Protein AF-G9N4K1-F1 (afdb_monomer_lite)

Sequence (418 aa):
MFSSSFAEKVFERATEPGRILMARGADMIFNIPIPGILVGFPLIFAGAMVEAVGRGVAVGVLIASPLVNWALGPGEATSTLLDPELINNERRKENFQKGRIHIAICGQTGSGKSSIINALLGIQNSQVGAARVGTTETTISRATYPAHESFSSVTLHDIPGAGTRRTPAENYYDNQKLFLFDLLLVVHSGRLGQVDIEIVKNCVRIQQPFLIIRSKSDISISSIVNDTDLDQEAAKAQHMKTSLAALRTEFSEAGVPEDSIKDIVNHCILINNQALRKCVLGQGDSVINELELVRFLTTFIASFQQGWMQGRYWLRQLDNGRYCNEQYIGHLELKEDMAVIVTYAQILLIRSKPLTSEWGLPLKTIKQIAKERTGISITLRGGANGPSITVEDGNQRNFLYQILFVAVTEFNRRLRGD

pLDDT: mean 71.92, std 21.97, range [22.98, 96.5]

Secondary structure (DSSP, 8-state):
---THHHHHHHHHHT-TT------SSS-TT-S--TT--BTB-THHHHHHHHHHTTT--TTSTT--HHHHHHH-TT--S-----HHHHHHHHHHTTPPTTSEEEEEE-BTTSSHHHHHHHHTT--TTSTTPPPP-SS---SS-EEEEPPGGGTTEEEEE---B-STTS-HHHHHHHTTGGGSSEEEEEESSSPPHHHHHHHHHHHHTT--EEEEE--HHHHHHHHHHHSS--HHHHHHHHHHHHHHHHHHHHHHTT--HHHHHHHHHTPEE--HHHHHHHHTT-S--SSSHHHHHHHHHHHHHHHHTTHHHHHHHHHHHHHHTTTT--EEEEEE-STTEEEEEESSEEEEEETTTTEEEEEEEGGGEEEEEE-SSEEEEEETTS-EEEEEE--SHHHHHHHHHHHHHHHHHHHHHHHT-

Foldseek 3Di:
DFDPVLVVVVVVVVPDPDDDDDDDDDPPPPDDPQLFPLPQFLCLVVQLVVVVLLADDDPVVPCDSVLLCLLQDPDDDLPPLPDVVVLVVVCVVVVPDPQAAEEEEAEAQPLCSQLLQCLQQLHDQPDPPGRPDDNDQPDPDKDWDQGHPLRRRYIYIYQGHPDDPPDDLLCSCVVSPVVNGQEYEYGGQDAGDSNSVNNVSVCSNNVHTYAYEHEPLVVQLVVCVVVDVDDSVRSLVVSLVVVLVRQQVNCVVSVRDNSSSVSNSVSYAYDYSVQLSCCSVVRDDGPHCSVVVVSSSSSVSVCVVLCQVVLLVLQCCAPNRPRVVFAWQDKFQDPPQWMWTDTLFWIFIFRSVPSYTPDIGGLVQWRDWDQDQQFIWTAGPVRDTDDTDGDNDPVSRVVVSSSVVVSNVVNVSSVVSD

Structure (mmCIF, N/CA/C/O backbone):
data_AF-G9N4K1-F1
#
_entry.id   AF-G9N4K1-F1
#
loop_
_atom_site.group_PDB
_atom_site.id
_atom_site.type_symbol
_atom_site.label_atom_id
_atom_site.label_alt_id
_atom_site.label_comp_id
_atom_site.label_asym_id
_atom_site.label_entity_id
_atom_site.label_seq_id
_atom_site.pdbx_PDB_ins_code
_atom_site.Cartn_x
_atom_site.Cartn_y
_atom_site.Cartn_z
_atom_site.occupancy
_atom_site.B_iso_or_equiv
_atom_site.auth_seq_id
_atom_site.auth_comp_id
_atom_site.auth_asym_id
_atom_site.auth_atom_id
_atom_site.pdbx_PDB_model_num
ATOM 1 N N . MET A 1 1 ? -2.201 24.735 27.149 1.00 46.25 1 MET A N 1
ATOM 2 C CA . MET A 1 1 ? -1.038 23.915 26.756 1.00 46.25 1 MET A CA 1
ATOM 3 C C . MET A 1 1 ? -0.953 22.741 27.726 1.00 46.25 1 MET A C 1
ATOM 5 O O . MET A 1 1 ? -1.263 22.961 28.895 1.00 46.25 1 MET A O 1
ATOM 9 N N . PHE A 1 2 ? -0.646 21.516 27.285 1.00 48.12 2 PHE A N 1
ATOM 10 C CA . PHE A 1 2 ? -0.335 20.438 28.240 1.00 48.12 2 PHE A CA 1
ATOM 11 C C . PHE A 1 2 ? 0.959 20.784 28.999 1.00 48.12 2 PHE A C 1
ATOM 13 O O . PHE A 1 2 ? 1.830 21.452 28.444 1.00 48.12 2 PHE A O 1
ATOM 20 N N . SER A 1 3 ? 1.059 20.376 30.268 1.00 41.84 3 SER A N 1
ATOM 21 C CA . SER A 1 3 ? 2.206 20.680 31.143 1.00 41.84 3 SER A CA 1
ATOM 22 C C . SER A 1 3 ? 3.546 20.246 30.524 1.00 41.84 3 SER A C 1
ATOM 24 O O . SER A 1 3 ? 3.666 19.111 30.056 1.00 41.84 3 SER A O 1
ATOM 26 N N . SER A 1 4 ? 4.563 21.117 30.584 1.00 36.00 4 SER A N 1
ATOM 27 C CA . SER A 1 4 ? 5.950 20.849 30.157 1.00 36.00 4 SER A CA 1
ATOM 28 C C . SER A 1 4 ? 6.570 19.620 30.837 1.00 36.00 4 SER A C 1
ATOM 30 O O . SER A 1 4 ? 7.416 18.953 30.247 1.00 36.00 4 SER A O 1
ATOM 32 N N . SER A 1 5 ? 6.068 19.232 32.016 1.00 40.50 5 SER A N 1
ATOM 33 C CA . SER A 1 5 ? 6.565 18.067 32.760 1.00 40.50 5 SER A CA 1
ATOM 34 C C . SER A 1 5 ? 6.256 16.717 32.089 1.00 40.50 5 SER A C 1
ATOM 36 O O . SER A 1 5 ? 6.773 15.690 32.529 1.00 40.50 5 SER A O 1
ATOM 38 N N . PHE A 1 6 ? 5.360 16.678 31.094 1.00 40.50 6 PHE A N 1
ATOM 39 C CA . PHE A 1 6 ? 5.039 15.462 30.338 1.00 40.50 6 PHE A CA 1
ATOM 40 C C . PHE A 1 6 ? 6.136 15.120 29.319 1.00 40.50 6 PHE A C 1
ATOM 42 O O . PHE A 1 6 ? 6.388 13.944 29.080 1.00 40.50 6 PHE A O 1
ATOM 49 N N . ALA A 1 7 ? 6.814 16.132 28.765 1.00 34.34 7 ALA A N 1
ATOM 50 C CA . ALA A 1 7 ? 7.908 15.952 27.810 1.00 34.34 7 ALA A CA 1
ATOM 51 C C . ALA A 1 7 ? 9.234 15.594 28.508 1.00 34.34 7 ALA A C 1
ATOM 53 O O . ALA A 1 7 ? 9.942 14.695 28.059 1.00 34.34 7 ALA A O 1
ATOM 54 N N . GLU A 1 8 ? 9.534 16.228 29.647 1.00 34.03 8 GLU A N 1
ATOM 55 C CA . GLU A 1 8 ? 10.792 16.017 30.387 1.00 34.03 8 GLU A CA 1
ATOM 56 C C . GLU A 1 8 ? 10.895 14.619 31.021 1.00 34.03 8 GLU A C 1
ATOM 58 O O . GLU A 1 8 ? 11.923 13.955 30.899 1.00 34.03 8 GLU A O 1
ATOM 63 N N . LYS A 1 9 ? 9.810 14.097 31.614 1.00 36.97 9 LYS A N 1
ATOM 64 C CA . LYS A 1 9 ? 9.831 12.786 32.303 1.00 36.97 9 LYS A CA 1
ATOM 65 C C . LYS A 1 9 ? 9.992 11.578 31.372 1.00 36.97 9 LYS A C 1
ATOM 67 O O . LYS A 1 9 ? 10.317 10.484 31.836 1.00 36.97 9 LYS A O 1
ATOM 72 N N . VAL A 1 10 ? 9.718 11.742 30.078 1.00 36.91 10 VAL A N 1
ATOM 73 C CA . VAL A 1 10 ? 9.925 10.691 29.063 1.00 36.91 10 VAL A CA 1
ATOM 74 C C . VAL A 1 10 ? 11.380 10.653 28.625 1.00 36.91 10 VAL A C 1
ATOM 76 O O . VAL A 1 10 ? 11.930 9.565 28.467 1.00 36.91 10 VAL A O 1
ATOM 79 N N . PHE A 1 11 ? 12.008 11.826 28.520 1.00 27.77 11 PHE A N 1
ATOM 80 C CA . PHE A 1 11 ? 13.431 11.960 28.233 1.00 27.77 11 PHE A CA 1
ATOM 81 C C . PHE A 1 11 ? 14.300 11.386 29.361 1.00 27.77 11 PHE A C 1
ATOM 83 O O . PHE A 1 11 ? 15.185 10.589 29.073 1.00 27.77 11 PHE A O 1
ATOM 90 N N . GLU A 1 12 ? 13.995 11.675 30.632 1.00 29.16 12 GLU A N 1
ATOM 91 C CA . GLU A 1 12 ? 14.789 11.172 31.773 1.00 29.16 12 GLU A CA 1
ATOM 92 C C . GLU A 1 12 ? 14.779 9.639 31.922 1.00 29.16 12 GLU A C 1
ATOM 94 O O . GLU A 1 12 ? 15.767 9.049 32.356 1.00 29.16 12 GLU A O 1
ATOM 99 N N . ARG A 1 13 ? 13.681 8.963 31.548 1.00 32.03 13 ARG A N 1
ATOM 100 C CA . ARG A 1 13 ? 13.583 7.490 31.625 1.00 32.03 13 ARG A CA 1
ATOM 101 C C . ARG A 1 13 ? 14.164 6.759 30.417 1.00 32.03 13 ARG A C 1
ATOM 103 O O . ARG A 1 13 ? 14.411 5.562 30.515 1.00 32.03 13 ARG A O 1
ATOM 110 N N . ALA A 1 14 ? 14.378 7.447 29.296 1.00 28.36 14 ALA A N 1
ATOM 111 C CA . ALA A 1 14 ? 15.101 6.891 28.151 1.00 28.36 14 ALA A CA 1
ATOM 112 C C . ALA A 1 14 ? 16.630 6.903 28.365 1.00 28.36 14 ALA A C 1
ATOM 114 O O . ALA A 1 14 ? 17.357 6.262 27.611 1.00 28.36 14 ALA A O 1
ATOM 115 N N . THR A 1 15 ? 17.110 7.602 29.399 1.00 28.70 15 THR A N 1
ATOM 116 C CA . THR A 1 15 ? 18.532 7.826 29.699 1.00 28.70 15 THR A CA 1
ATOM 117 C C . THR A 1 15 ? 19.039 7.086 30.947 1.00 28.70 15 THR A C 1
ATOM 119 O O . THR A 1 15 ? 19.965 7.565 31.600 1.00 28.70 15 THR A O 1
ATOM 122 N N . GLU A 1 16 ? 18.482 5.920 31.304 1.00 24.64 16 GLU A N 1
ATOM 123 C CA . GLU A 1 16 ? 19.121 5.073 32.328 1.00 24.64 16 GLU A CA 1
ATOM 124 C C . GLU A 1 16 ? 20.524 4.612 31.860 1.00 24.64 16 GLU A C 1
ATOM 126 O O . GLU A 1 16 ? 20.723 4.293 30.680 1.00 24.64 16 GLU A O 1
ATOM 131 N N . PRO A 1 17 ? 21.538 4.607 32.747 1.00 25.97 17 PRO A N 1
ATOM 132 C CA . PRO A 1 17 ? 22.938 4.569 32.350 1.00 25.97 17 PRO A CA 1
ATOM 133 C C . PRO A 1 17 ? 23.363 3.140 32.004 1.00 25.97 17 PRO A C 1
ATOM 135 O O . PRO A 1 17 ? 23.647 2.321 32.872 1.00 25.97 17 PRO A O 1
ATOM 138 N N . GLY A 1 18 ? 23.420 2.848 30.706 1.00 27.52 18 GLY A N 1
ATOM 139 C CA . GLY A 1 18 ? 23.960 1.589 30.179 1.00 27.52 18 GLY A CA 1
ATOM 140 C C . GLY A 1 18 ? 24.296 1.601 28.687 1.00 27.52 18 GLY A C 1
ATOM 141 O O . GLY A 1 18 ? 24.973 0.698 28.204 1.00 27.52 18 GLY A O 1
ATOM 142 N N . ARG A 1 19 ? 23.879 2.630 27.939 1.00 27.83 19 ARG A N 1
ATOM 143 C CA . ARG A 1 19 ? 24.283 2.847 26.543 1.00 27.83 19 ARG A CA 1
ATOM 144 C C . ARG A 1 19 ? 24.462 4.337 26.278 1.00 27.83 19 ARG A C 1
ATOM 146 O O . ARG A 1 19 ? 23.583 4.995 25.737 1.00 27.83 19 ARG A O 1
ATOM 153 N N . ILE A 1 20 ? 25.611 4.869 26.685 1.00 23.42 20 ILE A N 1
ATOM 154 C CA . ILE A 1 20 ? 26.085 6.169 26.211 1.00 23.42 20 ILE A CA 1
ATOM 155 C C . ILE A 1 20 ? 26.873 5.910 24.926 1.00 23.42 20 ILE A C 1
ATOM 157 O O . ILE A 1 20 ? 27.924 5.275 24.970 1.00 23.42 20 ILE A O 1
ATOM 161 N N . LEU A 1 21 ? 26.413 6.459 23.803 1.00 23.39 21 LEU A N 1
ATOM 162 C CA . LEU A 1 21 ? 27.348 7.070 22.866 1.00 23.39 21 LEU A CA 1
ATOM 163 C C . LEU A 1 21 ? 26.975 8.545 22.762 1.00 23.39 21 LEU A C 1
ATOM 165 O O . LEU A 1 21 ? 25.885 8.905 22.326 1.00 23.39 21 LEU A O 1
ATOM 169 N N . MET A 1 22 ? 27.881 9.381 23.257 1.00 23.28 22 MET A N 1
ATOM 170 C CA . MET A 1 22 ? 27.809 10.828 23.166 1.00 23.28 22 MET A CA 1
ATOM 171 C C . MET A 1 22 ? 27.819 11.265 21.700 1.00 23.28 22 MET A C 1
ATOM 173 O O . MET A 1 22 ? 28.781 10.994 20.987 1.00 23.28 22 MET A O 1
ATOM 177 N N . ALA A 1 23 ? 26.806 12.022 21.288 1.00 23.17 23 ALA A N 1
ATOM 178 C CA . ALA A 1 23 ? 26.904 12.952 20.171 1.00 23.17 23 ALA A CA 1
ATOM 179 C C . ALA A 1 23 ? 26.186 14.247 20.572 1.00 23.17 23 ALA A C 1
ATOM 181 O O . ALA A 1 23 ? 25.058 14.230 21.064 1.00 23.17 23 ALA A O 1
ATOM 182 N N . ARG A 1 24 ? 26.900 15.368 20.460 1.00 22.98 24 ARG A N 1
ATOM 183 C CA . ARG A 1 24 ? 26.442 16.707 20.845 1.00 22.98 24 ARG A CA 1
ATOM 184 C C . ARG A 1 24 ? 25.353 17.202 19.887 1.00 22.98 24 ARG A C 1
ATOM 186 O O . ARG A 1 24 ? 25.513 17.056 18.689 1.00 22.98 24 ARG A O 1
ATOM 193 N N . GLY A 1 25 ? 24.333 17.851 20.456 1.00 25.39 25 GLY A N 1
ATOM 194 C CA . GLY A 1 25 ? 23.598 19.003 19.912 1.00 25.39 25 GLY A CA 1
ATOM 195 C C . GLY A 1 25 ? 23.022 18.916 18.491 1.00 25.39 25 GLY A C 1
ATOM 196 O O . GLY A 1 25 ? 23.755 19.002 17.521 1.00 25.39 25 GLY A O 1
ATOM 197 N N . ALA A 1 26 ? 21.688 18.920 18.406 1.00 24.02 26 ALA A N 1
ATOM 198 C CA . ALA A 1 26 ? 20.851 19.212 17.228 1.00 24.02 26 ALA A CA 1
ATOM 199 C C . ALA A 1 26 ? 20.610 18.110 16.170 1.00 24.02 26 ALA A C 1
ATOM 201 O O . ALA A 1 26 ? 19.542 18.134 15.566 1.00 24.02 26 ALA A O 1
ATOM 202 N N . ASP A 1 27 ? 21.449 17.080 16.036 1.00 23.52 27 ASP A N 1
ATOM 203 C CA . ASP A 1 27 ? 21.269 16.069 14.964 1.00 23.52 27 ASP A CA 1
ATOM 204 C C . ASP A 1 27 ? 20.489 14.794 15.362 1.00 23.52 27 ASP A C 1
ATOM 206 O O . ASP A 1 27 ? 20.323 13.872 14.563 1.00 23.52 27 ASP A O 1
ATOM 210 N N . MET A 1 28 ? 19.958 14.710 16.588 1.00 23.06 28 MET A N 1
ATOM 211 C CA . MET A 1 28 ? 19.411 13.454 17.139 1.00 23.06 28 MET A CA 1
ATOM 212 C C . MET A 1 28 ? 17.873 13.317 17.109 1.00 23.06 28 MET A C 1
ATOM 214 O O . MET A 1 28 ? 17.342 12.321 17.595 1.00 23.06 28 MET A O 1
ATOM 218 N N . ILE A 1 29 ? 17.139 14.276 16.527 1.00 25.78 29 ILE A N 1
ATOM 219 C CA . ILE A 1 29 ? 15.660 14.225 16.443 1.00 25.78 29 ILE A CA 1
ATOM 220 C C . ILE A 1 29 ? 15.172 13.391 15.238 1.00 25.78 29 ILE A C 1
ATOM 222 O O . ILE A 1 29 ? 14.029 12.942 15.218 1.00 25.78 29 ILE A O 1
ATOM 226 N N . PHE A 1 30 ? 16.041 13.079 14.272 1.00 23.97 30 PHE A N 1
ATOM 227 C CA . PHE A 1 30 ? 15.652 12.385 13.036 1.00 23.97 30 PHE A CA 1
ATOM 228 C C . PHE A 1 30 ? 15.712 10.848 13.065 1.00 23.97 30 PHE A C 1
ATOM 230 O O . PHE A 1 30 ? 15.405 10.232 12.050 1.00 23.97 30 PHE A O 1
ATOM 237 N N . ASN A 1 31 ? 16.083 10.203 14.180 1.00 24.19 31 ASN A N 1
ATOM 238 C CA . ASN A 1 31 ? 16.371 8.758 14.155 1.00 24.19 31 ASN A CA 1
ATOM 239 C C . ASN A 1 31 ? 15.794 7.918 15.304 1.00 24.19 31 ASN A C 1
ATOM 241 O O . ASN A 1 31 ? 16.262 6.811 15.568 1.00 24.19 31 ASN A O 1
ATOM 245 N N . ILE A 1 32 ? 14.735 8.394 15.960 1.00 23.75 32 ILE A N 1
ATOM 246 C CA . ILE A 1 32 ? 13.868 7.500 16.736 1.00 23.75 32 ILE A CA 1
ATOM 247 C C . ILE A 1 32 ? 12.834 6.950 15.745 1.00 23.75 32 ILE A C 1
ATOM 249 O O . ILE A 1 32 ? 12.101 7.753 15.168 1.00 23.75 32 ILE A O 1
ATOM 253 N N . PRO A 1 33 ? 12.742 5.627 15.509 1.00 23.78 33 PRO A N 1
ATOM 254 C CA . PRO A 1 33 ? 11.681 5.073 14.683 1.00 23.78 33 PRO A CA 1
ATOM 255 C C . PRO A 1 33 ? 10.360 5.306 15.419 1.00 23.78 33 PRO A C 1
ATOM 257 O O . PRO A 1 33 ? 10.018 4.587 16.354 1.00 23.78 33 PRO A O 1
ATOM 260 N N . ILE A 1 34 ? 9.649 6.369 15.046 1.00 27.47 34 ILE A N 1
ATOM 261 C CA . ILE A 1 34 ? 8.297 6.644 15.524 1.00 27.47 34 ILE A CA 1
ATOM 262 C C . ILE A 1 34 ? 7.391 5.623 14.821 1.00 27.47 34 ILE A C 1
ATOM 264 O O . ILE A 1 34 ? 7.275 5.682 13.593 1.00 27.47 34 ILE A O 1
ATOM 268 N N . PRO A 1 35 ? 6.742 4.690 15.543 1.00 25.88 35 PRO A N 1
ATOM 269 C CA . PRO A 1 35 ? 5.768 3.786 14.949 1.00 25.88 35 PRO A CA 1
ATOM 270 C C . PRO A 1 35 ? 4.534 4.617 14.575 1.00 25.88 35 PRO A C 1
ATOM 272 O O . PRO A 1 35 ? 3.657 4.867 15.394 1.00 25.88 35 PRO A O 1
ATOM 275 N N . GLY A 1 36 ? 4.537 5.154 13.358 1.00 29.44 36 GLY A N 1
ATOM 276 C CA . GLY A 1 36 ? 3.554 6.137 12.898 1.00 29.44 36 GLY A CA 1
ATOM 277 C C . GLY A 1 36 ? 4.018 6.970 11.703 1.00 29.44 36 GLY A C 1
ATOM 278 O O . GLY A 1 36 ? 3.180 7.483 10.970 1.00 29.44 36 GLY A O 1
ATOM 279 N N . ILE A 1 37 ? 5.327 7.038 11.440 1.00 28.67 37 ILE A N 1
ATOM 280 C CA . ILE A 1 37 ? 5.848 7.467 10.140 1.00 28.67 37 ILE A CA 1
ATOM 281 C C . ILE A 1 37 ? 6.290 6.195 9.423 1.00 28.67 37 ILE A C 1
ATOM 283 O O . ILE A 1 37 ? 7.404 5.712 9.612 1.00 28.67 37 ILE A O 1
ATOM 287 N N . LEU A 1 38 ? 5.392 5.605 8.631 1.00 31.39 38 LEU A N 1
ATOM 288 C CA . LEU A 1 38 ? 5.802 4.656 7.600 1.00 31.39 38 LEU A CA 1
ATOM 289 C C . LEU A 1 38 ? 6.712 5.424 6.639 1.00 31.39 38 LEU A C 1
ATOM 291 O O . LEU A 1 38 ? 6.232 6.120 5.748 1.00 31.39 38 LEU A O 1
ATOM 295 N N . VAL A 1 39 ? 8.023 5.319 6.846 1.00 27.47 39 VAL A N 1
ATOM 296 C CA . VAL A 1 39 ? 9.032 5.709 5.860 1.00 27.47 39 VAL A CA 1
ATOM 297 C C . VAL A 1 39 ? 8.782 4.819 4.642 1.00 27.47 39 VAL A C 1
ATOM 299 O O . VAL A 1 39 ? 9.157 3.650 4.626 1.00 27.47 39 VAL A O 1
ATOM 302 N N . GLY A 1 40 ? 8.014 5.340 3.688 1.00 29.27 40 GLY A N 1
ATOM 303 C CA . GLY A 1 40 ? 7.617 4.647 2.465 1.00 29.27 40 GLY A CA 1
ATOM 304 C C . GLY A 1 40 ? 6.118 4.676 2.151 1.00 29.27 40 GLY A C 1
ATOM 305 O O . GLY A 1 40 ? 5.761 4.403 1.011 1.00 29.27 40 GLY A O 1
ATOM 306 N N . PHE A 1 41 ? 5.228 5.067 3.078 1.00 33.75 41 PHE A N 1
ATOM 307 C CA . PHE A 1 41 ? 3.922 5.575 2.624 1.00 33.75 41 PHE A CA 1
ATOM 308 C C . PHE A 1 41 ? 4.199 6.837 1.806 1.00 33.75 41 PHE A C 1
ATOM 310 O O . PHE A 1 41 ? 5.067 7.603 2.231 1.00 33.75 41 PHE A O 1
ATOM 317 N N . PRO A 1 42 ? 3.503 7.094 0.686 1.00 34.56 42 PRO A N 1
ATOM 318 C CA . PRO A 1 42 ? 3.688 8.349 -0.013 1.00 34.56 42 PRO A CA 1
ATOM 319 C C . PRO A 1 42 ? 3.490 9.506 0.976 1.00 34.56 42 PRO A C 1
ATOM 321 O O . PRO A 1 42 ? 2.383 9.711 1.486 1.00 34.56 42 PRO A O 1
ATOM 324 N N . LEU A 1 43 ? 4.574 10.244 1.259 1.00 35.66 43 LEU A N 1
ATOM 325 C CA . LEU A 1 43 ? 4.626 11.451 2.097 1.00 35.66 43 LEU A CA 1
ATOM 326 C C . LEU A 1 43 ? 3.594 12.490 1.672 1.00 35.66 43 LEU A C 1
ATOM 328 O O . LEU A 1 43 ? 3.292 13.376 2.457 1.00 35.66 43 LEU A O 1
ATOM 332 N N . ILE A 1 44 ? 2.997 12.326 0.495 1.00 36.75 44 ILE A N 1
ATOM 333 C CA . ILE A 1 44 ? 1.820 13.017 -0.016 1.00 36.75 44 ILE A CA 1
ATOM 334 C C . ILE A 1 44 ? 0.799 13.377 1.081 1.00 36.75 44 ILE A C 1
ATOM 336 O O . ILE A 1 44 ? 0.260 14.483 1.092 1.00 36.75 44 ILE A O 1
ATOM 340 N N . PHE A 1 45 ? 0.520 12.458 2.014 1.00 35.06 45 PHE A N 1
ATOM 341 C CA . PHE A 1 45 ? -0.464 12.691 3.079 1.00 35.06 45 PHE A CA 1
ATOM 342 C C . PHE A 1 45 ? 0.101 13.372 4.338 1.00 35.06 45 PHE A C 1
ATOM 344 O O . PHE A 1 45 ? -0.669 13.935 5.115 1.00 35.06 45 PHE A O 1
ATOM 351 N N . ALA A 1 46 ? 1.419 13.354 4.549 1.00 32.41 46 ALA A N 1
ATOM 352 C CA . ALA A 1 46 ? 2.075 13.991 5.692 1.00 32.41 46 ALA A CA 1
ATOM 353 C C . ALA A 1 46 ? 2.659 15.378 5.350 1.00 32.41 46 ALA A C 1
ATOM 355 O O . ALA A 1 46 ? 2.546 16.288 6.166 1.00 32.41 46 ALA A O 1
ATOM 356 N N . GLY A 1 47 ? 3.215 15.576 4.149 1.00 27.41 47 GLY A N 1
ATOM 357 C CA . GLY A 1 47 ? 3.857 16.819 3.699 1.00 27.41 47 GLY A CA 1
ATOM 358 C C . GLY A 1 47 ? 2.885 17.992 3.570 1.00 27.41 47 GLY A C 1
ATOM 359 O O . GLY A 1 47 ? 3.084 19.030 4.202 1.00 27.41 47 GLY A O 1
ATOM 360 N N . ALA A 1 48 ? 1.758 17.793 2.877 1.00 30.75 48 ALA A N 1
ATOM 361 C CA . ALA A 1 48 ? 0.714 18.817 2.733 1.00 30.75 48 ALA A CA 1
ATOM 362 C C . ALA A 1 48 ? 0.086 19.245 4.079 1.00 30.75 48 ALA A C 1
ATOM 364 O O . ALA A 1 48 ? -0.415 20.361 4.219 1.00 30.75 48 ALA A O 1
ATOM 365 N N . MET A 1 49 ? 0.133 18.372 5.093 1.00 28.77 49 MET A N 1
ATOM 366 C CA . MET A 1 49 ? -0.334 18.672 6.450 1.00 28.77 49 MET A CA 1
ATOM 367 C C . MET A 1 49 ? 0.673 19.503 7.255 1.00 28.77 49 MET A C 1
ATOM 369 O O . MET A 1 49 ? 0.262 20.253 8.137 1.00 28.77 49 MET A O 1
ATOM 373 N N . VAL A 1 50 ? 1.976 19.392 6.984 1.00 28.75 50 VAL A N 1
ATOM 374 C CA . VAL A 1 50 ? 3.004 20.161 7.705 1.00 28.75 50 VAL A CA 1
ATOM 375 C C . VAL A 1 50 ? 2.988 21.629 7.264 1.00 28.75 50 VAL A C 1
ATOM 377 O O . VAL A 1 50 ? 3.013 22.512 8.118 1.00 28.75 50 VAL A O 1
ATOM 380 N N . GLU A 1 51 ? 2.837 21.907 5.966 1.00 26.97 51 GLU A N 1
ATOM 381 C CA . GLU A 1 51 ? 2.846 23.279 5.427 1.00 26.97 51 GLU A CA 1
ATOM 382 C C . GLU A 1 51 ? 1.565 24.082 5.715 1.00 26.97 51 GLU A C 1
ATOM 384 O O . GLU A 1 51 ? 1.630 25.280 6.000 1.00 26.97 51 GLU A O 1
ATOM 389 N N . ALA A 1 52 ? 0.392 23.439 5.691 1.00 27.83 52 ALA A N 1
ATOM 390 C CA . ALA A 1 52 ? -0.885 24.108 5.964 1.00 27.83 52 ALA A CA 1
ATOM 391 C C . ALA A 1 52 ? -1.073 24.458 7.453 1.00 27.83 52 ALA A C 1
ATOM 393 O O . ALA A 1 52 ? -1.786 25.409 7.790 1.00 27.83 52 ALA A O 1
ATOM 394 N N . VAL A 1 53 ? -0.425 23.709 8.354 1.00 29.64 53 VAL A N 1
ATOM 395 C CA . VAL A 1 53 ? -0.526 23.926 9.805 1.00 29.64 53 VAL A CA 1
ATOM 396 C C . VAL A 1 53 ? 0.301 25.131 10.264 1.00 29.64 53 VAL A C 1
ATOM 398 O O . VAL A 1 53 ? -0.176 25.864 11.128 1.00 29.64 53 VAL A O 1
ATOM 401 N N . GLY A 1 54 ? 1.426 25.439 9.608 1.00 27.09 54 GLY A N 1
ATOM 402 C CA . GLY A 1 54 ? 2.235 26.629 9.914 1.00 27.09 54 GLY A CA 1
ATOM 403 C C . GLY A 1 54 ? 1.593 27.975 9.536 1.00 27.09 54 GLY A C 1
ATOM 404 O O . GLY A 1 54 ? 2.201 29.026 9.726 1.00 27.09 54 GLY A O 1
ATOM 405 N N . ARG A 1 55 ? 0.370 27.982 8.973 1.00 27.48 55 ARG A N 1
ATOM 406 C CA . ARG A 1 55 ? -0.341 29.207 8.543 1.00 27.48 55 ARG A CA 1
ATOM 407 C C . ARG A 1 55 ? -1.728 29.420 9.164 1.00 27.48 55 ARG A C 1
ATOM 409 O O . ARG A 1 55 ? -2.432 30.342 8.760 1.00 27.48 55 ARG A O 1
ATOM 416 N N . GLY A 1 56 ? -2.130 28.624 10.159 1.00 24.92 56 GLY A N 1
ATOM 417 C CA . GLY A 1 56 ? -3.280 28.956 11.017 1.00 24.92 56 GLY A CA 1
ATOM 418 C C . GLY A 1 56 ? -4.674 28.922 10.363 1.00 24.92 56 GLY A C 1
ATOM 419 O O . GLY A 1 56 ? -5.542 29.709 10.742 1.00 24.92 56 GLY A O 1
ATOM 420 N N . VAL A 1 57 ? -4.934 28.019 9.410 1.00 23.80 57 VAL A N 1
ATOM 421 C CA . VAL A 1 57 ? -6.271 27.865 8.796 1.00 23.80 57 VAL A CA 1
ATOM 422 C C . VAL A 1 57 ? -7.173 26.945 9.639 1.00 23.80 57 VAL A C 1
ATOM 424 O O . VAL A 1 57 ? -6.760 25.883 10.101 1.00 23.80 57 VAL A O 1
ATOM 427 N N . ALA A 1 58 ? -8.426 27.363 9.856 1.00 23.73 58 ALA A N 1
ATOM 428 C CA . ALA A 1 58 ? -9.407 26.695 10.711 1.00 23.73 58 ALA A CA 1
ATOM 429 C C . ALA A 1 58 ? -9.740 25.251 10.275 1.00 23.73 58 ALA A C 1
ATOM 431 O O . ALA A 1 58 ? -10.020 24.960 9.113 1.00 23.73 58 ALA A O 1
ATOM 432 N N . VAL A 1 59 ? -9.807 24.356 11.266 1.00 25.03 59 VAL A N 1
ATOM 433 C CA . VAL A 1 59 ? -9.928 22.886 11.156 1.00 25.03 59 VAL A CA 1
ATOM 434 C C . VAL A 1 59 ? -11.239 22.389 10.505 1.00 25.03 59 VAL A C 1
ATOM 436 O O . VAL A 1 59 ? -11.381 21.203 10.234 1.00 25.03 59 VAL A O 1
ATOM 439 N N . GLY A 1 60 ? -12.176 23.282 10.170 1.00 24.36 60 GLY A N 1
ATOM 440 C CA . GLY A 1 60 ? -13.391 22.965 9.401 1.00 24.36 60 GLY A CA 1
ATOM 441 C C . GLY A 1 60 ? -13.209 22.908 7.875 1.00 24.36 60 GLY A C 1
ATOM 442 O O . GLY A 1 60 ? -14.157 22.568 7.179 1.00 24.36 60 GLY A O 1
ATOM 443 N N . VAL A 1 61 ? -12.016 23.232 7.353 1.00 25.41 61 VAL A N 1
ATOM 444 C CA . VAL A 1 61 ? -11.701 23.304 5.903 1.00 25.41 61 VAL A CA 1
ATOM 445 C C . VAL A 1 61 ? -10.706 22.203 5.459 1.00 25.41 61 VAL A C 1
ATOM 447 O O . VAL A 1 61 ? -10.344 22.092 4.290 1.00 25.41 61 VAL A O 1
ATOM 450 N N . LEU A 1 62 ? -10.273 21.328 6.373 1.00 32.25 62 LEU A N 1
ATOM 451 C CA . LEU A 1 62 ? -9.185 20.352 6.176 1.00 32.25 62 LEU A CA 1
ATOM 452 C C . LEU A 1 62 ? -9.579 19.083 5.379 1.00 32.25 62 LEU A C 1
ATOM 454 O O . LEU A 1 62 ? -9.269 17.967 5.786 1.00 32.25 62 LEU A O 1
ATOM 458 N N . ILE A 1 63 ? -10.231 19.235 4.224 1.00 38.41 63 ILE A N 1
ATOM 459 C CA . ILE A 1 63 ? -10.207 18.219 3.145 1.00 38.41 63 ILE A CA 1
ATOM 460 C C . ILE A 1 63 ? -9.510 18.778 1.884 1.00 38.41 63 ILE A C 1
ATOM 462 O O . ILE A 1 63 ? -9.391 18.111 0.866 1.00 38.41 63 ILE A O 1
ATOM 466 N N . ALA A 1 64 ? -8.955 19.987 1.957 1.00 43.97 64 ALA A N 1
ATOM 467 C CA . ALA A 1 64 ? -8.377 20.679 0.813 1.00 43.97 64 ALA A CA 1
ATOM 468 C C . ALA A 1 64 ? -6.838 20.657 0.810 1.00 43.97 64 ALA A C 1
ATOM 470 O O . ALA A 1 64 ? -6.206 21.710 0.769 1.00 43.97 64 ALA A O 1
ATOM 471 N N . SER A 1 65 ? -6.211 19.471 0.824 1.00 58.12 65 SER A N 1
ATOM 472 C CA . SER A 1 65 ? -4.860 19.410 0.238 1.00 58.12 65 SER A CA 1
ATOM 473 C C . SER A 1 65 ? -5.009 19.775 -1.242 1.00 58.12 65 SER A C 1
ATOM 475 O O . SER A 1 65 ? -5.938 19.259 -1.873 1.00 58.12 65 SER A O 1
ATOM 477 N N . PRO A 1 66 ? -4.144 20.628 -1.821 1.00 67.00 66 PRO A N 1
ATOM 478 C CA . PRO A 1 66 ? -4.165 20.908 -3.252 1.00 67.00 66 PRO A CA 1
ATOM 479 C C . PRO A 1 66 ? -4.264 19.629 -4.095 1.00 67.00 66 PRO A C 1
ATOM 481 O O . PRO A 1 66 ? -4.968 19.611 -5.101 1.00 67.00 66 PRO A O 1
ATOM 484 N N . LEU A 1 67 ? -3.626 18.537 -3.653 1.00 69.25 67 LEU A N 1
ATOM 485 C CA . LEU A 1 67 ? -3.695 17.252 -4.340 1.00 69.25 67 LEU A CA 1
ATOM 486 C C . LEU A 1 67 ? -5.072 16.590 -4.234 1.00 69.25 67 LEU A C 1
ATOM 488 O O . LEU A 1 67 ? -5.562 16.035 -5.211 1.00 69.25 67 LEU A O 1
ATOM 492 N N . VAL A 1 68 ? -5.707 16.646 -3.064 1.00 64.75 68 VAL A N 1
ATOM 493 C CA . VAL A 1 68 ? -7.064 16.107 -2.876 1.00 64.75 68 VAL A CA 1
ATOM 494 C C . VAL A 1 68 ? -8.070 16.926 -3.686 1.00 64.75 68 VAL A C 1
ATOM 496 O O . VAL A 1 68 ? -8.929 16.346 -4.339 1.00 64.75 68 VAL A O 1
ATOM 499 N N . ASN A 1 69 ? -7.916 18.251 -3.737 1.00 69.31 69 ASN A N 1
ATOM 500 C CA . ASN A 1 69 ? -8.742 19.122 -4.578 1.00 69.31 69 ASN A CA 1
ATOM 501 C C . ASN A 1 69 ? -8.568 18.819 -6.069 1.00 69.31 69 ASN A C 1
ATOM 503 O O . ASN A 1 69 ? -9.557 18.711 -6.790 1.00 69.31 69 ASN A O 1
ATOM 507 N N . TRP A 1 70 ? -7.323 18.647 -6.525 1.00 81.75 70 TRP A N 1
ATOM 508 C CA . TRP A 1 70 ? -7.036 18.191 -7.885 1.00 81.75 70 TRP A CA 1
ATOM 509 C C . TRP A 1 70 ? -7.736 16.861 -8.180 1.00 81.75 70 TRP A C 1
ATOM 511 O O . TRP A 1 70 ? -8.349 16.689 -9.234 1.00 81.75 70 TRP A O 1
ATOM 521 N N . ALA A 1 71 ? -7.690 15.936 -7.223 1.00 75.94 71 ALA A N 1
ATOM 522 C CA . ALA A 1 71 ? -8.258 14.617 -7.400 1.00 75.94 71 ALA A CA 1
ATOM 523 C C . ALA A 1 71 ? -9.797 14.617 -7.426 1.00 75.94 71 ALA A C 1
ATOM 525 O O . ALA A 1 71 ? -10.383 13.854 -8.191 1.00 75.94 71 ALA A O 1
ATOM 526 N N . LEU A 1 72 ? -10.452 15.471 -6.634 1.00 70.88 72 LEU A N 1
ATOM 527 C CA . LEU A 1 72 ? -11.914 15.608 -6.591 1.00 70.88 72 LEU A CA 1
ATOM 528 C C . LEU A 1 72 ? -12.483 16.411 -7.776 1.00 70.88 72 LEU A C 1
ATOM 530 O O . LEU A 1 72 ? -13.609 16.163 -8.191 1.00 70.88 72 LEU A O 1
ATOM 534 N N . GLY A 1 73 ? -11.712 17.337 -8.354 1.00 68.88 73 GLY A N 1
ATOM 535 C CA . GLY A 1 73 ? -12.181 18.214 -9.430 1.00 68.88 73 GLY A CA 1
ATOM 536 C C . GLY A 1 73 ? -13.111 19.348 -8.950 1.00 68.88 73 GLY A C 1
ATOM 537 O O . GLY A 1 73 ? -13.454 19.438 -7.769 1.00 68.88 73 GLY A O 1
ATOM 538 N N . PRO A 1 74 ? -13.497 20.282 -9.840 1.00 53.41 74 PRO A N 1
ATOM 539 C CA . PRO A 1 74 ? -14.319 21.432 -9.472 1.00 53.41 74 PRO A CA 1
ATOM 540 C C . PRO A 1 74 ? -15.789 21.043 -9.242 1.00 53.41 74 PRO A C 1
ATOM 542 O O . PRO A 1 74 ? -16.473 20.610 -10.164 1.00 53.41 74 PRO A O 1
ATOM 545 N N . GLY A 1 75 ? -16.299 21.280 -8.029 1.00 48.59 75 GLY A N 1
ATOM 546 C CA . GLY A 1 75 ? -17.737 21.230 -7.721 1.00 48.59 75 GLY A CA 1
ATOM 547 C C . GLY A 1 75 ? -18.268 19.920 -7.129 1.00 48.59 75 GLY A C 1
ATOM 548 O O . GLY A 1 75 ? -19.453 19.863 -6.803 1.00 48.59 75 GLY A O 1
ATOM 549 N N . GLU A 1 76 ? -17.435 18.898 -6.927 1.00 46.62 76 GLU A N 1
ATOM 550 C CA . GLU A 1 76 ? -17.842 17.697 -6.188 1.00 46.62 76 GLU A CA 1
ATOM 551 C C . GLU A 1 76 ? -17.728 17.933 -4.673 1.00 46.62 76 GLU A C 1
ATOM 553 O O . GLU A 1 76 ? -16.654 18.216 -4.138 1.00 46.62 76 GLU A O 1
ATOM 558 N N . ALA A 1 77 ? -18.859 17.842 -3.967 1.00 38.84 77 ALA A N 1
ATOM 559 C CA . ALA A 1 77 ? -18.882 17.853 -2.509 1.00 38.84 77 ALA A CA 1
ATOM 560 C C . ALA A 1 77 ? -18.138 16.628 -1.949 1.00 38.84 77 ALA A C 1
ATOM 562 O O . ALA A 1 77 ? -18.130 15.552 -2.543 1.00 38.84 77 ALA A O 1
ATOM 563 N N . THR A 1 78 ? -17.542 16.793 -0.770 1.00 40.66 78 THR A N 1
ATOM 564 C CA . THR A 1 78 ? -16.805 15.791 0.009 1.00 40.66 78 THR A CA 1
ATOM 565 C C . THR A 1 78 ? -17.688 14.627 0.478 1.00 40.66 78 THR A C 1
ATOM 567 O O . THR A 1 78 ? -17.961 14.468 1.666 1.00 40.66 78 THR A O 1
ATOM 570 N N . SER A 1 79 ? -18.131 13.775 -0.447 1.00 42.25 79 SER A N 1
ATOM 571 C CA . SER A 1 79 ? -18.858 12.542 -0.139 1.00 42.25 79 SER A CA 1
ATOM 572 C C . SER A 1 79 ? -18.468 11.385 -1.062 1.00 42.25 79 SER A C 1
ATOM 574 O O . SER A 1 79 ? -19.286 10.895 -1.830 1.00 42.25 79 SER A O 1
ATOM 576 N N . THR A 1 80 ? -17.238 10.888 -0.964 1.00 43.69 80 THR A N 1
ATOM 577 C CA . THR A 1 80 ? -16.890 9.557 -1.503 1.00 43.69 80 THR A CA 1
ATOM 578 C C . THR A 1 80 ? -15.872 8.848 -0.613 1.00 43.69 80 THR A C 1
ATOM 580 O O . THR A 1 80 ? -14.910 8.247 -1.082 1.00 43.69 80 THR A O 1
ATOM 583 N N . LEU A 1 81 ? -16.077 8.875 0.707 1.00 44.31 81 LEU A N 1
ATOM 584 C CA . LEU A 1 81 ? -15.608 7.743 1.501 1.00 44.31 81 LEU A CA 1
ATOM 585 C C . LEU A 1 81 ? -16.531 6.582 1.143 1.00 44.31 81 LEU A C 1
ATOM 587 O O . LEU A 1 81 ? -17.701 6.582 1.520 1.00 44.31 81 LEU A O 1
ATOM 591 N N . LEU A 1 82 ? -16.024 5.641 0.349 1.00 51.44 82 LEU A N 1
ATOM 592 C CA . LEU A 1 82 ? -16.740 4.403 0.068 1.00 51.44 82 LEU A CA 1
ATOM 593 C C . LEU A 1 82 ? -17.120 3.750 1.398 1.00 51.44 82 LEU A C 1
ATOM 595 O O . LEU A 1 82 ? -16.266 3.584 2.276 1.00 51.44 82 LEU A O 1
ATOM 599 N N . ASP A 1 83 ? -18.402 3.413 1.534 1.00 53.59 83 ASP A N 1
ATOM 600 C CA . ASP A 1 83 ? -18.934 2.770 2.728 1.00 53.59 83 ASP A CA 1
ATOM 601 C C . ASP A 1 83 ? -18.107 1.504 3.039 1.00 53.59 83 ASP A C 1
ATOM 603 O O . ASP A 1 83 ? -18.031 0.589 2.211 1.00 53.59 83 ASP A O 1
ATOM 607 N N . PRO A 1 84 ? -17.447 1.424 4.209 1.00 51.97 84 PRO A N 1
ATOM 608 C CA . PRO A 1 84 ? -16.675 0.250 4.591 1.00 51.97 84 PRO A CA 1
ATOM 609 C C . PRO A 1 84 ? -17.499 -1.044 4.609 1.00 51.97 84 PRO A C 1
ATOM 611 O O . PRO A 1 84 ? -16.942 -2.121 4.385 1.00 51.97 84 PRO A O 1
ATOM 614 N N . GLU A 1 85 ? -18.807 -0.971 4.870 1.00 53.06 85 GLU A N 1
ATOM 615 C CA . GLU A 1 85 ? -19.689 -2.134 4.800 1.00 53.06 85 GLU A CA 1
ATOM 616 C C . GLU A 1 85 ? -19.880 -2.593 3.350 1.00 53.06 85 GLU A C 1
ATOM 618 O O . GLU A 1 85 ? -19.727 -3.783 3.063 1.00 53.06 85 GLU A O 1
ATOM 623 N N . LEU A 1 86 ? -20.085 -1.657 2.418 1.00 66.50 86 LEU A N 1
ATOM 624 C CA . LEU A 1 86 ? -20.080 -1.930 0.979 1.00 66.50 86 LEU A CA 1
ATOM 625 C C . LEU A 1 86 ? -18.756 -2.566 0.532 1.00 66.50 86 LEU A C 1
ATOM 627 O O . LEU A 1 86 ? -18.783 -3.601 -0.129 1.00 66.50 86 LEU A O 1
ATOM 631 N N . ILE A 1 87 ? -17.605 -2.018 0.938 1.00 67.62 87 ILE A N 1
ATOM 632 C CA . ILE A 1 87 ? -16.283 -2.586 0.613 1.00 67.62 87 ILE A CA 1
ATOM 633 C C . ILE A 1 87 ? -16.171 -4.022 1.127 1.00 67.62 87 ILE A C 1
ATOM 635 O O . ILE A 1 87 ? -15.743 -4.909 0.393 1.00 67.62 87 ILE A O 1
ATOM 639 N N . ASN A 1 88 ? -16.566 -4.284 2.374 1.00 66.19 88 ASN A N 1
ATOM 640 C CA . ASN A 1 88 ? -16.501 -5.628 2.946 1.00 66.19 88 ASN A CA 1
ATOM 641 C C . ASN A 1 88 ? -17.488 -6.598 2.283 1.00 66.19 88 ASN A C 1
ATOM 643 O O . ASN A 1 88 ? -17.179 -7.780 2.124 1.00 66.19 88 ASN A O 1
ATOM 647 N N . ASN A 1 89 ? -18.667 -6.122 1.887 1.00 72.25 89 ASN A N 1
ATOM 648 C CA . ASN A 1 89 ? -19.649 -6.901 1.137 1.00 72.25 89 ASN A CA 1
ATOM 649 C C . ASN A 1 89 ? -19.117 -7.265 -0.249 1.00 72.25 89 ASN A C 1
ATOM 651 O O . ASN A 1 89 ? -19.182 -8.427 -0.645 1.00 72.25 89 ASN A O 1
ATOM 655 N N . GLU A 1 90 ? -18.530 -6.307 -0.957 1.00 77.19 90 GLU A N 1
ATOM 656 C CA . GLU A 1 90 ? -17.910 -6.536 -2.259 1.00 77.19 90 GLU A CA 1
ATOM 657 C C . GLU A 1 90 ? -16.674 -7.439 -2.143 1.00 77.19 90 GLU A C 1
ATOM 659 O O . GLU A 1 90 ? -16.570 -8.407 -2.889 1.00 77.19 90 GLU A O 1
ATOM 664 N N . ARG A 1 91 ? -15.801 -7.243 -1.143 1.00 82.00 91 ARG A N 1
ATOM 665 C CA . ARG A 1 91 ? -14.684 -8.159 -0.837 1.00 82.00 91 ARG A CA 1
ATOM 666 C C . ARG A 1 91 ? -15.171 -9.595 -0.614 1.00 82.00 91 ARG A C 1
ATOM 668 O O . ARG A 1 91 ? -14.539 -10.528 -1.106 1.00 82.00 91 ARG A O 1
ATOM 675 N N . ARG A 1 92 ? -16.301 -9.786 0.082 1.00 77.38 92 ARG A N 1
ATOM 676 C CA . ARG A 1 92 ? -16.928 -11.109 0.272 1.00 77.38 92 ARG A CA 1
ATOM 677 C C . ARG A 1 92 ? -17.414 -11.711 -1.046 1.00 77.38 92 ARG A C 1
ATOM 679 O O . ARG A 1 92 ? -17.112 -12.869 -1.310 1.00 77.38 92 ARG A O 1
ATOM 686 N N . LYS A 1 93 ? -18.121 -10.937 -1.877 1.00 85.31 93 LYS A N 1
ATOM 687 C CA . LYS A 1 93 ? -18.590 -11.386 -3.205 1.00 85.31 93 LYS A CA 1
ATOM 688 C C . LYS A 1 93 ? -17.431 -11.751 -4.136 1.00 85.31 93 LYS A C 1
ATOM 690 O O . LYS A 1 93 ? -17.530 -12.693 -4.911 1.00 85.31 93 LYS A O 1
ATOM 695 N N . GLU A 1 94 ? -16.328 -11.020 -4.028 1.00 82.75 94 GLU A N 1
ATOM 696 C CA . GLU A 1 94 ? -15.115 -11.194 -4.827 1.00 82.75 94 GLU A CA 1
ATOM 697 C C . GLU A 1 94 ? -14.134 -12.233 -4.243 1.00 82.75 94 GLU A C 1
ATOM 699 O O . GLU A 1 94 ? -13.033 -12.398 -4.768 1.00 82.75 94 GLU A O 1
ATOM 704 N N . ASN A 1 95 ? -14.524 -12.948 -3.178 1.00 84.62 95 ASN A N 1
ATOM 705 C CA . ASN A 1 95 ? -13.746 -14.004 -2.515 1.00 84.62 95 ASN A CA 1
ATOM 706 C C . ASN A 1 95 ? -12.377 -13.553 -1.960 1.00 84.62 95 ASN A C 1
ATOM 708 O O . ASN A 1 95 ? -11.402 -14.309 -1.977 1.00 84.62 95 ASN A O 1
ATOM 712 N N . PHE A 1 96 ? -12.289 -12.327 -1.438 1.00 80.38 96 PHE A N 1
ATOM 713 C CA . PHE A 1 96 ? -11.102 -11.863 -0.715 1.00 80.38 96 PHE A CA 1
ATOM 714 C C . PHE A 1 96 ? -10.942 -12.641 0.600 1.00 80.38 96 PHE A C 1
ATOM 716 O O . PHE A 1 96 ? -11.905 -12.885 1.332 1.00 80.38 96 PHE A O 1
ATOM 723 N N . GLN A 1 97 ? -9.708 -13.027 0.918 1.00 74.38 97 GLN A N 1
ATOM 724 C CA . GLN A 1 97 ? -9.396 -13.851 2.081 1.00 74.38 97 GLN A CA 1
ATOM 725 C C . GLN A 1 97 ? -9.273 -12.970 3.325 1.00 74.38 97 GLN A C 1
ATOM 727 O O . GLN A 1 97 ? -8.406 -12.101 3.422 1.00 74.38 97 GLN A O 1
ATOM 732 N N . LYS A 1 98 ? -10.133 -13.210 4.317 1.00 69.00 98 LYS A N 1
ATOM 733 C CA . LYS A 1 98 ? -10.093 -12.463 5.577 1.00 69.00 98 LYS A CA 1
ATOM 734 C C . LYS A 1 98 ? -8.748 -12.670 6.286 1.00 69.00 98 LYS A C 1
ATOM 736 O O . LYS A 1 98 ? -8.261 -13.791 6.382 1.00 69.00 98 LYS A O 1
ATOM 741 N N . GLY A 1 99 ? -8.179 -11.587 6.815 1.00 68.12 99 GLY A N 1
ATOM 742 C CA . GLY A 1 99 ? -6.909 -11.618 7.550 1.00 68.12 99 GLY A CA 1
ATOM 743 C C . GLY A 1 99 ? -5.660 -11.650 6.665 1.00 68.12 99 GLY A C 1
ATOM 744 O O . GLY A 1 99 ? -4.554 -11.688 7.199 1.00 68.12 99 GLY A O 1
ATOM 745 N N . ARG A 1 100 ? -5.816 -11.605 5.336 1.00 78.62 100 ARG A N 1
ATOM 746 C CA . ARG A 1 100 ? -4.712 -11.399 4.394 1.00 78.62 100 ARG A CA 1
ATOM 747 C C . ARG A 1 100 ? -4.678 -9.964 3.894 1.00 78.62 100 ARG A C 1
ATOM 749 O O . ARG A 1 100 ? -5.684 -9.259 3.919 1.00 78.62 100 ARG A O 1
ATOM 756 N N . ILE A 1 101 ? -3.503 -9.570 3.425 1.00 82.69 101 ILE A N 1
ATOM 757 C CA . ILE A 1 101 ? -3.252 -8.285 2.781 1.00 82.69 101 ILE A CA 1
ATOM 758 C C . ILE A 1 101 ? -3.353 -8.497 1.280 1.00 82.69 101 ILE A C 1
ATOM 760 O O . ILE A 1 101 ? -2.610 -9.297 0.710 1.00 82.69 101 ILE A O 1
ATOM 764 N N . HIS A 1 102 ? -4.253 -7.780 0.626 1.00 86.56 102 HIS A N 1
ATOM 765 C CA . HIS A 1 102 ? -4.474 -7.895 -0.805 1.00 86.56 102 HIS A CA 1
ATOM 766 C C . HIS A 1 102 ? -3.838 -6.720 -1.543 1.00 86.56 102 HIS A C 1
ATOM 768 O O . HIS A 1 102 ? -4.297 -5.585 -1.432 1.00 86.56 102 HIS A O 1
ATOM 774 N N . ILE A 1 103 ? -2.794 -7.008 -2.322 1.00 94.00 103 ILE A N 1
ATOM 775 C CA . ILE A 1 103 ? -2.049 -6.017 -3.104 1.00 94.00 103 ILE A CA 1
ATOM 776 C C . ILE A 1 103 ? -2.407 -6.180 -4.580 1.00 94.00 103 ILE A C 1
ATOM 778 O O . ILE A 1 103 ? -2.236 -7.264 -5.140 1.00 94.00 103 ILE A O 1
ATOM 782 N N . ALA A 1 104 ? -2.884 -5.113 -5.213 1.00 95.12 104 ALA A N 1
ATOM 783 C CA . ALA A 1 104 ? -3.136 -5.084 -6.651 1.00 95.12 104 ALA A CA 1
ATOM 784 C C . ALA A 1 104 ? -1.906 -4.591 -7.414 1.00 95.12 104 ALA A C 1
ATOM 786 O O . ALA A 1 104 ? -1.322 -3.571 -7.062 1.00 95.12 104 ALA A O 1
ATOM 787 N N . ILE A 1 105 ? -1.546 -5.285 -8.492 1.00 95.19 105 ILE A N 1
ATOM 788 C CA . ILE A 1 105 ? -0.527 -4.861 -9.447 1.00 95.19 105 ILE A CA 1
ATOM 789 C C . ILE A 1 105 ? -1.265 -4.399 -10.698 1.00 95.19 105 ILE A C 1
ATOM 791 O O . ILE A 1 105 ? -1.890 -5.199 -11.392 1.00 95.19 105 ILE A O 1
ATOM 795 N N . CYS A 1 106 ? -1.215 -3.100 -10.971 1.00 92.00 106 CYS A N 1
ATOM 796 C CA . CYS A 1 106 ? -1.993 -2.452 -12.023 1.00 92.00 106 CYS A CA 1
ATOM 797 C C . CYS A 1 106 ? -1.110 -1.559 -12.902 1.00 92.00 106 CYS A C 1
ATOM 799 O O . CYS A 1 106 ? 0.046 -1.303 -12.580 1.00 92.00 106 CYS A O 1
ATOM 801 N N . GLY A 1 107 ? -1.639 -1.148 -14.052 1.00 89.25 107 GLY A N 1
ATOM 802 C CA . GLY A 1 107 ? -0.940 -0.322 -15.036 1.00 89.25 107 GLY A CA 1
ATOM 803 C C . GLY A 1 107 ? -1.061 -0.875 -16.453 1.00 89.25 107 GLY A C 1
ATOM 804 O O . GLY A 1 107 ? -1.630 -1.952 -16.678 1.00 89.25 107 GLY A O 1
ATOM 805 N N . GLN A 1 108 ? -0.518 -0.149 -17.424 1.00 85.62 108 GLN A N 1
ATOM 806 C CA . GLN A 1 108 ? -0.680 -0.460 -18.848 1.00 85.62 108 GLN A CA 1
ATOM 807 C C . GLN A 1 108 ? -0.212 -1.867 -19.260 1.00 85.62 108 GLN A C 1
ATOM 809 O O . GLN A 1 108 ? 0.653 -2.503 -18.645 1.00 85.62 108 GLN A O 1
ATOM 814 N N . THR A 1 109 ? -0.785 -2.390 -20.343 1.00 83.69 109 THR A N 1
ATOM 815 C CA . THR A 1 109 ? -0.317 -3.645 -20.951 1.00 83.69 109 THR A CA 1
ATOM 816 C C . THR A 1 109 ? 1.146 -3.530 -21.382 1.00 83.69 109 THR A C 1
ATOM 818 O O . THR A 1 109 ? 1.589 -2.508 -21.895 1.00 83.69 109 THR A O 1
ATOM 821 N N . GLY A 1 110 ? 1.932 -4.577 -21.118 1.00 84.88 110 GLY A N 1
ATOM 822 C CA . GLY A 1 110 ? 3.368 -4.572 -21.395 1.00 84.88 110 GLY A CA 1
ATOM 823 C C . GLY A 1 110 ? 4.221 -3.784 -20.392 1.00 84.88 110 GLY A C 1
ATOM 824 O O . GLY A 1 110 ? 5.445 -3.815 -20.528 1.00 84.88 110 GLY A O 1
ATOM 825 N N . SER A 1 111 ? 3.643 -3.163 -19.354 1.00 88.50 111 SER A N 1
ATOM 826 C CA . SER A 1 111 ? 4.400 -2.417 -18.334 1.00 88.50 111 SER A CA 1
ATOM 827 C C . SER A 1 111 ? 5.230 -3.294 -17.393 1.00 88.50 111 SER A C 1
ATOM 829 O O . SER A 1 111 ? 6.003 -2.770 -16.604 1.00 88.50 111 SER A O 1
ATOM 831 N N . GLY A 1 112 ? 5.130 -4.625 -17.471 1.00 89.12 112 GLY A N 1
ATOM 832 C CA . GLY A 1 112 ? 5.938 -5.548 -16.664 1.00 89.12 112 GLY A CA 1
ATOM 833 C C . GLY A 1 112 ? 5.280 -6.060 -15.378 1.00 89.12 112 GLY A C 1
ATOM 834 O O . GLY A 1 112 ? 5.974 -6.681 -14.580 1.00 89.12 112 GLY A O 1
ATOM 835 N N . LYS A 1 113 ? 3.965 -5.865 -15.199 1.00 91.56 113 LYS A N 1
ATOM 836 C CA . LYS A 1 113 ? 3.172 -6.360 -14.052 1.00 91.56 113 LYS A CA 1
ATOM 837 C C . LYS A 1 113 ? 3.453 -7.822 -13.690 1.00 91.56 113 LYS A C 1
ATOM 839 O O . LYS A 1 113 ? 3.919 -8.106 -12.592 1.00 91.56 113 LYS A O 1
ATOM 844 N N . SER A 1 114 ? 3.257 -8.740 -14.636 1.00 90.88 114 SER A N 1
ATOM 845 C CA . SER A 1 114 ? 3.423 -10.179 -14.399 1.00 90.88 114 SER A CA 1
ATOM 846 C C . SER A 1 114 ? 4.874 -10.550 -14.053 1.00 90.88 114 SER A 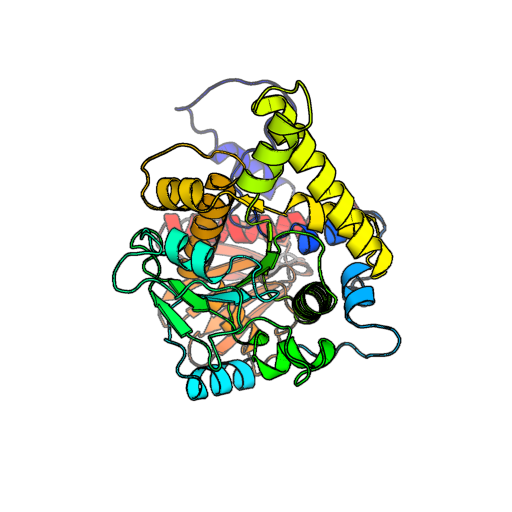C 1
ATOM 848 O O . SER A 1 114 ? 5.107 -11.412 -13.213 1.00 90.88 114 SER A O 1
ATOM 850 N N . SER A 1 115 ? 5.864 -9.839 -14.608 1.00 93.00 115 SER A N 1
ATOM 851 C CA . SER A 1 115 ? 7.276 -10.023 -14.234 1.00 93.00 115 SER A CA 1
ATOM 852 C C . SER A 1 115 ? 7.574 -9.566 -12.801 1.00 93.00 115 SER A C 1
ATOM 854 O O . SER A 1 115 ? 8.370 -10.206 -12.118 1.00 93.00 115 SER A O 1
ATOM 856 N N . ILE A 1 116 ? 6.939 -8.485 -12.333 1.00 94.81 116 ILE A N 1
ATOM 857 C CA . ILE A 1 116 ? 7.049 -8.028 -10.938 1.00 94.81 116 ILE A CA 1
ATOM 858 C C . ILE A 1 116 ? 6.394 -9.032 -10.000 1.00 94.81 116 ILE A C 1
ATOM 860 O O . ILE A 1 116 ? 6.975 -9.362 -8.972 1.00 94.81 116 ILE A O 1
ATOM 864 N N . ILE A 1 117 ? 5.220 -9.554 -10.365 1.00 95.50 117 ILE A N 1
ATOM 865 C CA . ILE A 1 117 ? 4.554 -10.609 -9.598 1.00 95.50 117 ILE A CA 1
ATOM 866 C C . ILE A 1 117 ? 5.504 -11.791 -9.436 1.00 95.50 117 ILE A C 1
ATOM 868 O O . ILE A 1 117 ? 5.798 -12.164 -8.310 1.00 95.50 117 ILE A O 1
ATOM 872 N N . ASN A 1 118 ? 6.083 -12.304 -10.522 1.00 95.25 118 ASN A N 1
ATOM 873 C CA . ASN A 1 118 ? 7.038 -13.413 -10.451 1.00 95.25 118 ASN A CA 1
ATOM 874 C C . ASN A 1 118 ? 8.249 -13.102 -9.558 1.00 95.25 118 ASN A C 1
ATOM 876 O O . ASN A 1 118 ? 8.677 -13.957 -8.784 1.00 95.25 118 ASN A O 1
ATOM 880 N N . ALA A 1 119 ? 8.762 -11.869 -9.601 1.00 95.50 119 ALA A N 1
ATOM 881 C CA . ALA A 1 119 ? 9.834 -11.436 -8.710 1.00 95.50 119 ALA A CA 1
ATOM 882 C C . ALA A 1 119 ? 9.409 -11.436 -7.228 1.00 95.50 119 ALA A C 1
ATOM 884 O O . ALA A 1 119 ? 10.153 -11.942 -6.391 1.00 95.50 119 ALA A O 1
ATOM 885 N N . LEU A 1 120 ? 8.206 -10.945 -6.911 1.00 95.88 120 LEU A N 1
ATOM 886 C CA . LEU A 1 120 ? 7.625 -10.953 -5.559 1.00 95.88 120 LEU A CA 1
ATOM 887 C C . LEU A 1 120 ? 7.205 -12.353 -5.079 1.00 95.88 120 LEU A C 1
ATOM 889 O O . LEU A 1 120 ? 7.084 -12.580 -3.876 1.00 95.88 120 LEU A O 1
ATOM 893 N N . LEU A 1 121 ? 6.999 -13.290 -6.003 1.00 94.94 121 LEU A N 1
ATOM 894 C CA . LEU A 1 121 ? 6.831 -14.718 -5.729 1.00 94.94 121 LEU A CA 1
ATOM 895 C C . LEU A 1 121 ? 8.171 -15.427 -5.471 1.00 94.94 121 LEU A C 1
ATOM 897 O O . LEU A 1 121 ? 8.177 -16.555 -4.987 1.00 94.94 121 LEU A O 1
ATOM 901 N N . GLY A 1 122 ? 9.304 -14.794 -5.792 1.00 93.69 122 GLY A N 1
ATOM 902 C CA . GLY A 1 122 ? 10.629 -15.410 -5.697 1.00 93.69 122 GLY A CA 1
ATOM 903 C C . GLY A 1 122 ? 10.959 -16.368 -6.849 1.00 93.69 122 GLY A C 1
ATOM 904 O O . GLY A 1 122 ? 11.960 -17.079 -6.782 1.00 93.69 122 GLY A O 1
ATOM 905 N N . ILE A 1 123 ? 10.166 -16.384 -7.926 1.00 93.62 123 ILE A N 1
ATOM 906 C CA . ILE A 1 123 ? 10.289 -17.349 -9.031 1.00 93.62 123 ILE A CA 1
ATOM 907 C C . ILE A 1 123 ? 10.703 -16.686 -10.350 1.00 93.62 123 ILE A C 1
ATOM 909 O O . ILE A 1 123 ?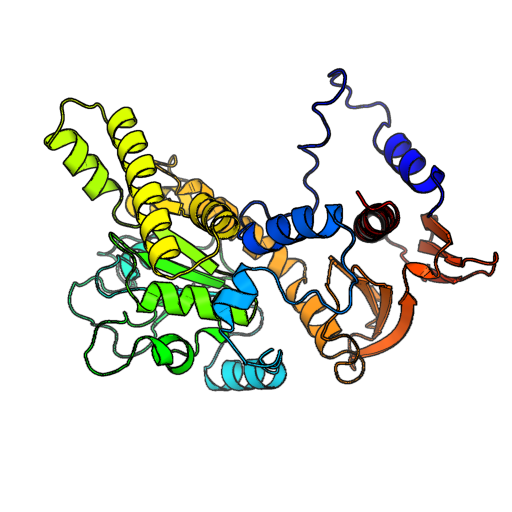 10.650 -15.470 -10.537 1.00 93.62 123 ILE A O 1
ATOM 913 N N . GLN A 1 124 ? 11.179 -17.493 -11.293 1.00 90.50 124 GLN A N 1
ATOM 914 C CA . GLN A 1 124 ? 11.512 -17.052 -12.646 1.00 90.50 124 GLN A CA 1
ATOM 915 C C . GLN A 1 124 ? 10.280 -17.104 -13.554 1.00 90.50 124 GLN A C 1
ATOM 917 O O . GLN A 1 124 ? 9.411 -17.952 -13.380 1.00 90.50 124 GLN A O 1
ATOM 922 N N . ASN A 1 125 ? 10.247 -16.261 -14.589 1.00 88.69 125 ASN A N 1
ATOM 923 C CA . ASN A 1 125 ? 9.130 -16.203 -15.545 1.00 88.69 125 ASN A CA 1
ATOM 924 C C . ASN A 1 125 ? 8.870 -17.525 -16.291 1.00 88.69 125 ASN A C 1
ATOM 926 O O . ASN A 1 125 ? 7.776 -17.729 -16.803 1.00 88.69 125 ASN A O 1
ATOM 930 N N . SER A 1 126 ? 9.875 -18.399 -16.388 1.00 87.62 126 SER A N 1
ATOM 931 C CA . SER A 1 126 ? 9.787 -19.712 -17.035 1.00 87.62 126 SER A CA 1
ATOM 932 C C . SER A 1 126 ? 9.346 -20.838 -16.094 1.00 87.62 126 SER A C 1
ATOM 934 O O . SER A 1 126 ? 9.137 -21.959 -16.554 1.00 87.62 126 SER A O 1
ATOM 936 N N . GLN A 1 127 ? 9.239 -20.582 -14.787 1.00 88.94 127 GLN A N 1
ATOM 937 C CA . GLN A 1 127 ? 8.896 -21.610 -13.808 1.00 88.94 127 GLN A CA 1
ATOM 938 C C . GLN A 1 127 ? 7.390 -21.887 -13.772 1.00 88.94 127 GLN A C 1
ATOM 940 O O . GLN A 1 127 ? 6.557 -21.026 -14.057 1.00 88.94 127 GLN A O 1
ATOM 945 N N . VAL A 1 128 ? 7.036 -23.116 -13.394 1.00 85.88 128 VAL A N 1
ATOM 946 C CA . VAL A 1 128 ? 5.640 -23.514 -13.179 1.00 85.88 128 VAL A CA 1
ATOM 947 C C . VAL A 1 128 ? 5.042 -22.668 -12.054 1.00 85.88 128 VAL A C 1
ATOM 949 O O . VAL A 1 128 ? 5.667 -22.484 -11.014 1.00 85.88 128 VAL A O 1
ATOM 952 N N . GLY A 1 129 ? 3.831 -22.150 -12.271 1.00 83.75 129 GLY A N 1
ATOM 953 C CA . GLY A 1 129 ? 3.160 -21.244 -11.333 1.00 83.75 129 GLY A CA 1
ATOM 954 C C . GLY A 1 129 ? 3.485 -19.760 -11.538 1.00 83.75 129 GLY A C 1
ATOM 955 O O . GLY A 1 129 ? 2.889 -18.924 -10.865 1.00 83.75 129 GLY A O 1
ATOM 956 N N . ALA A 1 130 ? 4.370 -19.418 -12.483 1.00 88.50 130 ALA A N 1
ATOM 957 C CA . ALA A 1 130 ? 4.628 -18.034 -12.860 1.00 88.50 130 ALA A CA 1
ATOM 958 C C . ALA A 1 130 ? 3.417 -17.382 -13.543 1.00 88.50 130 ALA A C 1
ATOM 960 O O . ALA A 1 130 ? 2.744 -17.979 -14.389 1.00 88.50 130 ALA A O 1
ATOM 961 N N . ALA A 1 131 ? 3.189 -16.111 -13.220 1.00 87.75 131 ALA A N 1
ATOM 962 C CA . ALA A 1 131 ? 2.304 -15.238 -13.967 1.00 87.75 131 ALA A CA 1
ATOM 963 C C . ALA A 1 131 ? 2.801 -15.131 -15.415 1.00 87.75 131 ALA A C 1
ATOM 965 O O . ALA A 1 131 ? 3.975 -14.834 -15.673 1.00 87.75 131 ALA A O 1
ATOM 966 N N . ARG A 1 132 ? 1.902 -15.401 -16.368 1.00 82.00 132 ARG A N 1
ATOM 967 C CA . ARG A 1 132 ? 2.231 -15.447 -17.798 1.00 82.00 132 ARG A CA 1
ATOM 968 C C . ARG A 1 132 ? 2.654 -14.061 -18.279 1.00 82.00 132 ARG A C 1
ATOM 970 O O . ARG A 1 132 ? 1.921 -13.093 -18.122 1.00 82.00 132 ARG A O 1
ATOM 977 N N . VAL A 1 133 ? 3.828 -13.977 -18.899 1.00 70.06 133 VAL A N 1
ATOM 978 C CA . VAL A 1 133 ? 4.367 -12.728 -19.454 1.00 70.06 133 VAL A CA 1
ATOM 979 C C . VAL A 1 133 ? 4.108 -12.681 -20.963 1.00 70.06 133 VAL A C 1
ATOM 981 O O . VAL A 1 133 ? 4.375 -13.653 -21.666 1.00 70.06 133 VAL A O 1
ATOM 984 N N . GLY A 1 134 ? 3.609 -11.551 -21.474 1.00 60.06 134 GLY A N 1
ATOM 985 C CA . GLY A 1 134 ? 3.360 -11.327 -22.902 1.00 60.06 134 GLY A CA 1
ATOM 986 C C . GLY A 1 134 ? 3.007 -9.868 -23.217 1.00 60.06 134 GLY A C 1
ATOM 987 O O . GLY A 1 134 ? 2.625 -9.110 -22.327 1.00 60.06 134 GLY A O 1
ATOM 988 N N . THR A 1 135 ? 3.174 -9.456 -24.479 1.00 50.66 135 THR A N 1
ATOM 989 C CA . THR A 1 135 ? 2.861 -8.093 -24.963 1.00 50.66 135 THR A CA 1
ATOM 990 C C . THR A 1 135 ? 1.391 -7.912 -25.335 1.00 50.66 135 THR A C 1
ATOM 992 O O . THR A 1 135 ? 0.901 -6.787 -25.366 1.00 50.66 135 THR A O 1
ATOM 995 N N . THR A 1 136 ? 0.675 -9.006 -25.591 1.00 50.72 136 THR A N 1
ATOM 996 C CA . THR A 1 136 ? -0.776 -9.020 -25.790 1.00 50.72 136 THR A CA 1
ATOM 997 C C . THR A 1 136 ? -1.466 -9.172 -24.436 1.00 50.72 136 THR A C 1
ATOM 999 O O . THR A 1 136 ? -1.006 -9.944 -23.593 1.00 50.72 136 THR A O 1
ATOM 1002 N N . GLU A 1 137 ? -2.557 -8.438 -24.213 1.00 54.03 137 GLU A N 1
ATOM 1003 C CA . GLU A 1 137 ? -3.361 -8.543 -22.991 1.00 54.03 137 GLU A CA 1
ATOM 1004 C C . GLU A 1 137 ? -3.934 -9.969 -22.898 1.00 54.03 137 GLU A C 1
ATOM 1006 O O . GLU A 1 137 ? -4.876 -10.332 -23.595 1.00 54.03 137 GLU A O 1
ATOM 1011 N N . THR A 1 138 ? -3.281 -10.827 -22.114 1.00 49.50 138 THR A N 1
ATOM 1012 C CA . THR A 1 138 ? -3.597 -12.264 -22.005 1.00 49.50 138 THR A CA 1
ATOM 1013 C C . THR A 1 138 ? -4.528 -12.568 -20.833 1.00 49.50 138 THR A C 1
ATOM 1015 O O . THR A 1 138 ? -5.032 -13.684 -20.714 1.00 49.50 138 THR A O 1
ATOM 1018 N N . THR A 1 139 ? -4.795 -11.569 -19.993 1.00 53.56 139 THR A N 1
ATOM 1019 C CA . THR A 1 139 ? -5.517 -11.707 -18.730 1.00 53.56 139 THR A CA 1
ATOM 1020 C C . THR A 1 139 ? -6.880 -11.037 -18.864 1.00 53.56 139 THR A C 1
ATOM 1022 O O . THR A 1 139 ? -7.020 -9.856 -18.591 1.00 53.56 139 THR A O 1
ATOM 1025 N N . ILE A 1 140 ? -7.890 -11.787 -19.319 1.00 61.66 140 ILE A N 1
ATOM 1026 C CA . ILE A 1 140 ? -9.286 -11.307 -19.436 1.00 61.66 140 ILE A CA 1
ATOM 1027 C C . ILE A 1 140 ? -9.931 -11.143 -18.043 1.00 61.66 140 ILE A C 1
ATOM 1029 O O . ILE A 1 140 ? -10.884 -10.389 -17.869 1.00 61.66 140 ILE A O 1
ATOM 1033 N N . SER A 1 141 ? -9.391 -11.831 -17.034 1.00 70.56 141 SER A N 1
ATOM 1034 C CA . SER A 1 141 ? -9.881 -11.854 -15.655 1.00 70.56 141 SER A CA 1
ATOM 1035 C C . SER A 1 141 ? -8.721 -11.775 -14.666 1.00 70.56 141 SER A C 1
ATOM 1037 O O . SER A 1 141 ? -7.714 -12.450 -14.874 1.00 70.56 141 SER A O 1
ATOM 1039 N N . ARG A 1 142 ? -8.887 -11.020 -13.570 1.00 86.00 142 ARG A N 1
ATOM 1040 C CA . ARG A 1 142 ? -7.934 -10.920 -12.447 1.00 86.00 142 ARG A CA 1
ATOM 1041 C C . ARG A 1 142 ? -7.370 -12.290 -12.049 1.00 86.00 142 ARG A C 1
ATOM 1043 O O . ARG A 1 142 ? -8.135 -13.225 -11.822 1.00 86.00 142 ARG A O 1
ATOM 1050 N N . ALA A 1 143 ? -6.048 -12.379 -11.913 1.00 89.00 143 ALA A N 1
ATOM 1051 C CA . ALA A 1 143 ? -5.362 -13.564 -11.397 1.00 89.00 143 ALA A CA 1
ATOM 1052 C C . ALA A 1 143 ? -4.776 -13.286 -10.009 1.00 89.00 143 ALA A C 1
ATOM 1054 O O . ALA A 1 143 ? -4.385 -12.158 -9.714 1.00 89.00 143 ALA A O 1
ATOM 1055 N N . THR A 1 144 ? -4.694 -14.310 -9.163 1.00 92.62 144 THR A N 1
ATOM 1056 C CA . THR A 1 144 ? -4.283 -14.166 -7.763 1.00 92.62 144 THR A CA 1
ATOM 1057 C C . THR A 1 144 ? -3.160 -15.140 -7.430 1.00 92.62 144 THR A C 1
ATOM 1059 O O . THR A 1 144 ? -3.239 -16.316 -7.777 1.00 92.62 144 THR A O 1
ATOM 1062 N N . TYR A 1 145 ? -2.138 -14.656 -6.722 1.00 93.94 145 TYR A N 1
ATOM 1063 C CA . TYR A 1 145 ? -0.951 -15.425 -6.357 1.00 93.94 145 TYR A CA 1
ATOM 1064 C C . TYR A 1 145 ? -0.585 -15.185 -4.880 1.00 93.94 145 TYR A C 1
ATOM 1066 O O . TYR A 1 145 ? -0.596 -14.037 -4.426 1.00 93.94 145 TYR A O 1
ATOM 1074 N N . PRO A 1 146 ? -0.267 -16.226 -4.093 1.00 93.00 146 PRO A N 1
ATOM 1075 C CA . PRO A 1 146 ? 0.282 -16.043 -2.750 1.00 93.00 146 PRO A CA 1
ATOM 1076 C C . PRO A 1 146 ? 1.715 -15.512 -2.854 1.00 93.00 146 PRO A C 1
ATOM 1078 O O . PRO A 1 146 ? 2.505 -16.086 -3.591 1.00 93.00 146 PRO A O 1
ATOM 1081 N N . ALA A 1 147 ? 2.057 -14.432 -2.146 1.00 94.12 147 ALA A N 1
ATOM 1082 C CA . ALA A 1 147 ? 3.416 -13.881 -2.189 1.00 94.12 147 ALA A CA 1
ATOM 1083 C C . ALA A 1 147 ? 4.470 -14.862 -1.625 1.00 94.12 147 ALA A C 1
ATOM 1085 O O . ALA A 1 147 ? 4.120 -15.860 -0.991 1.00 94.12 147 ALA A O 1
ATOM 1086 N N . HIS A 1 148 ? 5.758 -14.555 -1.830 1.00 94.56 148 HIS A N 1
ATOM 1087 C CA . HIS A 1 148 ? 6.871 -15.296 -1.224 1.00 94.56 148 HIS A CA 1
ATOM 1088 C C . HIS A 1 148 ? 6.723 -15.421 0.306 1.00 94.56 148 HIS A C 1
ATOM 1090 O O . HIS A 1 148 ? 6.080 -14.584 0.940 1.00 94.56 148 HIS A O 1
ATOM 1096 N N . GLU A 1 149 ? 7.356 -16.426 0.921 1.00 88.94 149 GLU A N 1
ATOM 1097 C CA . GLU A 1 149 ? 7.259 -16.708 2.365 1.00 88.94 149 GLU A CA 1
ATOM 1098 C C . GLU A 1 149 ? 7.634 -15.504 3.246 1.00 88.94 149 GLU A C 1
ATOM 1100 O O . GLU A 1 149 ? 6.993 -15.256 4.269 1.00 88.94 149 GLU A O 1
ATOM 1105 N N . SER A 1 150 ? 8.582 -14.677 2.792 1.00 86.44 150 SER A N 1
ATOM 1106 C CA . SER A 1 150 ? 8.947 -13.395 3.421 1.00 86.44 150 SER A CA 1
ATOM 1107 C C . SER A 1 150 ? 7.766 -12.424 3.580 1.00 86.44 150 SER A C 1
ATOM 1109 O O . SER A 1 150 ? 7.822 -11.510 4.397 1.00 86.44 150 SER A O 1
ATOM 1111 N N . PHE A 1 151 ? 6.694 -12.627 2.814 1.00 89.19 151 PHE A N 1
ATOM 1112 C CA . PHE A 1 151 ? 5.444 -11.873 2.821 1.00 89.19 151 PHE A CA 1
ATOM 1113 C C . PHE A 1 151 ? 4.234 -12.819 2.962 1.00 89.19 151 PHE A C 1
ATOM 1115 O O . PHE A 1 151 ? 3.220 -12.652 2.288 1.00 89.19 151 PHE A O 1
ATOM 1122 N N . SER A 1 152 ? 4.321 -13.833 3.829 1.00 84.69 152 SER A N 1
ATOM 1123 C CA . SER A 1 152 ? 3.345 -14.937 3.942 1.00 84.69 152 SER A CA 1
ATOM 1124 C C . SER A 1 152 ? 1.877 -14.536 4.177 1.00 84.69 152 SER A C 1
ATOM 1126 O O . SER A 1 152 ? 0.974 -15.320 3.872 1.00 84.69 152 SER A O 1
ATOM 1128 N N . SER A 1 153 ? 1.607 -13.324 4.672 1.00 83.38 153 SER A N 1
ATOM 1129 C CA . SER A 1 153 ? 0.263 -12.751 4.859 1.00 83.38 153 SER A CA 1
ATOM 1130 C C . SER A 1 153 ? -0.286 -12.016 3.628 1.00 83.38 153 SER A C 1
ATOM 1132 O O . SER A 1 153 ? -1.437 -11.577 3.637 1.00 83.38 153 SER A O 1
ATOM 1134 N N . VAL A 1 154 ? 0.502 -11.898 2.557 1.00 91.56 154 VAL A N 1
ATOM 1135 C CA . VAL A 1 154 ? 0.164 -11.142 1.349 1.00 91.56 154 VAL A CA 1
ATOM 1136 C C . VAL A 1 154 ? -0.406 -12.041 0.260 1.00 91.56 154 VAL A C 1
ATOM 1138 O O . VAL A 1 154 ? 0.011 -13.182 0.045 1.00 91.56 154 VAL A O 1
ATOM 1141 N N . THR A 1 155 ? -1.369 -11.493 -0.464 1.00 93.25 155 THR A N 1
ATOM 1142 C CA . THR A 1 155 ? -1.925 -12.035 -1.693 1.00 93.25 155 THR A CA 1
ATOM 1143 C C . THR A 1 155 ? -1.790 -10.979 -2.785 1.00 93.25 155 THR A C 1
ATOM 1145 O O . THR A 1 155 ? -2.323 -9.876 -2.662 1.00 93.25 155 THR A O 1
ATOM 1148 N N . LEU A 1 156 ? -1.076 -11.328 -3.851 1.00 96.50 156 LEU A N 1
ATOM 1149 C CA . LEU A 1 156 ? -0.833 -10.484 -5.015 1.00 96.50 156 LEU A CA 1
ATOM 1150 C C . LEU A 1 156 ? -1.926 -10.714 -6.054 1.00 96.50 156 LEU A C 1
ATOM 1152 O O . LEU A 1 156 ? -2.314 -11.855 -6.307 1.00 96.50 156 LEU A O 1
ATOM 1156 N N . HIS A 1 157 ? -2.391 -9.643 -6.685 1.00 94.62 157 HIS A N 1
ATOM 1157 C CA . HIS A 1 157 ? -3.405 -9.709 -7.731 1.00 94.62 157 HIS A CA 1
ATOM 1158 C C . HIS A 1 157 ? -2.899 -9.057 -9.012 1.00 94.62 157 HIS A C 1
ATOM 1160 O O . HIS A 1 157 ? -2.591 -7.867 -9.017 1.00 94.62 157 HIS A O 1
ATOM 1166 N N . ASP A 1 158 ? -2.827 -9.835 -10.092 1.00 92.50 158 ASP A N 1
ATOM 1167 C CA . ASP A 1 158 ? -2.542 -9.326 -11.435 1.00 92.50 158 ASP A CA 1
ATOM 1168 C C . ASP A 1 158 ? -3.822 -8.717 -12.001 1.00 92.50 158 ASP A C 1
ATOM 1170 O O . ASP A 1 158 ? -4.789 -9.435 -12.292 1.00 92.50 158 ASP A O 1
ATOM 1174 N N . ILE A 1 159 ? -3.846 -7.390 -12.104 1.00 90.69 159 ILE A N 1
ATOM 1175 C CA . ILE A 1 159 ? -4.974 -6.675 -12.685 1.00 90.69 159 ILE A CA 1
ATOM 1176 C C . ILE A 1 159 ? -4.762 -6.595 -14.206 1.00 90.69 159 ILE A C 1
ATOM 1178 O O . ILE A 1 159 ? -3.696 -6.141 -14.639 1.00 90.69 159 ILE A O 1
ATOM 1182 N N . PRO A 1 160 ? -5.754 -7.009 -15.022 1.00 84.00 160 PRO A N 1
ATOM 1183 C CA . PRO A 1 160 ? -5.725 -6.872 -16.479 1.00 84.00 160 PRO A CA 1
ATOM 1184 C C . PRO A 1 160 ? -5.246 -5.489 -16.913 1.00 84.00 160 PRO A C 1
ATOM 1186 O O . PRO A 1 160 ? -5.726 -4.490 -16.396 1.00 84.00 160 PRO A O 1
ATOM 1189 N N . GLY A 1 161 ? -4.279 -5.409 -17.827 1.00 72.75 161 GLY A N 1
ATOM 1190 C CA . GLY A 1 161 ? -3.708 -4.117 -18.203 1.00 72.75 161 GLY A CA 1
ATOM 1191 C C . GLY A 1 161 ? -4.709 -3.230 -18.933 1.00 72.75 161 GLY A C 1
ATOM 1192 O O . GLY A 1 161 ? -5.336 -3.660 -19.889 1.00 72.75 161 GLY A O 1
ATOM 1193 N N . ALA A 1 162 ? -4.808 -1.959 -18.557 1.00 67.06 162 ALA A N 1
ATOM 1194 C CA . ALA A 1 162 ? -5.614 -1.021 -19.325 1.00 67.06 162 ALA A CA 1
ATOM 1195 C C . ALA A 1 162 ? -4.962 -0.748 -20.693 1.00 67.06 162 ALA A C 1
ATOM 1197 O O . ALA A 1 162 ? -3.769 -0.437 -20.771 1.00 67.06 162 ALA A O 1
ATOM 1198 N N . GLY A 1 163 ? -5.724 -0.887 -21.779 1.00 54.66 163 GLY A N 1
ATOM 1199 C CA . GLY A 1 163 ? -5.196 -0.717 -23.139 1.00 54.66 163 GLY A CA 1
ATOM 1200 C C . GLY A 1 163 ? -6.058 -1.284 -24.269 1.00 54.66 163 GLY A C 1
ATOM 1201 O O . GLY A 1 163 ? -5.762 -1.050 -25.439 1.00 54.66 163 GLY A O 1
ATOM 1202 N N . THR A 1 164 ? -7.143 -1.996 -23.967 1.00 49.31 164 THR A N 1
ATOM 1203 C CA . THR A 1 164 ? -8.142 -2.376 -24.972 1.00 49.31 164 THR A CA 1
ATOM 1204 C C . THR A 1 164 ? -9.156 -1.250 -25.195 1.00 49.31 164 THR A C 1
ATOM 1206 O O . THR A 1 164 ? -9.589 -0.592 -24.253 1.00 49.31 164 THR A O 1
ATOM 1209 N N . ARG A 1 165 ? -9.607 -1.053 -26.448 1.00 49.00 165 ARG A N 1
ATOM 1210 C CA . ARG A 1 165 ? -10.640 -0.069 -26.875 1.00 49.00 165 ARG A CA 1
ATOM 1211 C C . ARG A 1 165 ? -12.005 -0.192 -26.152 1.00 49.00 165 ARG A C 1
ATOM 1213 O O . ARG A 1 165 ? -12.963 0.453 -26.559 1.00 49.00 165 ARG A O 1
ATOM 1220 N N . ARG A 1 166 ? -12.131 -1.070 -25.151 1.00 53.25 166 ARG A N 1
ATOM 1221 C CA . ARG A 1 166 ? -13.391 -1.489 -24.521 1.00 53.25 166 ARG A CA 1
ATOM 1222 C C . ARG A 1 166 ? -13.696 -0.784 -23.195 1.00 53.25 166 ARG A C 1
ATOM 1224 O O . ARG A 1 166 ? -14.862 -0.765 -22.823 1.00 53.25 166 ARG A O 1
ATOM 1231 N N . THR A 1 167 ? -12.709 -0.175 -22.529 1.00 55.97 167 THR A N 1
ATOM 1232 C CA . THR A 1 167 ? -12.921 0.504 -21.237 1.00 55.97 167 THR A CA 1
ATOM 1233 C C . THR A 1 167 ? -12.209 1.859 -21.207 1.00 55.97 167 THR A C 1
ATOM 1235 O O . THR A 1 167 ? -10.979 1.883 -21.272 1.00 55.97 167 THR A O 1
ATOM 1238 N N . PRO A 1 168 ? -12.942 2.984 -21.104 1.00 67.19 168 PRO A N 1
ATOM 1239 C CA . PRO A 1 168 ? -12.351 4.301 -20.870 1.00 67.19 168 PRO A CA 1
ATOM 1240 C C . PRO A 1 168 ? -11.501 4.319 -19.593 1.00 67.19 168 PRO A C 1
ATOM 1242 O O . PRO A 1 168 ? -11.851 3.657 -18.615 1.00 67.19 168 PRO A O 1
ATOM 1245 N N . ALA A 1 169 ? -10.412 5.094 -19.591 1.00 70.69 169 ALA A N 1
ATOM 1246 C CA . ALA A 1 169 ? -9.506 5.219 -18.444 1.00 70.69 169 ALA A CA 1
ATOM 1247 C C . ALA A 1 169 ? -10.241 5.625 -17.153 1.00 70.69 169 ALA A C 1
ATOM 1249 O O . ALA A 1 169 ? -9.969 5.063 -16.096 1.00 70.69 169 ALA A O 1
ATOM 1250 N N . GLU A 1 170 ? -11.230 6.512 -17.282 1.00 71.75 170 GLU A N 1
ATOM 1251 C CA . GLU A 1 170 ? -12.094 7.021 -16.206 1.00 71.75 170 GLU A CA 1
ATOM 1252 C C . GLU A 1 170 ? -12.811 5.910 -15.429 1.00 71.75 170 GLU A C 1
ATOM 1254 O O . GLU A 1 170 ? -12.875 5.953 -14.207 1.00 71.75 170 GLU A O 1
ATOM 1259 N N . ASN A 1 171 ? -13.263 4.858 -16.117 1.00 80.88 171 ASN A N 1
ATOM 1260 C CA . ASN A 1 171 ? -14.022 3.773 -15.490 1.00 80.88 171 ASN A CA 1
ATOM 1261 C C . ASN A 1 171 ? -13.144 2.578 -15.111 1.00 80.88 171 ASN A C 1
ATOM 1263 O O . ASN A 1 171 ? -13.632 1.613 -14.527 1.00 80.88 171 ASN A O 1
ATOM 1267 N N . TYR A 1 172 ? -11.860 2.578 -15.479 1.00 85.81 172 TYR A N 1
ATOM 1268 C CA . TYR A 1 172 ? -10.996 1.417 -15.274 1.00 85.81 172 TYR A CA 1
ATOM 1269 C C . TYR A 1 172 ? -10.834 1.082 -13.785 1.00 85.81 172 TYR A C 1
ATOM 1271 O O . TYR A 1 172 ? -10.926 -0.087 -13.409 1.00 85.81 172 TYR A O 1
ATOM 1279 N N . TYR A 1 173 ? -10.642 2.100 -12.944 1.00 87.62 173 TYR A N 1
ATOM 1280 C CA . TYR A 1 173 ? -10.459 1.931 -11.503 1.00 87.62 173 TYR A CA 1
ATOM 1281 C C . TYR A 1 173 ? -11.672 1.249 -10.845 1.00 87.62 173 TYR A C 1
ATOM 1283 O O . TYR A 1 173 ? -11.511 0.256 -10.129 1.00 87.62 173 TYR A O 1
ATOM 1291 N N . ASP A 1 174 ? -12.882 1.716 -11.156 1.00 85.69 174 ASP A N 1
ATOM 1292 C CA . ASP A 1 174 ? -14.125 1.167 -10.606 1.00 85.69 174 ASP A CA 1
ATOM 1293 C C . ASP A 1 174 ? -14.486 -0.189 -11.217 1.00 85.69 174 ASP A C 1
ATOM 1295 O O . ASP A 1 174 ? -14.850 -1.118 -10.494 1.00 85.69 174 ASP A O 1
ATOM 1299 N N . ASN A 1 175 ? -14.311 -0.355 -12.532 1.00 85.62 175 ASN A N 1
ATOM 1300 C CA . ASN A 1 175 ? -14.607 -1.609 -13.230 1.00 85.62 175 ASN A CA 1
ATOM 1301 C C . ASN A 1 175 ? -13.730 -2.765 -12.741 1.00 85.62 175 ASN A C 1
ATOM 1303 O O . ASN A 1 175 ? -14.204 -3.892 -12.617 1.00 85.62 175 ASN A O 1
ATOM 1307 N N . GLN A 1 176 ? -12.456 -2.491 -12.448 1.00 87.56 176 GLN A N 1
ATOM 1308 C CA . GLN A 1 176 ? -11.548 -3.474 -11.850 1.00 87.56 176 GLN A CA 1
ATOM 1309 C C . GLN A 1 176 ? -11.696 -3.563 -10.321 1.00 87.56 176 GLN A C 1
ATOM 1311 O O . GLN A 1 176 ? -10.982 -4.336 -9.678 1.00 87.56 176 GLN A O 1
ATOM 1316 N N . LYS A 1 177 ? -12.621 -2.785 -9.739 1.00 89.38 177 LYS A N 1
ATOM 1317 C CA . LYS A 1 177 ? -12.892 -2.674 -8.302 1.00 89.38 177 LYS A CA 1
ATOM 1318 C C . LYS A 1 177 ? -11.622 -2.430 -7.487 1.00 89.38 177 LYS A C 1
ATOM 1320 O O . LYS A 1 177 ? -11.394 -3.059 -6.452 1.00 89.38 177 LYS A O 1
ATOM 1325 N N . LEU A 1 178 ? -10.762 -1.530 -7.966 1.00 89.62 178 LEU A N 1
ATOM 1326 C CA . LEU A 1 178 ? -9.446 -1.302 -7.368 1.00 89.62 178 LEU A CA 1
ATOM 1327 C C . LEU A 1 178 ? -9.524 -0.762 -5.935 1.00 89.62 178 LEU A C 1
ATOM 1329 O O . LEU A 1 178 ? -8.646 -1.047 -5.124 1.00 89.62 178 LEU A O 1
ATOM 1333 N N . PHE A 1 179 ? -10.616 -0.092 -5.576 1.00 82.81 179 PHE A N 1
ATOM 1334 C CA . PHE A 1 179 ? -10.904 0.340 -4.207 1.00 82.81 179 PHE A CA 1
ATOM 1335 C C . PHE A 1 179 ? -10.995 -0.807 -3.182 1.00 82.81 179 PHE A C 1
ATOM 1337 O O . PHE A 1 179 ? -10.957 -0.564 -1.976 1.00 82.81 179 PHE A O 1
ATOM 1344 N N . LEU A 1 180 ? -11.112 -2.065 -3.628 1.00 83.56 180 LEU A N 1
ATOM 1345 C CA . LEU A 1 180 ? -11.154 -3.230 -2.744 1.00 83.56 180 LEU A CA 1
ATOM 1346 C C . LEU A 1 180 ? -9.778 -3.679 -2.247 1.00 83.56 180 LEU A C 1
ATOM 1348 O O . LEU A 1 180 ? -9.738 -4.503 -1.340 1.00 83.56 180 LEU A O 1
ATOM 1352 N N . PHE A 1 181 ? -8.660 -3.195 -2.785 1.00 86.69 181 PHE A N 1
ATOM 1353 C CA . PHE A 1 181 ? -7.322 -3.653 -2.382 1.00 86.69 181 PHE A CA 1
ATOM 1354 C C . PHE A 1 181 ? -6.755 -2.836 -1.216 1.00 86.69 181 PHE A C 1
ATOM 1356 O O . PHE A 1 181 ? -7.128 -1.686 -1.004 1.00 86.69 181 PHE A O 1
ATOM 1363 N N . ASP A 1 182 ? -5.863 -3.432 -0.429 1.00 79.62 182 ASP A N 1
ATOM 1364 C CA . ASP A 1 182 ? -5.232 -2.751 0.709 1.00 79.62 182 ASP A CA 1
ATOM 1365 C C . ASP A 1 182 ? -4.069 -1.847 0.262 1.00 79.62 182 ASP A C 1
ATOM 1367 O O . ASP A 1 182 ? -3.758 -0.865 0.933 1.00 79.62 182 ASP A O 1
ATOM 1371 N N . LEU A 1 183 ? -3.447 -2.168 -0.877 1.00 84.88 183 LEU A N 1
ATOM 1372 C CA . LEU A 1 183 ? -2.364 -1.409 -1.503 1.00 84.88 183 LEU A CA 1
ATOM 1373 C C . LEU A 1 183 ? -2.382 -1.620 -3.022 1.00 84.88 183 LEU A C 1
ATOM 1375 O O . LEU A 1 183 ? -2.574 -2.745 -3.491 1.00 84.88 183 LEU A O 1
ATOM 1379 N N . LEU A 1 184 ? -2.135 -0.557 -3.787 1.00 89.62 184 LEU A N 1
ATOM 1380 C CA . LEU A 1 184 ? -1.930 -0.633 -5.236 1.00 89.62 184 LEU A CA 1
ATOM 1381 C C . LEU A 1 184 ? -0.467 -0.390 -5.601 1.00 89.62 184 LEU A C 1
ATOM 1383 O O . LEU A 1 184 ? 0.130 0.600 -5.196 1.00 89.62 184 LEU A O 1
ATOM 1387 N N . LEU A 1 185 ? 0.092 -1.256 -6.437 1.00 94.00 185 LEU A N 1
ATOM 1388 C CA . LEU A 1 185 ? 1.356 -1.035 -7.126 1.00 94.00 185 LEU A CA 1
ATOM 1389 C C . LEU A 1 185 ? 1.039 -0.612 -8.566 1.00 94.00 185 LEU A C 1
ATOM 1391 O O . LEU A 1 185 ? 0.572 -1.427 -9.366 1.00 94.00 185 LEU A O 1
ATOM 1395 N N . VAL A 1 186 ? 1.251 0.667 -8.874 1.00 93.00 186 VAL A N 1
ATOM 1396 C CA . VAL A 1 186 ? 1.011 1.270 -10.193 1.00 93.00 186 VAL A CA 1
ATOM 1397 C C . VAL A 1 186 ? 2.292 1.152 -11.013 1.00 93.00 186 VAL A C 1
ATOM 1399 O O . VAL A 1 186 ? 3.280 1.836 -10.754 1.00 93.00 186 VAL A O 1
ATOM 1402 N N . VAL A 1 187 ? 2.300 0.236 -11.978 1.00 93.56 187 VAL A N 1
ATOM 1403 C CA . VAL A 1 187 ? 3.495 -0.168 -12.723 1.00 93.56 187 VAL A CA 1
ATOM 1404 C C . VAL A 1 187 ? 3.517 0.463 -14.108 1.00 93.56 187 VAL A C 1
ATOM 1406 O O . VAL A 1 187 ? 2.661 0.163 -14.946 1.00 93.56 187 VAL A O 1
ATOM 1409 N N . HIS A 1 188 ? 4.585 1.203 -14.399 1.00 92.44 188 HIS A N 1
ATOM 1410 C CA . HIS A 1 188 ? 4.878 1.742 -15.726 1.00 92.44 188 HIS A CA 1
ATOM 1411 C C . HIS A 1 188 ? 6.296 1.360 -16.183 1.00 92.44 188 HIS A C 1
ATOM 1413 O O . HIS A 1 188 ? 7.168 1.035 -15.378 1.00 92.44 188 HIS A O 1
ATOM 1419 N N . SER A 1 189 ? 6.542 1.373 -17.496 1.00 89.31 189 SER A N 1
ATOM 1420 C CA . SER A 1 189 ? 7.868 1.090 -18.077 1.00 89.31 189 SER A CA 1
ATOM 1421 C C . SER A 1 189 ? 8.370 2.191 -19.015 1.00 89.31 189 SER A C 1
ATOM 1423 O O . SER A 1 189 ? 9.249 1.949 -19.837 1.00 89.31 189 SER A O 1
ATOM 1425 N N . GLY A 1 190 ? 7.770 3.374 -18.949 1.00 85.62 190 GLY A N 1
ATOM 1426 C CA . GLY A 1 190 ? 7.988 4.482 -19.873 1.00 85.62 190 GLY A CA 1
ATOM 1427 C C . GLY A 1 190 ? 7.220 5.697 -19.377 1.00 85.62 190 GLY A C 1
ATOM 1428 O O . GLY A 1 190 ? 7.314 6.006 -18.193 1.00 85.62 190 GLY A O 1
ATOM 1429 N N . ARG A 1 191 ? 6.434 6.329 -20.249 1.00 84.44 191 ARG A N 1
ATOM 1430 C CA . ARG A 1 191 ? 5.529 7.413 -19.849 1.00 84.44 191 ARG A CA 1
ATOM 1431 C C . ARG A 1 191 ? 4.308 6.878 -19.109 1.00 84.44 191 ARG A C 1
ATOM 1433 O O . ARG A 1 191 ? 3.837 5.792 -19.455 1.00 84.44 191 ARG A O 1
ATOM 1440 N N . LEU A 1 192 ? 3.800 7.620 -18.130 1.00 86.56 192 LEU A N 1
ATOM 1441 C CA . LEU A 1 192 ? 2.486 7.345 -17.555 1.00 86.56 192 LEU A CA 1
ATOM 1442 C C . LEU A 1 192 ? 1.398 7.598 -18.599 1.00 86.56 192 LEU A C 1
ATOM 1444 O O . LEU A 1 192 ? 1.383 8.616 -19.292 1.00 86.56 192 LEU A O 1
ATOM 1448 N N . GLY A 1 193 ? 0.479 6.648 -18.725 1.00 85.38 193 GLY A N 1
ATOM 1449 C CA . GLY A 1 193 ? -0.730 6.840 -19.508 1.00 85.38 193 GLY A CA 1
ATOM 1450 C C . GLY A 1 193 ? -1.841 7.496 -18.700 1.00 85.38 193 GLY A C 1
ATOM 1451 O O . GLY A 1 193 ? -1.809 7.528 -17.472 1.00 85.38 193 GLY A O 1
ATOM 1452 N N . GLN A 1 194 ? -2.903 7.905 -19.397 1.00 85.56 194 GLN A N 1
ATOM 1453 C CA . GLN A 1 194 ? -4.114 8.447 -18.770 1.00 85.56 194 GLN A CA 1
ATOM 1454 C C . GLN A 1 194 ? -4.686 7.514 -17.690 1.00 85.56 194 GLN A C 1
ATOM 1456 O O . GLN A 1 194 ? -5.134 7.975 -16.650 1.00 85.56 194 GLN A O 1
ATOM 1461 N N . VAL A 1 195 ? -4.628 6.197 -17.905 1.00 86.12 195 VAL A N 1
ATOM 1462 C CA . VAL A 1 195 ? -5.104 5.200 -16.934 1.00 86.12 195 VAL A CA 1
ATOM 1463 C C . VAL A 1 195 ? -4.283 5.249 -15.646 1.00 86.12 195 VAL A C 1
ATOM 1465 O O . VAL A 1 195 ? -4.856 5.198 -14.563 1.00 86.12 195 VAL A O 1
ATOM 1468 N N . ASP A 1 196 ? -2.958 5.360 -15.740 1.00 89.88 196 ASP A N 1
ATOM 1469 C CA . ASP A 1 196 ? -2.095 5.367 -14.557 1.00 89.88 196 ASP A CA 1
ATOM 1470 C C . ASP A 1 196 ? -2.356 6.626 -13.713 1.00 89.88 196 ASP A C 1
ATOM 1472 O O . ASP A 1 196 ? -2.496 6.536 -12.492 1.00 89.88 196 ASP A O 1
ATOM 1476 N N . ILE A 1 197 ? -2.519 7.780 -14.375 1.00 88.75 197 ILE A N 1
ATOM 1477 C CA . ILE A 1 197 ? -2.909 9.045 -13.737 1.00 88.75 197 ILE A CA 1
ATOM 1478 C C . ILE A 1 197 ? -4.279 8.923 -13.065 1.00 88.75 197 ILE A C 1
ATOM 1480 O O . ILE A 1 197 ? -4.428 9.331 -11.915 1.00 88.75 197 ILE A O 1
ATOM 1484 N N . GLU A 1 198 ? -5.263 8.318 -13.731 1.00 87.50 198 GLU A N 1
ATOM 1485 C CA . GLU A 1 198 ? -6.614 8.171 -13.186 1.00 87.50 198 GLU A CA 1
ATOM 1486 C C . GLU A 1 198 ? -6.664 7.205 -11.991 1.00 87.50 198 GLU A C 1
ATOM 1488 O O . GLU A 1 198 ? -7.404 7.432 -11.032 1.00 87.50 198 GLU A O 1
ATOM 1493 N N . ILE A 1 199 ? -5.840 6.150 -11.992 1.00 88.69 199 ILE A N 1
ATOM 1494 C CA . ILE A 1 199 ? -5.670 5.271 -10.826 1.00 88.69 199 ILE A CA 1
ATOM 1495 C C . ILE A 1 199 ? -5.104 6.073 -9.654 1.00 88.69 199 ILE A C 1
ATOM 1497 O O . ILE A 1 199 ? -5.674 6.037 -8.565 1.00 88.69 199 ILE A O 1
ATOM 1501 N N . VAL A 1 200 ? -4.013 6.818 -9.870 1.00 87.00 200 VAL A N 1
ATOM 1502 C CA . VAL A 1 200 ? -3.393 7.656 -8.829 1.00 87.00 200 VAL A CA 1
ATOM 1503 C C . VAL A 1 200 ? -4.396 8.675 -8.293 1.00 87.00 200 VAL A C 1
ATOM 1505 O O . VAL A 1 200 ? -4.544 8.817 -7.079 1.00 87.00 200 VAL A O 1
ATOM 1508 N N . LYS A 1 201 ? -5.145 9.328 -9.183 1.00 85.31 201 LYS A N 1
ATOM 1509 C CA . LYS A 1 201 ? -6.202 10.276 -8.838 1.00 85.31 201 LYS A CA 1
ATOM 1510 C C . LYS A 1 201 ? -7.252 9.641 -7.926 1.00 85.31 201 LYS A C 1
ATOM 1512 O O . LYS A 1 201 ? -7.529 10.174 -6.854 1.00 85.31 201 LYS A O 1
ATOM 1517 N N . ASN A 1 202 ? -7.793 8.477 -8.284 1.00 81.81 202 ASN A N 1
ATOM 1518 C CA . ASN A 1 202 ? -8.794 7.796 -7.458 1.00 81.81 202 ASN A CA 1
ATOM 1519 C C . ASN A 1 202 ? -8.226 7.298 -6.121 1.00 81.81 202 ASN A C 1
ATOM 1521 O O . ASN A 1 202 ? -8.887 7.450 -5.093 1.00 81.81 202 ASN A O 1
ATOM 1525 N N . CYS A 1 203 ? -6.980 6.814 -6.090 1.00 78.00 203 CYS A N 1
ATOM 1526 C CA . CYS A 1 203 ? -6.303 6.485 -4.835 1.00 78.00 203 CYS A CA 1
ATOM 1527 C C . CYS A 1 203 ? -6.215 7.693 -3.897 1.00 78.00 203 CYS A C 1
ATOM 1529 O O . CYS A 1 203 ? -6.482 7.563 -2.702 1.00 78.00 203 CYS A O 1
ATOM 1531 N N . VAL A 1 204 ? -5.893 8.876 -4.428 1.00 75.06 204 VAL A N 1
ATOM 1532 C CA . VAL A 1 204 ? -5.888 10.120 -3.648 1.00 75.06 204 VAL A CA 1
ATOM 1533 C C . VAL A 1 204 ? -7.297 10.455 -3.150 1.00 75.06 204 VAL A C 1
ATOM 1535 O O . VAL A 1 204 ? -7.449 10.721 -1.956 1.00 75.06 204 VAL A O 1
ATOM 1538 N N . ARG A 1 205 ? -8.323 10.404 -4.019 1.00 71.88 205 ARG A N 1
ATOM 1539 C CA . ARG A 1 205 ? -9.724 10.735 -3.667 1.00 71.88 205 ARG A CA 1
ATOM 1540 C C . ARG A 1 205 ? -10.216 9.953 -2.453 1.00 71.88 205 ARG A C 1
ATOM 1542 O O . ARG A 1 205 ? -10.798 10.543 -1.547 1.00 71.88 205 ARG A O 1
ATOM 1549 N N . ILE A 1 206 ? -9.973 8.641 -2.419 1.00 65.50 206 ILE A N 1
ATOM 1550 C CA . ILE A 1 206 ? -10.475 7.766 -1.346 1.00 65.50 206 ILE A CA 1
ATOM 1551 C C . ILE A 1 206 ? -9.432 7.452 -0.260 1.00 65.50 206 ILE A C 1
ATOM 1553 O O . ILE A 1 206 ? -9.692 6.640 0.630 1.00 65.50 206 ILE A O 1
ATOM 1557 N N . GLN A 1 207 ? -8.257 8.088 -0.321 1.00 64.44 207 GLN A N 1
ATOM 1558 C CA . GLN A 1 207 ? -7.122 7.860 0.584 1.00 64.44 207 GLN A CA 1
ATOM 1559 C C . GLN A 1 207 ? -6.640 6.399 0.617 1.00 64.44 207 GLN A C 1
ATOM 1561 O O . GLN A 1 207 ? -6.291 5.859 1.672 1.00 64.44 207 GLN A O 1
ATOM 1566 N N . GLN A 1 208 ? -6.635 5.743 -0.542 1.00 73.25 208 GLN A N 1
ATOM 1567 C CA . GLN A 1 208 ? -6.121 4.390 -0.689 1.00 73.25 208 GLN A CA 1
ATOM 1568 C C . GLN A 1 208 ? -4.592 4.404 -0.838 1.00 73.25 208 GLN A C 1
ATOM 1570 O O . GLN A 1 208 ? -4.062 5.198 -1.619 1.00 73.25 208 GLN A O 1
ATOM 1575 N N . PRO A 1 209 ? -3.860 3.520 -0.136 1.00 75.62 209 PRO A N 1
ATOM 1576 C CA . PRO A 1 209 ? -2.416 3.406 -0.296 1.00 75.62 209 PRO A CA 1
ATOM 1577 C C . PRO A 1 209 ? -2.039 2.961 -1.712 1.00 75.62 209 PRO A C 1
ATOM 1579 O O . PRO A 1 209 ? -2.589 1.989 -2.237 1.00 75.62 209 PRO A O 1
ATOM 1582 N N . PHE A 1 210 ? -1.053 3.629 -2.305 1.00 84.12 210 PHE A N 1
ATOM 1583 C CA . PHE A 1 210 ? -0.483 3.237 -3.589 1.00 84.12 210 PHE A CA 1
ATOM 1584 C C . PHE A 1 210 ? 1.023 3.502 -3.639 1.00 84.12 210 PHE A C 1
ATOM 1586 O O . PHE A 1 210 ? 1.548 4.289 -2.855 1.00 84.12 210 PHE A O 1
ATOM 1593 N N . LEU A 1 211 ? 1.708 2.854 -4.577 1.00 87.19 211 LEU A N 1
ATOM 1594 C CA . LEU A 1 211 ? 3.115 3.077 -4.872 1.00 87.19 211 LEU A CA 1
ATOM 1595 C C . LEU A 1 211 ? 3.337 3.043 -6.387 1.00 87.19 211 LEU A C 1
ATOM 1597 O O . LEU A 1 211 ? 2.805 2.163 -7.067 1.00 87.19 211 LEU A O 1
ATOM 1601 N N . ILE A 1 212 ? 4.121 3.983 -6.915 1.00 90.31 212 ILE A N 1
ATOM 1602 C CA . ILE A 1 212 ? 4.475 4.020 -8.339 1.00 90.31 212 ILE A CA 1
ATOM 1603 C C . ILE A 1 212 ? 5.776 3.248 -8.537 1.00 90.31 212 ILE A C 1
ATOM 1605 O O . ILE A 1 212 ? 6.761 3.477 -7.835 1.00 90.31 212 ILE A O 1
ATOM 1609 N N . ILE A 1 213 ? 5.773 2.323 -9.495 1.00 93.19 213 ILE A N 1
ATOM 1610 C CA . ILE A 1 213 ? 6.913 1.465 -9.800 1.00 93.19 213 ILE A CA 1
ATOM 1611 C C . ILE A 1 213 ? 7.299 1.615 -11.267 1.00 93.19 213 ILE A C 1
ATOM 1613 O O . ILE A 1 213 ? 6.527 1.273 -12.168 1.00 93.19 213 ILE A O 1
ATOM 1617 N N . ARG A 1 214 ? 8.545 2.027 -11.503 1.00 93.94 214 ARG A N 1
ATOM 1618 C CA . ARG A 1 214 ? 9.165 2.025 -12.828 1.00 93.94 214 ARG A CA 1
ATOM 1619 C C . ARG A 1 214 ? 9.905 0.708 -13.048 1.00 93.94 214 ARG A C 1
ATOM 1621 O O . ARG A 1 214 ? 11.033 0.511 -12.593 1.00 93.94 214 ARG A O 1
ATOM 1628 N N . SER A 1 215 ? 9.266 -0.201 -13.776 1.00 92.88 215 SER A N 1
ATOM 1629 C CA . SER A 1 215 ? 9.854 -1.486 -14.182 1.00 92.88 215 SER A CA 1
ATOM 1630 C C . SER A 1 215 ? 10.878 -1.301 -15.305 1.00 92.88 215 SER A C 1
ATOM 1632 O O . SER A 1 215 ? 11.044 -0.186 -15.778 1.00 92.88 215 SER A O 1
ATOM 1634 N N . LYS A 1 216 ? 11.534 -2.366 -15.791 1.00 91.62 216 LYS A N 1
ATOM 1635 C CA . LYS A 1 216 ? 12.425 -2.341 -16.978 1.00 91.62 216 LYS A CA 1
ATOM 1636 C C . LYS A 1 216 ? 13.517 -1.259 -16.929 1.00 91.62 216 LYS A C 1
ATOM 1638 O O . LYS A 1 216 ? 13.878 -0.692 -17.963 1.00 91.62 216 LYS A O 1
ATOM 1643 N N . SER A 1 217 ? 13.986 -0.905 -15.736 1.00 92.00 217 SER A N 1
ATOM 1644 C CA . SER A 1 217 ? 15.008 0.135 -15.593 1.00 92.00 217 SER A CA 1
ATOM 1645 C C . SER A 1 217 ? 16.371 -0.336 -16.096 1.00 92.00 217 SER A C 1
ATOM 1647 O O . SER A 1 217 ? 17.147 0.459 -16.603 1.00 92.00 217 SER A O 1
ATOM 1649 N N . ASP A 1 218 ? 16.620 -1.640 -16.055 1.00 89.38 218 ASP A N 1
ATOM 1650 C CA . ASP A 1 218 ? 17.778 -2.296 -16.652 1.00 89.38 218 ASP A CA 1
ATOM 1651 C C . ASP A 1 218 ? 17.888 -2.066 -18.156 1.00 89.38 218 ASP A C 1
ATOM 1653 O O . ASP A 1 218 ? 18.944 -1.666 -18.626 1.00 89.38 218 ASP A O 1
ATOM 1657 N N . ILE A 1 219 ? 16.789 -2.220 -18.898 1.00 89.19 219 ILE A N 1
ATOM 1658 C CA . ILE A 1 219 ? 16.776 -1.973 -20.347 1.00 89.19 219 ILE A CA 1
ATOM 1659 C C . ILE A 1 219 ? 17.130 -0.511 -20.646 1.00 89.19 219 ILE A C 1
ATOM 1661 O O . ILE A 1 219 ? 17.924 -0.235 -21.541 1.00 89.19 219 ILE A O 1
ATOM 1665 N N . SER A 1 220 ? 16.558 0.431 -19.890 1.00 89.88 220 SER A N 1
ATOM 1666 C CA . SER A 1 220 ? 16.832 1.859 -20.072 1.00 89.88 220 SER A CA 1
ATOM 1667 C C . SER A 1 220 ? 18.277 2.224 -19.717 1.00 89.88 220 SER A C 1
ATOM 1669 O O . SER A 1 220 ? 18.909 2.960 -20.469 1.00 89.88 220 SER A O 1
ATOM 1671 N N . ILE A 1 221 ? 18.824 1.667 -18.632 1.00 90.19 221 ILE A N 1
ATOM 1672 C CA . ILE A 1 221 ? 20.228 1.867 -18.245 1.00 90.19 221 ILE A CA 1
ATOM 1673 C C . ILE A 1 221 ? 21.164 1.271 -19.296 1.00 90.19 221 ILE A C 1
ATOM 1675 O O . ILE A 1 221 ? 22.092 1.947 -19.726 1.00 90.19 221 ILE A O 1
ATOM 1679 N N . SER A 1 222 ? 20.910 0.044 -19.760 1.00 89.75 222 SER A N 1
ATOM 1680 C CA . SER A 1 222 ? 21.718 -0.583 -20.810 1.00 89.75 222 SER A CA 1
ATOM 1681 C C . SER A 1 222 ? 21.682 0.204 -22.119 1.00 89.75 222 SER A C 1
ATOM 1683 O O . SER A 1 222 ? 22.716 0.319 -22.763 1.00 89.75 222 SER A O 1
ATOM 1685 N N . SER A 1 223 ? 20.534 0.780 -22.498 1.00 90.44 223 SER A N 1
ATOM 1686 C CA . SER A 1 223 ? 20.466 1.683 -23.657 1.00 90.44 223 SER A CA 1
ATOM 1687 C C . SER A 1 223 ? 21.369 2.896 -23.453 1.00 90.44 223 SER A C 1
ATOM 1689 O O . SER A 1 223 ? 22.186 3.177 -24.314 1.00 90.44 223 SER A O 1
ATOM 1691 N N . ILE A 1 224 ? 21.304 3.559 -22.291 1.00 90.56 224 ILE A N 1
ATOM 1692 C CA . ILE A 1 224 ? 22.160 4.721 -22.000 1.00 90.56 224 ILE A CA 1
ATOM 1693 C C . ILE A 1 224 ? 23.645 4.351 -22.091 1.00 90.56 224 ILE A C 1
ATOM 1695 O O . ILE A 1 224 ? 24.393 5.080 -22.728 1.00 90.56 224 ILE A O 1
ATOM 1699 N N . VAL A 1 225 ? 24.069 3.225 -21.511 1.00 91.44 225 VAL A N 1
ATOM 1700 C CA . VAL A 1 225 ? 25.468 2.752 -21.588 1.00 91.44 225 VAL A CA 1
ATOM 1701 C C . VAL A 1 225 ? 25.898 2.444 -23.027 1.00 91.44 225 VAL A C 1
ATOM 1703 O O . VAL A 1 225 ? 27.050 2.648 -23.378 1.00 91.44 225 VAL A O 1
ATOM 1706 N N . ASN A 1 226 ? 24.999 1.937 -23.869 1.00 90.81 226 ASN A N 1
ATOM 1707 C CA . ASN A 1 226 ? 25.333 1.632 -25.262 1.00 90.81 226 ASN A CA 1
ATOM 1708 C C . ASN A 1 226 ? 25.350 2.882 -26.154 1.00 90.81 226 ASN A C 1
ATOM 1710 O O . ASN A 1 226 ? 26.097 2.925 -27.129 1.00 90.81 226 ASN A O 1
ATOM 1714 N N . ASP A 1 227 ? 24.520 3.875 -25.834 1.00 91.38 227 ASP A N 1
ATOM 1715 C CA . ASP A 1 227 ? 24.338 5.093 -26.627 1.00 91.38 227 ASP A CA 1
ATOM 1716 C C . ASP A 1 227 ? 25.256 6.246 -26.164 1.00 91.38 227 ASP A C 1
ATOM 1718 O O . ASP A 1 227 ? 25.341 7.279 -26.829 1.00 91.38 227 ASP A O 1
ATOM 1722 N N . THR A 1 228 ? 25.924 6.102 -25.014 1.00 88.50 228 THR A N 1
ATOM 1723 C CA . THR A 1 228 ? 26.800 7.116 -24.402 1.00 88.50 228 THR A CA 1
ATOM 1724 C C . THR A 1 228 ? 28.062 6.478 -23.820 1.00 88.50 228 THR A C 1
ATOM 1726 O O . THR A 1 228 ? 28.039 5.319 -23.434 1.00 88.50 228 THR A O 1
ATOM 1729 N N . ASP A 1 229 ? 29.147 7.237 -23.651 1.00 89.06 229 ASP A N 1
ATOM 1730 C CA . ASP A 1 229 ? 30.390 6.745 -23.021 1.00 89.06 229 ASP A CA 1
ATOM 1731 C C . ASP A 1 229 ? 30.325 6.695 -21.476 1.00 89.06 229 ASP A C 1
ATOM 1733 O O . ASP A 1 229 ? 31.342 6.809 -20.786 1.00 89.06 229 ASP A O 1
ATOM 1737 N N . LEU A 1 230 ? 29.124 6.591 -20.902 1.00 90.50 230 LEU A N 1
ATOM 1738 C CA . LEU A 1 230 ? 28.931 6.553 -19.454 1.00 90.50 230 LEU A CA 1
ATOM 1739 C C . LEU A 1 230 ? 29.141 5.145 -18.895 1.00 90.50 230 LEU A C 1
ATOM 1741 O O . LEU A 1 230 ? 28.709 4.149 -19.474 1.00 90.50 230 LEU A O 1
ATOM 1745 N N . ASP A 1 231 ? 29.741 5.070 -17.707 1.00 91.88 231 ASP A N 1
ATOM 1746 C CA . ASP A 1 231 ? 29.765 3.830 -16.934 1.00 91.88 231 ASP A CA 1
ATOM 1747 C C . ASP A 1 231 ? 28.370 3.477 -16.372 1.00 91.88 231 ASP A C 1
ATOM 1749 O O . ASP A 1 231 ? 27.408 4.248 -16.465 1.00 91.88 231 ASP A O 1
ATOM 1753 N N . GLN A 1 232 ? 28.239 2.283 -15.783 1.00 86.50 232 GLN A N 1
ATOM 1754 C CA . GLN A 1 232 ? 26.949 1.806 -15.273 1.00 86.50 232 GLN A CA 1
ATOM 1755 C C . GLN A 1 232 ? 26.365 2.683 -14.158 1.00 86.50 232 GLN A C 1
ATOM 1757 O O . GLN A 1 232 ? 25.145 2.852 -14.107 1.00 86.50 232 GLN A O 1
ATOM 1762 N N . GLU A 1 233 ? 27.195 3.243 -13.277 1.00 88.12 233 GLU A N 1
ATOM 1763 C CA . GLU A 1 233 ? 26.717 4.062 -12.158 1.00 88.12 233 GLU A CA 1
ATOM 1764 C C . GLU A 1 233 ? 26.253 5.439 -12.645 1.00 88.12 233 GLU A C 1
ATOM 1766 O O . GLU A 1 233 ? 25.178 5.908 -12.261 1.00 88.12 233 GLU A O 1
ATOM 1771 N N . ALA A 1 234 ? 26.994 6.057 -13.565 1.00 91.00 234 ALA A N 1
ATOM 1772 C CA . ALA A 1 234 ? 26.604 7.303 -14.209 1.00 91.00 234 ALA A CA 1
ATOM 1773 C C . ALA A 1 234 ? 25.331 7.129 -15.055 1.00 91.00 234 ALA A C 1
ATOM 1775 O O . ALA A 1 234 ? 24.411 7.947 -14.958 1.00 91.00 234 ALA A O 1
ATOM 1776 N N . ALA A 1 235 ? 25.222 6.036 -15.817 1.00 90.50 235 ALA A N 1
ATOM 1777 C CA . ALA A 1 235 ? 24.025 5.716 -16.592 1.00 90.50 235 ALA A CA 1
ATOM 1778 C C . ALA A 1 235 ? 22.802 5.467 -15.697 1.00 90.50 235 ALA A C 1
ATOM 1780 O O . ALA A 1 235 ? 21.699 5.929 -16.002 1.00 90.50 235 ALA A O 1
ATOM 1781 N N . LYS A 1 236 ? 22.986 4.794 -14.556 1.00 89.38 236 LYS A N 1
ATOM 1782 C CA . LYS A 1 236 ? 21.946 4.610 -13.537 1.00 89.38 236 LYS A CA 1
ATOM 1783 C C . LYS A 1 236 ? 21.492 5.942 -12.946 1.00 89.38 236 LYS A C 1
ATOM 1785 O O . LYS A 1 236 ? 20.289 6.202 -12.913 1.00 89.38 236 LYS A O 1
ATOM 1790 N N . ALA A 1 237 ? 22.420 6.805 -12.532 1.00 89.88 237 ALA A N 1
ATOM 1791 C CA . ALA A 1 237 ? 22.094 8.128 -12.001 1.00 89.88 237 ALA A CA 1
ATOM 1792 C C . ALA A 1 237 ? 21.354 8.995 -13.036 1.00 89.88 237 ALA A C 1
ATOM 1794 O O . ALA A 1 237 ? 20.368 9.661 -12.706 1.00 89.88 237 ALA A O 1
ATOM 1795 N N . GLN A 1 238 ? 21.774 8.939 -14.303 1.00 91.56 238 GLN A N 1
ATOM 1796 C CA . GLN A 1 238 ? 21.085 9.609 -15.403 1.00 91.56 238 GLN A CA 1
ATOM 1797 C C . GLN A 1 238 ? 19.681 9.044 -15.631 1.00 91.56 238 GLN A C 1
ATOM 1799 O O . GLN A 1 238 ? 18.731 9.818 -15.737 1.00 91.56 238 GLN A O 1
ATOM 1804 N N . HIS A 1 239 ? 19.518 7.718 -15.660 1.00 92.19 239 HIS A N 1
ATOM 1805 C CA . HIS A 1 239 ? 18.209 7.073 -15.805 1.00 92.19 239 HIS A CA 1
ATOM 1806 C C . HIS A 1 239 ? 17.253 7.459 -14.673 1.00 92.19 239 HIS A C 1
ATOM 1808 O O . HIS A 1 239 ? 16.095 7.790 -14.936 1.00 92.19 239 HIS A O 1
ATOM 1814 N N . MET A 1 240 ? 17.737 7.480 -13.427 1.00 89.56 240 MET A N 1
ATOM 1815 C CA . MET A 1 240 ? 16.965 7.949 -12.273 1.00 89.56 240 MET A CA 1
ATOM 1816 C C . MET A 1 240 ? 16.526 9.400 -12.477 1.00 89.56 240 MET A C 1
ATOM 1818 O O . MET A 1 240 ? 15.332 9.691 -12.444 1.00 89.56 240 MET A O 1
ATOM 1822 N N . LYS A 1 241 ? 17.464 10.305 -12.781 1.00 90.75 241 LYS A N 1
ATOM 1823 C CA . LYS A 1 241 ? 17.167 11.727 -13.001 1.00 90.75 241 LYS A CA 1
ATOM 1824 C C . LYS A 1 241 ? 16.142 11.939 -14.119 1.00 90.75 241 LYS A C 1
ATOM 1826 O O . LYS A 1 241 ? 15.179 12.681 -13.931 1.00 90.75 241 LYS A O 1
ATOM 1831 N N . THR A 1 242 ? 16.322 11.281 -15.262 1.00 91.44 242 THR A N 1
ATOM 1832 C CA . THR A 1 242 ? 15.428 11.413 -16.419 1.00 91.44 242 THR A CA 1
ATOM 1833 C C . THR A 1 242 ? 14.051 10.812 -16.142 1.00 91.44 242 THR A C 1
ATOM 1835 O O . THR A 1 242 ? 13.046 11.410 -16.516 1.00 91.44 242 THR A O 1
ATOM 1838 N N . SER A 1 243 ? 13.977 9.676 -15.441 1.00 90.44 243 SER A N 1
ATOM 1839 C CA . SER A 1 243 ? 12.698 9.051 -15.075 1.00 90.44 243 SER A CA 1
ATOM 1840 C C . SER A 1 243 ? 11.886 9.931 -14.122 1.00 90.44 243 SER A C 1
ATOM 1842 O O . SER A 1 243 ? 10.691 10.119 -14.333 1.00 90.44 243 SER A O 1
ATOM 1844 N N . LEU A 1 244 ? 12.532 10.523 -13.112 1.00 88.81 244 LEU A N 1
ATOM 1845 C CA . LEU A 1 244 ? 11.869 11.436 -12.177 1.00 88.81 244 LEU A CA 1
ATOM 1846 C C . LEU A 1 244 ? 11.425 12.740 -12.864 1.00 88.81 244 LEU A C 1
ATOM 1848 O O . LEU A 1 244 ? 10.344 13.248 -12.576 1.00 88.81 244 LEU A O 1
ATOM 1852 N N . ALA A 1 245 ? 12.219 13.265 -13.802 1.00 90.88 245 ALA A N 1
ATOM 1853 C CA . ALA A 1 245 ? 11.846 14.443 -14.589 1.00 90.88 245 ALA A CA 1
ATOM 1854 C C . ALA A 1 245 ? 10.647 14.176 -15.519 1.00 90.88 245 ALA A C 1
ATOM 1856 O O . ALA A 1 245 ? 9.766 15.030 -15.645 1.00 90.88 245 ALA A O 1
ATOM 1857 N N . ALA A 1 246 ? 10.587 12.989 -16.132 1.00 91.19 246 ALA A N 1
ATOM 1858 C CA . ALA A 1 246 ? 9.452 12.569 -16.951 1.00 91.19 246 ALA A CA 1
ATOM 1859 C C . ALA A 1 246 ? 8.168 12.480 -16.113 1.00 91.19 246 ALA A C 1
ATOM 1861 O O . ALA A 1 246 ? 7.180 13.121 -16.455 1.00 91.19 246 ALA A O 1
ATOM 1862 N N . LEU A 1 247 ? 8.223 11.805 -14.959 1.00 89.62 247 LEU A N 1
ATOM 1863 C CA . LEU A 1 247 ? 7.094 11.726 -14.026 1.00 89.62 247 LEU A CA 1
ATOM 1864 C C . LEU A 1 247 ? 6.622 13.107 -13.566 1.00 89.62 247 LEU A C 1
ATOM 1866 O O . LEU A 1 247 ? 5.422 13.368 -13.527 1.00 89.62 247 LEU A O 1
ATOM 1870 N N . ARG A 1 248 ? 7.559 14.010 -13.245 1.00 91.31 248 ARG A N 1
ATOM 1871 C CA . ARG A 1 248 ? 7.224 15.388 -12.866 1.00 91.31 248 ARG A CA 1
ATOM 1872 C C . ARG A 1 248 ? 6.436 16.092 -13.970 1.00 91.31 248 ARG A C 1
ATOM 1874 O O . ARG A 1 248 ? 5.434 16.735 -13.682 1.00 91.31 248 ARG A O 1
ATOM 1881 N N . THR A 1 249 ? 6.884 15.945 -15.215 1.00 92.06 249 THR A N 1
ATOM 1882 C CA . THR A 1 249 ? 6.234 16.544 -16.389 1.00 92.06 249 THR A CA 1
ATOM 1883 C C . THR A 1 249 ? 4.831 15.972 -16.579 1.00 92.06 249 THR A C 1
ATOM 1885 O O . THR A 1 249 ? 3.878 16.729 -16.691 1.00 92.06 249 THR A O 1
ATOM 1888 N N . GLU A 1 250 ? 4.688 14.650 -16.517 1.00 91.88 250 GLU A N 1
ATOM 1889 C CA . GLU A 1 250 ? 3.412 13.949 -16.713 1.00 91.88 250 GLU A CA 1
ATOM 1890 C C . GLU A 1 250 ? 2.368 14.327 -15.651 1.00 91.88 250 GLU A C 1
ATOM 1892 O O . GLU A 1 250 ? 1.208 14.581 -15.977 1.00 91.88 250 GLU A O 1
ATOM 1897 N N . PHE A 1 251 ? 2.767 14.432 -14.380 1.00 89.50 251 PHE A N 1
ATOM 1898 C CA . PHE A 1 251 ? 1.863 14.899 -13.326 1.00 89.50 251 PHE A CA 1
ATOM 1899 C C . PHE A 1 251 ? 1.550 16.397 -13.429 1.00 89.50 251 PHE A C 1
ATOM 1901 O O . PHE A 1 251 ? 0.423 16.800 -13.145 1.00 89.50 251 PHE A O 1
ATOM 1908 N N . SER A 1 252 ? 2.509 17.215 -13.866 1.00 91.44 252 SER A N 1
ATOM 1909 C CA . SER A 1 252 ? 2.289 18.647 -14.101 1.00 91.44 252 SER A CA 1
ATOM 1910 C C . SER A 1 252 ? 1.280 18.872 -15.231 1.00 91.44 252 SER A C 1
ATOM 1912 O O . SER A 1 252 ? 0.321 19.622 -15.064 1.00 91.44 252 SER A O 1
ATOM 1914 N N . GLU A 1 253 ? 1.416 18.138 -16.340 1.00 91.31 253 GLU A N 1
ATOM 1915 C CA . GLU A 1 253 ? 0.461 18.133 -17.457 1.00 91.31 253 GLU A CA 1
ATOM 1916 C C . GLU A 1 253 ? -0.928 17.637 -17.033 1.00 91.31 253 GLU A C 1
ATOM 1918 O O . GLU A 1 253 ? -1.943 18.136 -17.519 1.00 91.31 253 GLU A O 1
ATOM 1923 N N . ALA A 1 254 ? -0.992 16.700 -16.082 1.00 88.44 254 ALA A N 1
ATOM 1924 C CA . ALA A 1 254 ? -2.243 16.248 -15.480 1.00 88.44 254 ALA A CA 1
ATOM 1925 C C . ALA A 1 254 ? -2.876 17.273 -14.515 1.00 88.44 254 ALA A C 1
ATOM 1927 O O . ALA A 1 254 ? -3.980 17.036 -14.022 1.00 88.44 254 ALA A O 1
ATOM 1928 N N . GLY A 1 255 ? -2.212 18.400 -14.234 1.00 88.50 255 GLY A N 1
ATOM 1929 C CA . GLY A 1 255 ? -2.697 19.462 -13.350 1.00 88.50 255 GLY A CA 1
ATOM 1930 C C . GLY A 1 255 ? -2.452 19.214 -11.860 1.00 88.50 255 GLY A C 1
ATOM 1931 O O . GLY A 1 255 ? -3.088 19.860 -11.024 1.00 88.50 255 GLY A O 1
ATOM 1932 N N . VAL A 1 256 ? -1.563 18.279 -11.510 1.00 85.06 256 VAL A N 1
ATOM 1933 C CA . VAL A 1 256 ? -1.194 18.018 -10.114 1.00 85.06 256 VAL A CA 1
ATOM 1934 C C . VAL A 1 256 ? -0.450 19.235 -9.536 1.00 85.06 256 VAL A C 1
ATOM 1936 O O . VAL A 1 256 ? 0.416 19.794 -10.207 1.00 85.06 256 VAL A O 1
ATOM 1939 N N . PRO A 1 257 ? -0.726 19.653 -8.288 1.00 80.19 257 PRO A N 1
ATOM 1940 C CA . PRO A 1 257 ? 0.005 20.745 -7.647 1.00 80.19 257 PRO A CA 1
ATOM 1941 C C . PRO A 1 257 ? 1.490 20.425 -7.448 1.00 80.19 257 PRO A C 1
ATOM 1943 O O . PRO A 1 257 ? 1.833 19.348 -6.961 1.00 80.19 257 PRO A O 1
ATOM 1946 N N . GLU A 1 258 ? 2.362 21.391 -7.736 1.00 81.25 258 GLU A N 1
ATOM 1947 C CA . GLU A 1 258 ? 3.820 21.206 -7.796 1.00 81.25 258 GLU A CA 1
ATOM 1948 C C . GLU A 1 258 ? 4.440 20.606 -6.520 1.00 81.25 258 GLU A C 1
ATOM 1950 O O . GLU A 1 258 ? 5.272 19.696 -6.598 1.00 81.25 258 GLU A O 1
ATOM 1955 N N . ASP A 1 259 ? 4.001 21.054 -5.340 1.00 73.75 259 ASP A N 1
ATOM 1956 C CA . ASP A 1 259 ? 4.498 20.540 -4.055 1.00 73.75 259 ASP A CA 1
ATOM 1957 C C . ASP A 1 259 ? 4.145 19.059 -3.869 1.00 73.75 259 ASP A C 1
ATOM 1959 O O . ASP A 1 259 ? 4.952 18.258 -3.401 1.00 73.75 259 ASP A O 1
ATOM 1963 N N . SER A 1 260 ? 2.959 18.664 -4.337 1.00 74.38 260 SER A N 1
ATOM 1964 C CA . SER A 1 260 ? 2.495 17.277 -4.292 1.00 74.38 260 SER A CA 1
ATOM 1965 C C . SER A 1 260 ? 3.184 16.397 -5.334 1.00 74.38 260 SER A C 1
ATOM 1967 O O . SER A 1 260 ? 3.405 15.213 -5.079 1.00 74.38 260 SER A O 1
ATOM 1969 N N . ILE A 1 261 ? 3.579 16.961 -6.484 1.00 78.31 261 ILE A N 1
ATOM 1970 C CA . ILE A 1 261 ? 4.384 16.244 -7.482 1.00 78.31 261 ILE A CA 1
ATOM 1971 C C . ILE A 1 261 ? 5.717 15.826 -6.873 1.00 78.31 261 ILE A C 1
ATOM 1973 O O . ILE A 1 261 ? 6.135 14.684 -7.052 1.00 78.31 261 ILE A O 1
ATOM 1977 N N . LYS A 1 262 ? 6.384 16.723 -6.139 1.00 73.75 262 LYS A N 1
ATOM 1978 C CA . LYS A 1 262 ? 7.666 16.413 -5.495 1.00 73.75 262 LYS A CA 1
ATOM 1979 C C . LYS A 1 262 ? 7.542 15.197 -4.575 1.00 73.75 262 LYS A C 1
ATOM 1981 O O . LYS A 1 262 ? 8.379 14.300 -4.655 1.00 73.75 262 LYS A O 1
ATOM 1986 N N . ASP A 1 263 ? 6.486 15.138 -3.769 1.00 67.75 263 ASP A N 1
ATOM 1987 C CA . ASP A 1 263 ? 6.230 14.004 -2.881 1.00 67.75 263 ASP A CA 1
ATOM 1988 C C . ASP A 1 263 ? 5.937 12.717 -3.662 1.00 67.75 263 ASP A C 1
ATOM 1990 O O . ASP A 1 263 ? 6.547 11.688 -3.386 1.00 67.75 263 ASP A O 1
ATOM 1994 N N . ILE A 1 264 ? 5.062 12.763 -4.675 1.00 72.62 264 ILE A N 1
ATOM 1995 C CA . ILE A 1 264 ? 4.754 11.597 -5.524 1.00 72.62 264 ILE A CA 1
ATOM 1996 C C . ILE A 1 264 ? 6.026 11.049 -6.186 1.00 72.62 264 ILE A C 1
ATOM 1998 O O . ILE A 1 264 ? 6.292 9.847 -6.143 1.00 72.62 264 ILE A O 1
ATOM 2002 N N . VAL A 1 265 ? 6.820 11.935 -6.788 1.00 77.81 265 VAL A N 1
ATOM 2003 C CA . VAL A 1 265 ? 8.023 11.589 -7.554 1.00 77.81 265 VAL A CA 1
ATOM 2004 C C . VAL A 1 265 ? 9.106 11.008 -6.647 1.00 77.81 265 VAL A C 1
ATOM 2006 O O . VAL A 1 265 ? 9.715 10.005 -7.011 1.00 77.81 265 VAL A O 1
ATOM 2009 N N . ASN A 1 266 ? 9.305 11.563 -5.448 1.00 69.94 266 ASN A N 1
ATOM 2010 C CA . ASN A 1 266 ? 10.284 11.051 -4.480 1.00 69.94 266 ASN A CA 1
ATOM 2011 C C . ASN A 1 266 ? 9.989 9.620 -4.005 1.00 69.94 266 ASN A C 1
ATOM 2013 O O . ASN A 1 266 ? 10.889 8.955 -3.502 1.00 69.94 266 ASN A O 1
ATOM 2017 N N . HIS A 1 267 ? 8.752 9.144 -4.162 1.00 72.19 267 HIS A N 1
ATOM 2018 C CA . HIS A 1 267 ? 8.338 7.790 -3.792 1.00 72.19 267 HIS A CA 1
ATOM 2019 C C . HIS A 1 267 ? 8.211 6.830 -4.976 1.00 72.19 267 HIS A C 1
ATOM 2021 O O . HIS A 1 267 ? 7.771 5.692 -4.801 1.00 72.19 267 HIS A O 1
ATOM 2027 N N . CYS A 1 268 ? 8.591 7.257 -6.181 1.00 83.31 268 CYS A N 1
ATOM 2028 C CA . CYS A 1 268 ? 8.670 6.348 -7.312 1.00 83.31 268 CYS A CA 1
ATOM 2029 C C . CYS A 1 268 ? 9.854 5.389 -7.139 1.00 83.31 268 CYS A C 1
ATOM 2031 O O . CYS A 1 268 ? 11.006 5.816 -7.070 1.00 83.31 268 CYS A O 1
ATOM 2033 N N . ILE A 1 269 ? 9.581 4.083 -7.159 1.00 86.94 269 ILE A N 1
ATOM 2034 C CA . ILE A 1 269 ? 10.609 3.046 -7.027 1.00 86.94 269 ILE A CA 1
ATOM 2035 C C . ILE A 1 269 ? 10.982 2.493 -8.405 1.00 86.94 269 ILE A C 1
ATOM 2037 O O . ILE A 1 269 ? 10.150 1.935 -9.123 1.00 86.94 269 ILE A O 1
ATOM 2041 N N . LEU A 1 270 ? 12.256 2.630 -8.776 1.00 91.88 270 LEU A N 1
ATOM 2042 C CA . LEU A 1 270 ? 12.813 2.071 -10.006 1.00 91.88 270 LEU A CA 1
ATOM 2043 C C . LEU A 1 270 ? 13.361 0.667 -9.747 1.00 91.88 270 LEU A C 1
ATOM 2045 O O . LEU A 1 270 ? 14.149 0.460 -8.824 1.00 91.88 270 LEU A O 1
ATOM 2049 N N . ILE A 1 271 ? 12.973 -0.297 -10.584 1.00 92.62 271 ILE A N 1
ATOM 2050 C CA . ILE A 1 271 ? 13.346 -1.700 -10.382 1.00 92.62 271 ILE A CA 1
ATOM 2051 C C . ILE A 1 271 ? 13.853 -2.397 -11.649 1.00 92.62 271 ILE A C 1
ATOM 2053 O O . ILE A 1 271 ? 13.399 -2.158 -12.776 1.00 92.62 271 ILE A O 1
ATOM 2057 N N . ASN A 1 272 ? 14.744 -3.351 -11.413 1.00 91.88 272 ASN A N 1
ATOM 2058 C CA . ASN A 1 272 ? 15.053 -4.511 -12.227 1.00 91.88 272 ASN A CA 1
ATOM 2059 C C . ASN A 1 272 ? 14.382 -5.744 -11.585 1.00 91.88 272 ASN A C 1
ATOM 2061 O O . ASN A 1 272 ? 14.581 -6.044 -10.410 1.00 91.88 272 ASN A O 1
ATOM 2065 N N . ASN A 1 273 ? 13.606 -6.506 -12.360 1.00 89.75 273 ASN A N 1
ATOM 2066 C CA . ASN A 1 273 ? 12.846 -7.646 -11.823 1.00 89.75 273 ASN A CA 1
ATOM 2067 C C . ASN A 1 273 ? 13.738 -8.798 -11.325 1.00 89.75 273 ASN A C 1
ATOM 2069 O O . ASN A 1 273 ? 13.380 -9.498 -10.380 1.00 89.75 273 ASN A O 1
ATOM 2073 N N . GLN A 1 274 ? 14.900 -9.013 -11.945 1.00 89.69 274 GLN A N 1
ATOM 2074 C CA . GLN A 1 274 ? 15.863 -10.025 -11.512 1.00 89.69 274 GLN A CA 1
ATOM 2075 C C . GLN A 1 274 ? 16.534 -9.626 -10.194 1.00 89.69 274 GLN A C 1
ATOM 2077 O O . GLN A 1 274 ? 16.688 -10.478 -9.319 1.00 89.69 274 GLN A O 1
ATOM 2082 N N . ALA A 1 275 ? 16.901 -8.352 -10.043 1.00 91.31 275 ALA A N 1
ATOM 2083 C CA . ALA A 1 275 ? 17.409 -7.805 -8.790 1.00 91.31 275 ALA A CA 1
ATOM 2084 C C . ALA A 1 275 ? 16.341 -7.878 -7.692 1.00 91.31 275 ALA A C 1
ATOM 2086 O O . ALA A 1 275 ? 16.610 -8.401 -6.616 1.00 91.31 275 ALA A O 1
ATOM 2087 N N . LEU A 1 276 ? 15.097 -7.497 -8.005 1.00 94.06 276 LEU A N 1
ATOM 2088 C CA . LEU A 1 276 ? 13.976 -7.562 -7.068 1.00 94.06 276 LEU A CA 1
ATOM 2089 C C . LEU A 1 276 ? 13.756 -8.982 -6.566 1.00 94.06 276 LEU A C 1
ATOM 2091 O O . LEU A 1 276 ? 13.658 -9.193 -5.362 1.00 94.06 276 LEU A O 1
ATOM 2095 N N . ARG A 1 277 ? 13.767 -9.969 -7.467 1.00 94.31 277 ARG A N 1
ATOM 2096 C CA . ARG A 1 277 ? 13.670 -11.379 -7.083 1.00 94.31 277 ARG A CA 1
ATOM 2097 C C . ARG A 1 277 ? 14.789 -11.780 -6.120 1.00 94.31 277 ARG A C 1
ATOM 2099 O O . ARG A 1 277 ? 14.517 -12.437 -5.123 1.00 94.31 277 ARG A O 1
ATOM 2106 N N . LYS A 1 278 ? 16.039 -11.387 -6.394 1.00 92.56 278 LYS A N 1
ATOM 2107 C CA . LYS A 1 278 ? 17.167 -11.672 -5.493 1.00 92.56 278 LYS A CA 1
ATOM 2108 C C . LYS A 1 278 ? 16.974 -11.017 -4.125 1.00 92.56 278 LYS A C 1
ATOM 2110 O O . LYS A 1 278 ? 17.193 -11.689 -3.125 1.00 92.56 278 LYS A O 1
ATOM 2115 N N . CYS A 1 279 ? 16.513 -9.767 -4.068 1.00 91.50 279 CYS A N 1
ATOM 2116 C CA . CYS A 1 279 ? 16.217 -9.091 -2.804 1.00 91.50 279 CYS A CA 1
ATOM 2117 C C . CYS A 1 279 ? 15.098 -9.797 -2.020 1.00 91.50 279 CYS A C 1
ATOM 2119 O O . CYS A 1 279 ? 15.234 -9.986 -0.816 1.00 91.50 279 CYS A O 1
ATOM 2121 N N . VAL A 1 280 ? 14.028 -10.240 -2.693 1.00 91.69 280 VAL A N 1
ATOM 2122 C CA . VAL A 1 280 ? 12.922 -11.001 -2.076 1.00 91.69 280 VAL A CA 1
ATOM 2123 C C . VAL A 1 280 ? 13.405 -12.334 -1.499 1.00 91.69 280 VAL A C 1
ATOM 2125 O O . VAL A 1 280 ? 12.995 -12.711 -0.404 1.00 91.69 280 VAL A O 1
ATOM 2128 N N . LEU A 1 281 ? 14.313 -13.021 -2.199 1.00 91.38 281 LEU A N 1
ATOM 2129 C CA . LEU A 1 281 ? 14.925 -14.272 -1.739 1.00 91.38 281 LEU A CA 1
ATOM 2130 C C . LEU A 1 281 ? 16.010 -14.068 -0.664 1.00 91.38 281 LEU A C 1
ATOM 2132 O O . LEU A 1 281 ? 16.532 -15.050 -0.142 1.00 91.38 281 LEU A O 1
ATOM 2136 N N . GLY A 1 282 ? 16.395 -12.825 -0.356 1.00 87.38 282 GLY A N 1
ATOM 2137 C CA . GLY A 1 282 ? 17.526 -12.523 0.529 1.00 87.38 282 GLY A CA 1
ATOM 2138 C C . GLY A 1 282 ? 18.897 -12.880 -0.066 1.00 87.38 282 GLY A C 1
ATOM 2139 O O . GLY A 1 282 ? 19.840 -13.134 0.676 1.00 87.38 282 GLY A O 1
ATOM 2140 N N . GLN A 1 283 ? 19.012 -12.937 -1.398 1.00 84.75 283 GLN A N 1
ATOM 2141 C CA . GLN A 1 283 ? 20.156 -13.480 -2.151 1.00 84.75 283 GLN A CA 1
ATOM 2142 C C . GLN A 1 283 ? 20.871 -12.452 -3.049 1.00 84.75 283 GLN A C 1
ATOM 2144 O O . GLN A 1 283 ? 21.436 -12.803 -4.088 1.00 84.75 283 GLN A O 1
ATOM 2149 N N . GLY A 1 284 ? 20.858 -11.170 -2.703 1.00 73.81 284 GLY A N 1
ATOM 2150 C CA . GLY A 1 284 ? 21.644 -10.183 -3.439 1.00 73.81 284 GLY A CA 1
ATOM 2151 C C . GLY A 1 284 ? 21.321 -8.746 -3.081 1.00 73.81 284 GLY A C 1
ATOM 2152 O O . GLY A 1 284 ? 20.293 -8.455 -2.467 1.00 73.81 284 GLY A O 1
ATOM 2153 N N . ASP A 1 285 ? 22.215 -7.866 -3.510 1.00 76.50 285 ASP A N 1
ATOM 2154 C CA . ASP A 1 285 ? 22.075 -6.433 -3.319 1.00 76.50 285 ASP A CA 1
ATOM 2155 C C . ASP A 1 285 ? 21.095 -5.815 -4.321 1.00 76.50 285 ASP A C 1
ATOM 2157 O O . ASP A 1 285 ? 20.839 -6.341 -5.410 1.00 76.50 285 ASP A O 1
ATOM 2161 N N . SER A 1 286 ? 20.550 -4.669 -3.919 1.00 79.88 286 SER A N 1
ATOM 2162 C CA . SER A 1 286 ? 19.759 -3.793 -4.780 1.00 79.88 286 SER A CA 1
ATOM 2163 C C . SER A 1 286 ? 20.620 -3.312 -5.946 1.00 79.88 286 SER A C 1
ATOM 2165 O O . SER A 1 286 ? 21.741 -2.855 -5.732 1.00 79.88 286 SER A O 1
ATOM 2167 N N . VAL A 1 287 ? 20.087 -3.357 -7.165 1.00 78.25 287 VAL A N 1
ATOM 2168 C CA . VAL A 1 287 ? 20.756 -2.769 -8.337 1.00 78.25 287 VAL A CA 1
ATOM 2169 C C . VAL A 1 287 ? 20.363 -1.304 -8.469 1.00 78.25 287 VAL A C 1
ATOM 2171 O O . VAL A 1 287 ? 21.199 -0.471 -8.803 1.00 78.25 287 VAL A O 1
ATOM 2174 N N . ILE A 1 288 ? 19.110 -0.968 -8.164 1.00 82.81 288 ILE A N 1
ATOM 2175 C CA . ILE A 1 288 ? 18.563 0.387 -8.173 1.00 82.81 288 ILE A CA 1
ATOM 2176 C C . ILE A 1 288 ? 17.852 0.636 -6.838 1.00 82.81 288 ILE A C 1
ATOM 2178 O O . ILE A 1 288 ? 18.537 0.888 -5.849 1.00 82.81 288 ILE A O 1
ATOM 2182 N N . ASN A 1 289 ? 16.523 0.499 -6.773 1.00 84.38 289 ASN A N 1
ATOM 2183 C CA . ASN A 1 289 ? 15.712 0.716 -5.569 1.00 84.38 289 ASN A CA 1
ATOM 2184 C C . ASN A 1 289 ? 14.942 -0.551 -5.137 1.00 84.38 289 ASN A C 1
ATOM 2186 O O . ASN A 1 289 ? 13.955 -0.473 -4.410 1.00 84.38 289 ASN A O 1
ATOM 2190 N N . GLU A 1 290 ? 15.345 -1.748 -5.564 1.00 90.25 290 GLU A N 1
ATOM 2191 C CA . GLU A 1 290 ? 14.581 -2.969 -5.282 1.00 90.25 290 GLU A CA 1
ATOM 2192 C C . GLU A 1 290 ? 14.501 -3.296 -3.788 1.00 90.25 290 GLU A C 1
ATOM 2194 O O . GLU A 1 290 ? 13.453 -3.725 -3.299 1.00 90.25 290 GLU A O 1
ATOM 2199 N N . LEU A 1 291 ? 15.580 -3.046 -3.041 1.00 85.88 291 LEU A N 1
ATOM 2200 C CA . LEU A 1 291 ? 15.576 -3.234 -1.590 1.00 85.88 291 LEU A CA 1
ATOM 2201 C C . LEU A 1 291 ? 14.645 -2.240 -0.883 1.00 85.88 291 LEU A C 1
ATOM 2203 O O . LEU A 1 291 ? 14.091 -2.560 0.167 1.00 85.88 291 LEU A O 1
ATOM 2207 N N . GLU A 1 292 ? 14.442 -1.053 -1.453 1.00 84.50 292 GLU A N 1
ATOM 2208 C CA . GLU A 1 292 ? 13.504 -0.057 -0.935 1.00 84.50 292 GLU A CA 1
ATOM 2209 C C . GLU A 1 292 ? 12.060 -0.549 -1.055 1.00 84.50 292 GLU A C 1
ATOM 2211 O O . GLU A 1 292 ? 11.311 -0.474 -0.081 1.00 84.50 292 GLU A O 1
ATOM 2216 N N . LEU A 1 293 ? 11.701 -1.170 -2.185 1.00 85.25 293 LEU A N 1
ATOM 2217 C CA . LEU A 1 293 ? 10.392 -1.807 -2.354 1.00 85.25 293 LEU A CA 1
ATOM 2218 C C . LEU A 1 293 ? 10.183 -2.938 -1.339 1.00 85.25 293 LEU A C 1
ATOM 2220 O O . LEU A 1 293 ? 9.136 -3.007 -0.698 1.00 85.25 293 LEU A O 1
ATOM 2224 N N . VAL A 1 29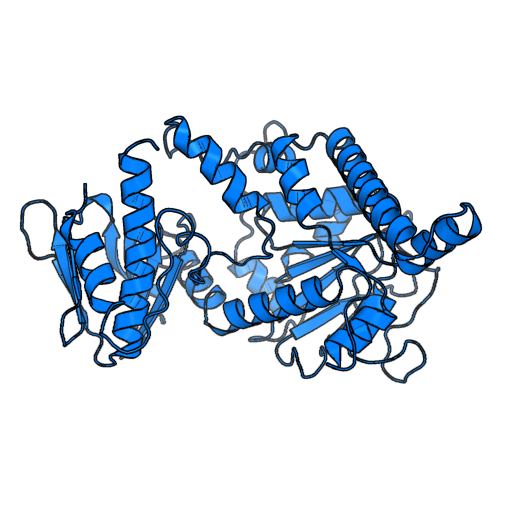4 ? 11.182 -3.807 -1.154 1.00 86.38 294 VAL A N 1
ATOM 2225 C CA . VAL A 1 294 ? 11.116 -4.897 -0.163 1.00 86.38 294 VAL A CA 1
ATOM 2226 C C . VAL A 1 294 ? 10.943 -4.340 1.252 1.00 86.38 294 VAL A C 1
ATOM 2228 O O . VAL A 1 294 ? 10.075 -4.804 1.988 1.00 86.38 294 VAL A O 1
ATOM 2231 N N . ARG A 1 295 ? 11.715 -3.315 1.634 1.00 80.56 295 ARG A N 1
ATOM 2232 C CA . ARG A 1 295 ? 11.604 -2.656 2.948 1.00 80.56 295 ARG A CA 1
ATOM 2233 C C . ARG A 1 295 ? 10.242 -2.001 3.150 1.00 80.56 295 ARG A C 1
ATOM 2235 O O . ARG A 1 295 ? 9.665 -2.140 4.231 1.00 80.56 295 ARG A O 1
ATOM 2242 N N . PHE A 1 296 ? 9.722 -1.325 2.127 1.00 81.81 296 PHE A N 1
ATOM 2243 C CA . PHE A 1 296 ? 8.392 -0.732 2.165 1.00 81.81 296 PHE A CA 1
ATOM 2244 C C . PHE A 1 296 ? 7.322 -1.798 2.412 1.00 81.81 296 PHE A C 1
ATOM 2246 O O . PHE A 1 296 ? 6.545 -1.663 3.355 1.00 81.81 296 PHE A O 1
ATOM 2253 N N . LEU A 1 297 ? 7.320 -2.882 1.629 1.00 79.62 297 LEU A N 1
ATOM 2254 C CA . LEU A 1 297 ? 6.349 -3.966 1.778 1.00 79.62 297 LEU A CA 1
ATOM 2255 C C . LEU A 1 297 ? 6.439 -4.621 3.159 1.00 79.62 297 LEU A C 1
ATOM 2257 O O . LEU A 1 297 ? 5.414 -4.783 3.814 1.00 79.62 297 LEU A O 1
ATOM 2261 N N . THR A 1 298 ? 7.644 -4.922 3.651 1.00 78.56 298 THR A N 1
ATOM 2262 C CA . THR A 1 298 ? 7.842 -5.463 5.006 1.00 78.56 298 THR A CA 1
ATOM 2263 C C . THR A 1 298 ? 7.258 -4.538 6.074 1.00 78.56 298 THR A C 1
ATOM 2265 O O . THR A 1 298 ? 6.539 -4.993 6.964 1.00 78.56 298 THR A O 1
ATOM 2268 N N . THR A 1 299 ? 7.523 -3.234 5.970 1.00 69.25 299 THR A N 1
ATOM 2269 C CA . THR A 1 299 ? 7.018 -2.236 6.925 1.00 69.25 299 THR A CA 1
ATOM 2270 C C . THR A 1 299 ? 5.495 -2.124 6.845 1.00 69.25 299 THR A C 1
ATOM 2272 O O . THR A 1 299 ? 4.824 -2.149 7.873 1.00 69.25 299 THR A O 1
ATOM 2275 N N . PHE A 1 300 ? 4.936 -2.082 5.632 1.00 71.44 300 PHE A N 1
ATOM 2276 C CA . PHE A 1 300 ? 3.494 -2.045 5.389 1.00 71.44 300 PHE A CA 1
ATOM 2277 C C . PHE A 1 300 ? 2.780 -3.260 5.999 1.00 71.44 300 PHE A C 1
ATOM 2279 O O . PHE A 1 300 ? 1.777 -3.113 6.700 1.00 71.44 300 PHE A O 1
ATOM 2286 N N . ILE A 1 301 ? 3.328 -4.460 5.787 1.00 69.38 301 ILE A N 1
ATOM 2287 C CA . ILE A 1 301 ? 2.793 -5.713 6.329 1.00 69.38 301 ILE A CA 1
ATOM 2288 C C . ILE A 1 301 ? 2.848 -5.715 7.854 1.00 69.38 301 ILE A C 1
ATOM 2290 O O . ILE A 1 301 ? 1.853 -6.055 8.494 1.00 69.38 301 ILE A O 1
ATOM 2294 N N . ALA A 1 302 ? 3.973 -5.303 8.441 1.00 65.31 302 ALA A N 1
ATOM 2295 C CA . ALA A 1 302 ? 4.116 -5.221 9.890 1.00 65.31 302 ALA A CA 1
ATOM 2296 C C . ALA A 1 302 ? 3.083 -4.260 10.502 1.00 65.31 302 ALA A C 1
ATOM 2298 O O . ALA A 1 302 ? 2.437 -4.600 11.492 1.00 65.31 302 ALA A O 1
ATOM 2299 N N . SER A 1 303 ? 2.854 -3.096 9.884 1.00 55.69 303 SER A N 1
ATOM 2300 C CA . SER A 1 303 ? 1.815 -2.156 10.323 1.00 55.69 303 SER A CA 1
ATOM 2301 C C . SER A 1 303 ? 0.409 -2.754 10.225 1.00 55.69 303 SER A C 1
ATOM 2303 O O . SER A 1 303 ? -0.398 -2.583 11.138 1.00 55.69 303 SER A O 1
ATOM 2305 N N . PHE A 1 304 ? 0.116 -3.499 9.158 1.00 55.25 304 PHE A N 1
ATOM 2306 C CA . PHE A 1 304 ? -1.166 -4.186 8.994 1.00 55.25 304 PHE A CA 1
ATOM 2307 C C . PHE A 1 304 ? -1.372 -5.276 10.060 1.00 55.25 304 PHE A C 1
ATOM 2309 O O . PHE A 1 304 ? -2.448 -5.361 10.653 1.00 55.25 304 PHE A O 1
ATOM 2316 N N . GLN A 1 305 ? -0.337 -6.076 10.340 1.00 57.06 305 GLN A N 1
ATOM 2317 C CA . GLN A 1 305 ? -0.365 -7.167 11.322 1.00 57.06 305 GLN A CA 1
ATOM 2318 C C . GLN A 1 305 ? -0.465 -6.679 12.772 1.00 57.06 305 GLN A C 1
ATOM 2320 O O . GLN A 1 305 ? -1.054 -7.367 13.598 1.00 57.06 305 GLN A O 1
ATOM 2325 N N . GLN A 1 306 ? 0.021 -5.475 13.084 1.00 54.84 306 GLN A N 1
ATOM 2326 C CA . GLN A 1 306 ? -0.146 -4.837 14.399 1.00 54.84 306 GLN A CA 1
ATOM 2327 C C . GLN A 1 306 ? -1.562 -4.263 14.635 1.00 54.84 306 GLN A C 1
ATOM 2329 O O . GLN A 1 306 ? -1.759 -3.409 15.497 1.00 54.84 306 GLN A O 1
ATOM 2334 N N . GLY A 1 307 ? -2.564 -4.687 13.855 1.00 51.56 307 GLY A N 1
ATOM 2335 C CA . GLY A 1 307 ? -3.969 -4.340 14.074 1.00 51.56 307 GLY A CA 1
ATOM 2336 C C . GLY A 1 307 ? -4.353 -2.914 13.663 1.00 51.56 307 GLY A C 1
ATOM 2337 O O . GLY A 1 307 ? -5.460 -2.476 13.959 1.00 51.56 307 GLY A O 1
ATOM 2338 N N . TRP A 1 308 ? -3.506 -2.164 12.950 1.00 54.81 308 TRP A N 1
ATOM 2339 C CA . TRP A 1 308 ? -3.843 -0.796 12.519 1.00 54.81 308 TRP A CA 1
ATOM 2340 C C . TRP A 1 308 ? -5.109 -0.733 11.664 1.00 54.81 308 TRP A C 1
ATOM 2342 O O . TRP A 1 308 ? -5.934 0.164 11.833 1.00 54.81 308 TRP A O 1
ATOM 2352 N N . MET A 1 309 ? -5.295 -1.704 10.772 1.00 53.44 309 MET A N 1
ATOM 2353 C CA . MET A 1 309 ? -6.503 -1.787 9.949 1.00 53.44 309 MET A CA 1
ATOM 2354 C C . MET A 1 309 ? -7.730 -2.164 10.777 1.00 53.44 309 MET A C 1
ATOM 2356 O O . MET A 1 309 ? -8.810 -1.637 10.530 1.00 53.44 309 MET A O 1
ATOM 2360 N N . GLN A 1 310 ? -7.558 -3.006 11.797 1.00 63.59 310 GLN A N 1
ATOM 2361 C CA . GLN A 1 310 ? -8.611 -3.375 12.742 1.00 63.59 310 GLN A CA 1
ATOM 2362 C C . GLN A 1 310 ? -9.028 -2.182 13.611 1.00 63.59 310 GLN A C 1
ATOM 2364 O O . GLN A 1 310 ? -10.215 -1.888 13.701 1.00 63.59 310 GLN A O 1
ATOM 2369 N N . GLY A 1 311 ? -8.075 -1.427 14.158 1.00 66.75 311 GLY A N 1
ATOM 2370 C CA . GLY A 1 311 ? -8.351 -0.206 14.916 1.00 66.75 311 GLY A CA 1
ATOM 2371 C C . GLY A 1 311 ? -9.022 0.881 14.068 1.00 66.75 311 GLY A C 1
ATOM 2372 O O . GLY A 1 311 ? -9.992 1.495 14.512 1.00 66.75 311 GLY A O 1
ATOM 2373 N N . ARG A 1 312 ? -8.582 1.077 12.814 1.00 64.44 312 ARG A N 1
ATOM 2374 C CA . ARG A 1 312 ? -9.250 1.986 11.859 1.00 64.44 312 ARG A CA 1
ATOM 2375 C C . ARG A 1 312 ? -10.655 1.512 11.494 1.00 64.44 312 ARG A C 1
ATOM 2377 O O . ARG A 1 312 ? -11.558 2.336 11.384 1.00 64.44 312 ARG A O 1
ATOM 2384 N N . TYR A 1 313 ? -10.844 0.207 11.317 1.00 62.00 313 TYR A N 1
ATOM 2385 C CA . TYR A 1 313 ? -12.151 -0.400 11.076 1.00 62.00 313 TYR A CA 1
ATOM 2386 C C . TYR A 1 313 ? -13.100 -0.163 12.256 1.00 62.00 313 TYR A C 1
ATOM 2388 O O . TYR A 1 313 ? -14.202 0.344 12.054 1.00 62.00 313 TYR A O 1
ATOM 2396 N N . TRP A 1 314 ? -12.652 -0.447 13.483 1.00 77.31 314 TRP A N 1
ATOM 2397 C CA . TRP A 1 314 ? -13.424 -0.199 14.697 1.00 77.31 314 TRP A CA 1
ATOM 2398 C C . TRP A 1 314 ? -13.820 1.263 14.816 1.00 77.31 314 TRP A C 1
ATOM 2400 O O . TRP A 1 314 ? -15.001 1.548 14.946 1.00 77.31 314 TRP A O 1
ATOM 2410 N N . LEU A 1 315 ? -12.866 2.186 14.675 1.00 73.38 315 LEU A N 1
ATOM 2411 C CA . LEU A 1 315 ? -13.120 3.626 14.741 1.00 73.38 315 LEU A CA 1
ATOM 2412 C C . LEU A 1 315 ? -14.162 4.092 13.711 1.00 73.38 315 LEU A C 1
ATOM 2414 O O . LEU A 1 315 ? -14.995 4.941 14.018 1.00 73.38 315 LEU A O 1
ATOM 2418 N N . ARG A 1 316 ? -14.149 3.517 12.500 1.00 69.31 316 ARG A N 1
ATOM 2419 C CA . ARG A 1 316 ? -15.104 3.863 11.437 1.00 69.31 316 ARG A CA 1
ATOM 2420 C C . ARG A 1 316 ? -16.522 3.359 11.680 1.00 69.31 316 ARG A C 1
ATOM 2422 O O . ARG A 1 316 ? -17.440 3.962 11.143 1.00 69.31 316 ARG A O 1
ATOM 2429 N N . GLN A 1 317 ? -16.703 2.280 12.435 1.00 64.44 317 GLN A N 1
ATOM 2430 C CA . GLN A 1 317 ? -18.025 1.713 12.740 1.00 64.44 317 GLN A CA 1
ATOM 2431 C C . GLN A 1 317 ? -18.545 2.099 14.122 1.00 64.44 317 GLN A C 1
ATOM 2433 O O . GLN A 1 317 ? -19.749 2.027 14.362 1.00 64.44 317 GLN A O 1
ATOM 2438 N N . LEU A 1 318 ? -17.646 2.525 15.009 1.00 72.00 318 LEU A N 1
ATOM 2439 C CA . LEU A 1 318 ? -17.933 2.868 16.391 1.00 72.00 318 LEU A CA 1
ATOM 2440 C C . LEU A 1 318 ? -19.121 3.828 16.487 1.00 72.00 318 LEU A C 1
ATOM 2442 O O . LEU A 1 318 ? -19.128 4.884 15.847 1.00 72.00 318 LEU A O 1
ATOM 2446 N N . ASP A 1 319 ? -20.112 3.444 17.292 1.00 76.06 319 ASP A N 1
ATOM 2447 C CA . ASP A 1 319 ? -21.359 4.187 17.497 1.00 76.06 319 ASP A CA 1
ATOM 2448 C C . ASP A 1 319 ? -22.055 4.576 16.178 1.00 76.06 319 ASP A C 1
ATOM 2450 O O . ASP A 1 319 ? -22.414 5.737 15.970 1.00 76.06 319 ASP A O 1
ATOM 2454 N N . ASN A 1 320 ? -22.218 3.611 15.266 1.00 69.75 320 ASN A N 1
ATOM 2455 C CA . ASN A 1 320 ? -22.823 3.805 13.941 1.00 69.75 320 ASN A CA 1
ATOM 2456 C C . ASN A 1 320 ? -22.104 4.875 13.101 1.00 69.75 320 ASN A C 1
ATOM 2458 O O . ASN A 1 320 ? -22.727 5.699 12.433 1.00 69.75 320 ASN A O 1
ATOM 2462 N N . GLY A 1 321 ? -20.771 4.870 13.153 1.00 58.28 321 GLY A N 1
ATOM 2463 C CA . GLY A 1 321 ? -19.930 5.743 12.335 1.00 58.28 321 GLY A CA 1
ATOM 2464 C C . GLY A 1 321 ? -19.743 7.157 12.871 1.00 58.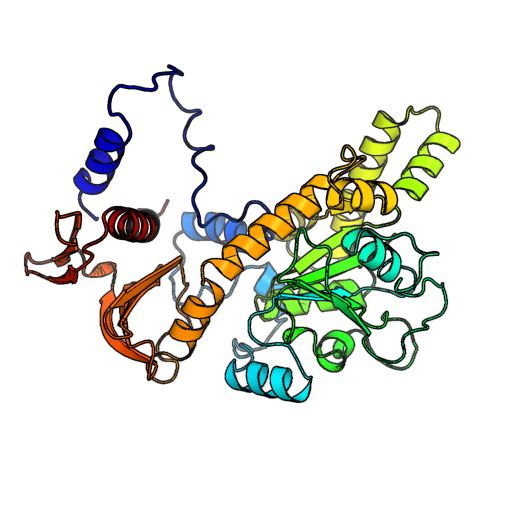28 321 GLY A C 1
ATOM 2465 O O . GLY A 1 321 ? -19.241 8.018 12.151 1.00 58.28 321 GLY A O 1
ATOM 2466 N N . ARG A 1 322 ? -20.058 7.406 14.146 1.00 71.12 322 ARG A N 1
ATOM 2467 C CA . ARG A 1 322 ? -19.857 8.709 14.803 1.00 71.12 322 ARG A CA 1
ATOM 2468 C C . ARG A 1 322 ? -18.431 9.257 14.665 1.00 71.12 322 ARG A C 1
ATOM 2470 O O . ARG A 1 322 ? -18.241 10.471 14.632 1.00 71.12 322 ARG A O 1
ATOM 2477 N N . TYR A 1 323 ? -17.441 8.371 14.594 1.00 72.88 323 TYR A N 1
ATOM 2478 C CA . TYR A 1 323 ? -16.017 8.714 14.580 1.00 72.88 323 TYR A CA 1
ATOM 2479 C C . TYR A 1 323 ? -15.337 8.440 13.229 1.00 72.88 323 TYR A C 1
ATOM 2481 O O . TYR A 1 323 ? -14.112 8.398 13.141 1.00 72.88 323 TYR A O 1
ATOM 2489 N N . CYS A 1 324 ? -16.113 8.290 12.150 1.00 56.62 324 CYS A N 1
ATOM 2490 C CA . CYS A 1 324 ? -15.608 7.930 10.820 1.00 56.62 324 CYS A CA 1
ATOM 2491 C C . CYS A 1 324 ? -14.588 8.920 10.228 1.00 56.62 324 CYS A C 1
ATOM 2493 O O . CYS A 1 324 ? -13.722 8.512 9.452 1.00 56.62 324 CYS A O 1
ATOM 2495 N N . ASN A 1 325 ? -14.663 10.192 10.634 1.00 54.31 325 ASN A N 1
ATOM 2496 C CA . ASN A 1 325 ? -13.781 11.272 10.188 1.00 54.31 325 ASN A CA 1
ATOM 2497 C C . ASN A 1 325 ? -12.551 11.465 11.090 1.00 54.31 325 ASN A C 1
ATOM 2499 O O . ASN A 1 325 ? -11.744 12.365 10.852 1.00 54.31 325 ASN A O 1
ATOM 2503 N N . GLU A 1 326 ? -12.396 10.662 12.145 1.00 65.56 326 GLU A N 1
ATOM 2504 C CA . GLU A 1 326 ? -11.250 10.787 13.037 1.00 65.56 326 GLU A CA 1
ATOM 2505 C C . GLU A 1 326 ? -9.982 10.171 12.447 1.00 65.56 326 GLU A C 1
ATOM 2507 O O . GLU A 1 326 ? -9.978 9.092 11.850 1.00 65.56 326 GLU A O 1
ATOM 2512 N N . GLN A 1 327 ? -8.860 10.856 12.663 1.00 59.34 327 GLN A N 1
ATOM 2513 C CA . GLN A 1 327 ? -7.553 10.382 12.233 1.00 59.34 327 GLN A CA 1
ATOM 2514 C C . GLN A 1 327 ? -6.952 9.462 13.301 1.00 59.34 327 GLN A C 1
ATOM 2516 O O . GLN A 1 327 ? -6.503 9.916 14.356 1.00 59.34 327 GLN A O 1
ATOM 2521 N N . TYR A 1 328 ? -6.971 8.165 13.011 1.00 68.12 328 TYR A N 1
ATOM 2522 C CA . TYR A 1 328 ? -6.425 7.098 13.845 1.00 68.12 328 TYR A CA 1
ATOM 2523 C C . TYR A 1 328 ? -4.901 7.214 14.021 1.00 68.12 328 TYR A C 1
ATOM 2525 O O . TYR A 1 328 ? -4.183 7.374 13.035 1.00 68.12 328 TYR A O 1
ATOM 2533 N N . ILE A 1 329 ? -4.416 7.074 15.259 1.00 63.09 329 ILE A N 1
ATOM 2534 C CA . ILE A 1 329 ? -2.981 7.009 15.594 1.00 63.09 329 ILE A CA 1
ATOM 2535 C C . ILE A 1 329 ? -2.590 5.586 15.993 1.00 63.09 329 ILE A C 1
ATOM 2537 O O . ILE A 1 329 ? -1.544 5.091 15.596 1.00 63.09 329 ILE A O 1
ATOM 2541 N N . GLY A 1 330 ? -3.411 4.923 16.803 1.00 64.62 330 GLY A N 1
ATOM 2542 C CA . GLY A 1 330 ? -3.085 3.616 17.358 1.00 64.62 330 GLY A CA 1
ATOM 2543 C C . GLY A 1 330 ? -4.185 3.112 18.280 1.00 64.62 330 GLY A C 1
ATOM 2544 O O . GLY A 1 330 ? -5.074 3.872 18.668 1.00 64.62 330 GLY A O 1
ATOM 2545 N N . HIS A 1 331 ? -4.120 1.839 18.656 1.00 80.25 331 HIS A N 1
ATOM 2546 C CA . HIS A 1 331 ? -4.991 1.282 19.679 1.00 80.25 331 HIS A CA 1
ATOM 2547 C C . HIS A 1 331 ? -4.249 0.261 20.538 1.00 80.25 331 HIS A C 1
ATOM 2549 O O . HIS A 1 331 ? -3.216 -0.265 20.129 1.00 80.25 331 HIS A O 1
ATOM 2555 N N . LEU A 1 332 ? -4.791 -0.016 21.719 1.00 82.62 332 LEU A N 1
ATOM 2556 C CA . LEU A 1 332 ? -4.389 -1.126 22.571 1.00 82.62 332 LEU A CA 1
ATOM 2557 C C . LEU A 1 332 ? -5.636 -1.936 22.925 1.00 82.62 332 LEU A C 1
ATOM 2559 O O . LEU A 1 332 ? -6.579 -1.386 23.495 1.00 82.62 332 LEU A O 1
ATOM 2563 N N . GLU A 1 333 ? -5.633 -3.227 22.605 1.00 82.75 333 GLU A N 1
ATOM 2564 C CA . GLU A 1 333 ? -6.641 -4.163 23.106 1.00 82.75 333 GLU A CA 1
ATOM 2565 C C . GLU A 1 333 ? -6.413 -4.443 24.599 1.00 82.75 333 GLU A C 1
ATOM 2567 O O . GLU A 1 333 ? -5.284 -4.613 25.063 1.00 82.75 333 GLU A O 1
ATOM 2572 N N . LEU A 1 334 ? -7.504 -4.470 25.354 1.00 86.56 334 LEU A N 1
ATOM 2573 C CA . LEU A 1 334 ? -7.575 -4.722 26.787 1.00 86.56 334 LEU A CA 1
ATOM 2574 C C . LEU A 1 334 ? -8.384 -6.008 27.044 1.00 86.56 334 LEU A C 1
ATOM 2576 O O . LEU A 1 334 ? -8.901 -6.645 26.127 1.00 86.56 334 LEU A O 1
ATOM 2580 N N . LYS A 1 335 ? -8.502 -6.407 28.316 1.00 84.62 335 LYS A N 1
ATOM 2581 C CA . LYS A 1 335 ? -9.351 -7.542 28.721 1.00 84.62 335 LYS A CA 1
ATOM 2582 C C . LYS A 1 335 ? -10.836 -7.248 28.433 1.00 84.62 335 LYS A C 1
ATOM 2584 O O . LYS A 1 335 ? -11.228 -6.093 28.307 1.00 84.62 335 LYS A O 1
ATOM 2589 N N . GLU A 1 336 ? -11.657 -8.299 28.371 1.00 85.81 336 GLU A N 1
ATOM 2590 C CA . GLU A 1 336 ? -13.129 -8.203 28.248 1.00 85.81 336 GLU A CA 1
ATOM 2591 C C . GLU A 1 336 ? -13.627 -7.501 26.970 1.00 85.81 336 GLU A C 1
ATOM 2593 O O . GLU A 1 336 ? -14.583 -6.724 26.999 1.00 85.81 336 GLU A O 1
ATOM 2598 N N . ASP A 1 337 ? -12.972 -7.777 25.837 1.00 86.19 337 ASP A N 1
ATOM 2599 C CA . ASP A 1 337 ? -13.274 -7.183 24.526 1.00 86.19 337 ASP A CA 1
ATOM 2600 C C . ASP A 1 337 ? -13.148 -5.649 24.494 1.00 86.19 337 ASP A C 1
ATOM 2602 O O . ASP A 1 337 ? -13.645 -5.004 23.568 1.00 86.19 337 ASP A O 1
ATOM 2606 N N . MET A 1 338 ? -12.472 -5.045 25.469 1.00 90.56 338 MET A N 1
ATOM 2607 C CA . MET A 1 338 ? -12.244 -3.606 25.524 1.00 90.56 338 MET A CA 1
ATOM 2608 C C . MET A 1 338 ? -11.033 -3.208 24.684 1.00 90.56 338 MET A C 1
ATOM 2610 O O . MET A 1 338 ? -10.072 -3.957 24.565 1.00 90.56 338 MET A O 1
ATOM 2614 N N . ALA A 1 339 ? -11.038 -2.006 24.121 1.00 90.06 339 ALA A N 1
ATOM 2615 C CA . ALA A 1 339 ? -9.866 -1.440 23.468 1.00 90.06 339 ALA A CA 1
ATOM 2616 C C . ALA A 1 339 ? -9.806 0.070 23.678 1.00 90.06 339 ALA A C 1
ATOM 2618 O O . ALA A 1 339 ? -10.830 0.754 23.687 1.00 90.06 339 ALA A O 1
ATOM 2619 N N . VAL A 1 340 ? -8.595 0.601 23.820 1.00 91.06 340 VAL A N 1
ATOM 2620 C CA . VAL A 1 340 ? -8.355 2.045 23.796 1.00 91.06 340 VAL A CA 1
ATOM 2621 C C . VAL A 1 340 ? -7.905 2.424 22.405 1.00 91.06 340 VAL A C 1
ATOM 2623 O O . VAL A 1 340 ? -6.864 1.950 21.966 1.00 91.06 340 VAL A O 1
ATOM 2626 N N . ILE A 1 341 ? -8.645 3.299 21.735 1.00 85.88 341 ILE A N 1
ATOM 2627 C CA . ILE A 1 341 ? -8.246 3.902 20.464 1.00 85.88 341 ILE A CA 1
ATOM 2628 C C . ILE A 1 341 ? -7.785 5.332 20.729 1.00 85.88 341 ILE A C 1
ATOM 2630 O O . ILE A 1 341 ? -8.453 6.102 21.415 1.00 85.88 341 ILE A O 1
ATOM 2634 N N . VAL A 1 342 ? -6.644 5.705 20.162 1.00 79.88 342 VAL A N 1
ATOM 2635 C CA . VAL A 1 342 ? -6.110 7.064 20.230 1.00 79.88 342 VAL A CA 1
ATOM 2636 C C . VAL A 1 342 ? -6.177 7.683 18.840 1.00 79.88 342 VAL A C 1
ATOM 2638 O O . VAL A 1 342 ? -5.698 7.105 17.859 1.00 79.88 342 VAL A O 1
ATOM 2641 N N . THR A 1 343 ? -6.766 8.872 18.760 1.00 79.12 343 THR A N 1
ATOM 2642 C CA . THR A 1 343 ? -6.849 9.684 17.544 1.00 79.12 343 THR A CA 1
ATOM 2643 C C . THR A 1 343 ? -6.161 11.026 17.769 1.00 79.12 343 THR A C 1
ATOM 2645 O O . THR A 1 343 ? -5.826 11.396 18.897 1.00 79.12 343 THR A O 1
ATOM 2648 N N . TYR A 1 344 ? -5.954 11.800 16.704 1.00 72.88 344 TYR A N 1
ATOM 2649 C CA . TYR A 1 344 ? -5.432 13.166 16.841 1.00 72.88 344 TYR A CA 1
ATOM 2650 C C . TYR A 1 344 ? -6.416 14.138 17.518 1.00 72.88 344 TYR A C 1
ATOM 2652 O O . TYR A 1 344 ? -6.033 15.261 17.847 1.00 72.88 344 TYR A O 1
ATOM 2660 N N . ALA A 1 345 ? -7.675 13.737 17.724 1.00 75.06 345 ALA A N 1
ATOM 2661 C CA . ALA A 1 345 ? -8.703 14.569 18.343 1.00 75.06 345 ALA A CA 1
ATOM 2662 C C . ALA A 1 345 ? -9.005 14.163 19.793 1.00 75.06 345 ALA A C 1
ATOM 2664 O O . ALA A 1 345 ? -9.274 15.032 20.631 1.00 75.06 345 ALA A O 1
ATOM 2665 N N . GLN A 1 346 ? -8.969 12.864 20.104 1.00 92.31 346 GLN A N 1
ATOM 2666 C CA . GLN A 1 346 ? -9.437 12.331 21.381 1.00 92.31 346 GLN A CA 1
ATOM 2667 C C . GLN A 1 346 ? -8.899 10.929 21.693 1.00 92.31 346 GLN A C 1
ATOM 2669 O O . GLN A 1 346 ? -8.312 10.250 20.853 1.00 92.31 346 GLN A O 1
ATOM 2674 N N . ILE A 1 347 ? -9.125 10.500 22.933 1.00 94.12 347 ILE A N 1
ATOM 2675 C CA . ILE A 1 347 ? -8.879 9.138 23.413 1.00 94.12 347 ILE A CA 1
ATOM 2676 C C . ILE A 1 347 ? -10.237 8.466 23.588 1.00 94.12 347 ILE A C 1
ATOM 2678 O O . ILE A 1 347 ? -11.111 9.025 24.245 1.00 94.12 347 ILE A O 1
ATOM 2682 N N . LEU A 1 348 ? -10.418 7.282 23.023 1.00 94.81 348 LEU A N 1
ATOM 2683 C CA . LEU A 1 348 ? -11.660 6.520 23.069 1.00 94.81 348 LEU A CA 1
ATOM 2684 C C . LEU A 1 348 ? -11.423 5.218 23.821 1.00 94.81 348 LEU A C 1
ATOM 2686 O O . LEU A 1 348 ? -10.477 4.499 23.506 1.00 94.81 348 LEU A O 1
ATOM 2690 N N . LEU A 1 349 ? -12.299 4.889 24.763 1.00 95.69 349 LEU A N 1
ATOM 2691 C CA . LEU A 1 349 ? -12.422 3.534 25.280 1.00 95.69 349 LEU A CA 1
ATOM 2692 C C . LEU A 1 349 ? -13.658 2.902 24.650 1.00 95.69 349 LEU A C 1
ATOM 2694 O O . LEU A 1 349 ? -14.758 3.451 24.731 1.00 95.69 349 LEU A O 1
ATOM 2698 N N . ILE A 1 350 ? -13.464 1.759 24.007 1.00 93.88 350 ILE A N 1
ATOM 2699 C CA . ILE A 1 350 ? -14.485 1.104 23.200 1.00 93.88 350 ILE A CA 1
ATOM 2700 C C . ILE A 1 350 ? -14.630 -0.351 23.600 1.00 93.88 350 ILE A C 1
ATOM 2702 O O . ILE A 1 350 ? -13.679 -0.970 24.080 1.00 93.88 350 ILE A O 1
ATOM 2706 N N . ARG A 1 351 ? -15.792 -0.918 23.299 1.00 90.62 351 ARG A N 1
ATOM 2707 C CA . ARG A 1 351 ? -15.990 -2.360 23.257 1.00 90.62 351 ARG A CA 1
ATOM 2708 C C . ARG A 1 351 ? -15.867 -2.831 21.814 1.00 90.62 351 ARG A C 1
ATOM 2710 O O . ARG A 1 351 ? -16.680 -2.465 20.973 1.00 90.62 351 ARG A O 1
ATOM 2717 N N . SER A 1 352 ? -14.878 -3.668 21.523 1.00 79.94 352 SER A N 1
ATOM 2718 C CA . SER A 1 352 ? -14.606 -4.222 20.186 1.00 79.94 352 SER A CA 1
ATOM 2719 C C . SER A 1 352 ? -15.751 -5.078 19.625 1.00 79.94 352 SER A C 1
ATOM 2721 O O . SER A 1 352 ? -15.841 -5.284 18.414 1.00 79.94 352 SER A O 1
ATOM 2723 N N . LYS A 1 353 ? -16.646 -5.563 20.494 1.00 80.88 353 LYS A N 1
ATOM 2724 C CA . LYS A 1 353 ? -17.893 -6.257 20.151 1.00 80.88 353 LYS A CA 1
ATOM 2725 C C . LYS A 1 353 ? -18.970 -5.841 21.165 1.00 80.88 353 LYS A C 1
ATOM 2727 O O . LYS A 1 353 ? -18.900 -6.293 22.305 1.00 80.88 353 LYS A O 1
ATOM 2732 N N . PRO A 1 354 ? -19.920 -4.954 20.811 1.00 84.44 354 PRO A N 1
ATOM 2733 C CA . PRO A 1 354 ? -20.462 -4.744 19.465 1.00 84.44 354 PRO A CA 1
ATOM 2734 C C . PRO A 1 354 ? -19.961 -3.500 18.697 1.00 84.44 354 PRO A C 1
ATOM 2736 O O . PRO A 1 354 ? -20.605 -3.133 17.725 1.00 84.44 354 PRO A O 1
ATOM 2739 N N . LEU A 1 355 ? -18.834 -2.873 19.062 1.00 83.00 355 LEU A N 1
ATOM 2740 C CA . LEU A 1 355 ? -18.368 -1.572 18.523 1.00 83.00 355 LEU A CA 1
ATOM 2741 C C . LEU A 1 355 ? -19.162 -0.373 19.033 1.00 83.00 355 LEU A C 1
ATOM 2743 O O . LEU A 1 355 ? -19.629 0.477 18.276 1.00 83.00 355 LEU A O 1
ATOM 2747 N N . THR A 1 356 ? -19.238 -0.282 20.356 1.00 88.88 356 THR A N 1
ATOM 2748 C CA . THR A 1 356 ? -19.810 0.857 21.081 1.00 88.88 356 THR A CA 1
ATOM 2749 C C . THR A 1 356 ? -18.743 1.559 21.909 1.00 88.88 356 THR A C 1
ATOM 2751 O O . THR A 1 356 ? -17.830 0.907 22.428 1.00 88.88 356 THR A O 1
ATOM 2754 N N . SER A 1 357 ? -18.833 2.882 22.039 1.00 91.06 357 SER A N 1
ATOM 2755 C CA . SER A 1 357 ? -17.958 3.628 22.942 1.00 91.06 357 SER A CA 1
ATOM 2756 C C . SER A 1 357 ? -18.456 3.512 24.383 1.00 91.06 357 SER A C 1
ATOM 2758 O O . SER A 1 357 ? -19.645 3.642 24.661 1.00 91.06 357 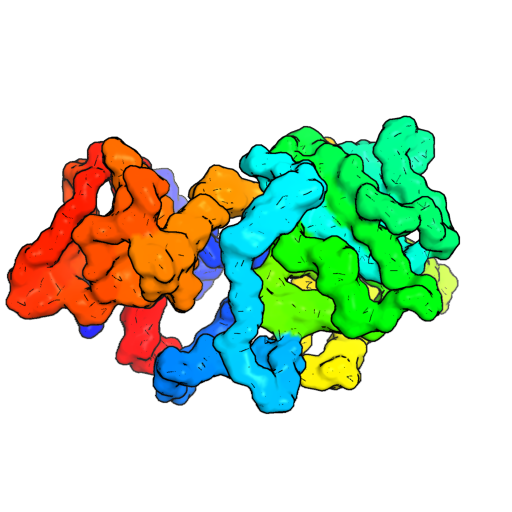SER A O 1
ATOM 2760 N N . GLU A 1 358 ? -17.538 3.253 25.313 1.00 94.25 358 GLU A N 1
ATOM 2761 C CA . GLU A 1 358 ? -17.811 3.412 26.747 1.00 94.25 358 GLU A CA 1
ATOM 2762 C C . GLU A 1 358 ? -17.615 4.880 27.141 1.00 94.25 358 GLU A C 1
ATOM 2764 O O . GLU A 1 358 ? -18.399 5.455 27.893 1.00 94.25 358 GLU A O 1
ATOM 2769 N N . TRP A 1 359 ? -16.570 5.514 26.601 1.00 94.25 359 TRP A N 1
ATOM 2770 C CA . TRP A 1 359 ? -16.381 6.958 26.672 1.00 94.25 359 TRP A CA 1
ATOM 2771 C C . TRP A 1 359 ? -15.413 7.456 25.600 1.00 94.25 359 TRP A C 1
ATOM 2773 O O . TRP A 1 359 ? -14.530 6.737 25.128 1.00 94.25 359 TRP A O 1
ATOM 2783 N N . GLY A 1 360 ? -15.552 8.737 25.259 1.00 92.00 360 GLY A N 1
ATOM 2784 C CA . GLY A 1 360 ? -14.614 9.472 24.421 1.00 92.00 360 GLY A CA 1
ATOM 2785 C C . GLY A 1 360 ? -14.160 10.750 25.107 1.00 92.00 360 GLY A C 1
ATOM 2786 O O . GLY A 1 360 ? -14.978 11.514 25.621 1.00 92.00 360 GLY A O 1
ATOM 2787 N N . LEU A 1 361 ? -12.849 10.977 25.133 1.00 94.19 361 LEU A N 1
ATOM 2788 C CA . LEU A 1 361 ? -12.225 12.079 25.845 1.00 94.19 361 LEU A CA 1
ATOM 2789 C C . LEU A 1 361 ? -11.413 12.973 24.896 1.00 94.19 361 LEU A C 1
ATOM 2791 O O . LEU A 1 361 ? -10.278 12.631 24.548 1.00 94.19 361 LEU A O 1
ATOM 2795 N N . PRO A 1 362 ? -11.954 14.139 24.497 1.00 91.12 362 PRO A N 1
ATOM 2796 C CA . PRO A 1 362 ? -11.253 15.085 23.635 1.00 91.12 362 PRO A CA 1
ATOM 2797 C C . PRO A 1 362 ? -9.923 15.554 24.220 1.00 91.12 362 PRO A C 1
ATOM 2799 O O . PRO A 1 362 ? -9.875 16.023 25.354 1.00 91.12 362 PRO A O 1
ATOM 2802 N N . LEU A 1 363 ? -8.849 15.559 23.424 1.00 86.19 363 LEU A N 1
ATOM 2803 C CA . LEU A 1 363 ? -7.521 15.992 23.890 1.00 86.19 363 LEU A CA 1
ATOM 2804 C C . LEU A 1 363 ? -7.537 17.431 24.433 1.00 86.19 363 LEU A C 1
ATOM 2806 O O . LEU A 1 363 ? -6.802 17.766 25.361 1.00 86.19 363 LEU A O 1
ATOM 2810 N N . LYS A 1 364 ? -8.439 18.278 23.918 1.00 85.88 364 LYS A N 1
ATOM 2811 C CA . LYS A 1 364 ? -8.636 19.659 24.387 1.00 85.88 364 LYS A CA 1
ATOM 2812 C C . LYS A 1 364 ? -9.079 19.774 25.847 1.00 85.88 364 LYS A C 1
ATOM 2814 O O . LYS A 1 364 ? -8.795 20.800 26.466 1.00 85.88 364 LYS A O 1
ATOM 2819 N N . THR A 1 365 ? -9.766 18.770 26.396 1.00 88.06 365 THR A N 1
ATOM 2820 C CA . THR A 1 365 ? -10.253 18.790 27.786 1.00 88.06 365 THR A CA 1
ATOM 2821 C C . THR A 1 365 ? -9.222 18.253 28.768 1.00 88.06 365 THR A C 1
ATOM 2823 O O . THR A 1 365 ? -9.387 18.419 29.974 1.00 88.06 365 THR A O 1
ATOM 2826 N N . ILE A 1 366 ? -8.140 17.650 28.279 1.00 88.31 366 ILE A N 1
ATOM 2827 C CA . ILE A 1 366 ? -7.121 17.031 29.115 1.00 88.31 366 ILE A CA 1
ATOM 2828 C C . ILE A 1 366 ? -6.084 18.084 29.539 1.00 88.31 366 ILE A C 1
ATOM 2830 O O . ILE A 1 366 ? -5.686 18.973 28.773 1.00 88.31 366 ILE A O 1
ATOM 2834 N N . LYS A 1 367 ? -5.680 18.011 30.809 1.00 85.12 367 LYS A N 1
ATOM 2835 C CA . LYS A 1 367 ? -4.596 18.805 31.401 1.00 85.12 367 LYS A CA 1
ATOM 2836 C C . LYS A 1 367 ? -3.300 18.001 31.459 1.00 85.12 367 LYS A C 1
ATOM 2838 O O . LYS A 1 367 ? -2.239 18.531 31.131 1.00 85.12 367 LYS A O 1
ATOM 2843 N N . GLN A 1 368 ? -3.393 16.749 31.901 1.00 85.62 368 GLN A N 1
ATOM 2844 C CA . GLN A 1 368 ? -2.244 15.885 32.147 1.00 85.62 368 GLN A CA 1
ATOM 2845 C C . GLN A 1 368 ? -2.606 14.418 31.908 1.00 85.62 368 GLN A C 1
ATOM 2847 O O . GLN A 1 368 ? -3.722 13.996 32.194 1.00 85.62 368 GLN A O 1
ATOM 2852 N N . ILE A 1 369 ? -1.635 13.656 31.411 1.00 86.44 369 ILE A N 1
ATOM 2853 C CA . ILE A 1 369 ? -1.663 12.195 31.342 1.00 86.44 369 ILE A CA 1
ATOM 2854 C C . ILE A 1 369 ? -0.459 11.705 32.147 1.00 86.44 369 ILE A C 1
ATOM 2856 O O . ILE A 1 369 ? 0.638 12.243 31.990 1.00 86.44 369 ILE A O 1
ATOM 2860 N N . ALA A 1 370 ? -0.636 10.727 33.028 1.00 85.88 370 ALA A N 1
ATOM 2861 C CA . ALA A 1 370 ? 0.446 10.166 33.826 1.00 85.88 370 ALA A CA 1
ATOM 2862 C C . ALA A 1 370 ? 0.500 8.642 33.684 1.00 85.88 370 ALA A C 1
ATOM 2864 O O . ALA A 1 370 ? -0.517 7.953 33.710 1.00 85.88 370 ALA A O 1
ATOM 2865 N N . LYS A 1 371 ? 1.718 8.115 33.523 1.00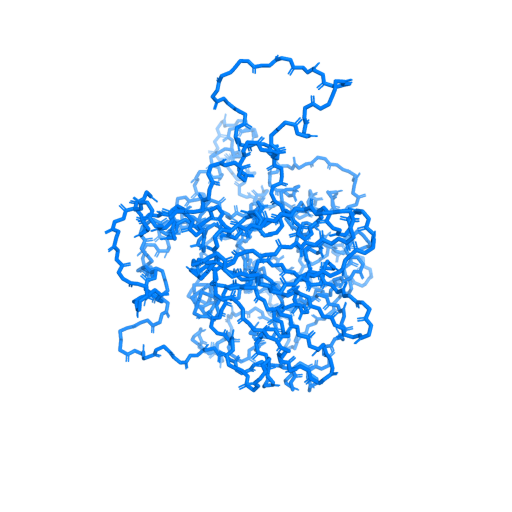 85.44 371 LYS A N 1
ATOM 2866 C CA . LYS A 1 371 ? 1.977 6.673 33.525 1.00 85.44 371 LYS A CA 1
ATOM 2867 C C . LYS A 1 371 ? 2.158 6.192 34.958 1.00 85.44 371 LYS A C 1
ATOM 2869 O O . LYS A 1 371 ? 3.168 6.507 35.590 1.00 85.44 371 LYS A O 1
ATOM 2874 N N . GLU A 1 372 ? 1.215 5.401 35.440 1.00 87.69 372 GLU A N 1
ATOM 2875 C CA . GLU A 1 372 ? 1.233 4.809 36.774 1.00 87.69 372 GLU A CA 1
ATOM 2876 C C . GLU A 1 372 ? 1.703 3.348 36.728 1.00 87.69 372 GLU A C 1
ATOM 2878 O O . GLU A 1 372 ? 2.053 2.815 35.671 1.00 87.69 372 GLU A O 1
ATOM 2883 N N . ARG A 1 373 ? 1.779 2.687 37.890 1.00 85.50 373 ARG A N 1
ATOM 2884 C CA . ARG A 1 373 ? 2.181 1.270 37.967 1.00 85.50 373 ARG A CA 1
ATOM 2885 C C . ARG A 1 373 ? 1.122 0.332 37.391 1.00 85.50 373 ARG A C 1
ATOM 2887 O O . ARG A 1 373 ? 1.486 -0.684 36.816 1.00 85.50 373 ARG A O 1
ATOM 2894 N N . THR A 1 374 ? -0.152 0.680 37.539 1.00 86.94 374 THR A N 1
ATOM 2895 C CA . THR A 1 374 ? -1.307 -0.156 37.175 1.00 86.94 374 THR A CA 1
ATOM 2896 C C . THR A 1 374 ? -1.982 0.278 35.874 1.00 86.94 374 THR A C 1
ATOM 2898 O O . THR A 1 374 ? -2.909 -0.385 35.415 1.00 86.94 374 THR A O 1
ATOM 2901 N N . GLY A 1 375 ? -1.546 1.382 35.261 1.00 90.06 375 GLY A N 1
ATOM 2902 C CA . GLY A 1 375 ? -2.224 1.926 34.092 1.00 90.06 375 GLY A CA 1
ATOM 2903 C C . GLY A 1 375 ? -1.824 3.353 33.740 1.00 90.06 375 GLY A C 1
ATOM 2904 O O . GLY A 1 375 ? -0.738 3.820 34.090 1.00 90.06 375 GLY A O 1
ATOM 2905 N N . ILE A 1 376 ? -2.716 4.035 33.028 1.00 89.88 376 ILE A N 1
ATOM 2906 C CA . ILE A 1 376 ? -2.597 5.439 32.640 1.00 89.88 376 ILE A CA 1
ATOM 2907 C C . ILE A 1 376 ? -3.703 6.235 33.333 1.00 89.88 376 ILE A C 1
ATOM 2909 O O . ILE A 1 376 ? -4.881 5.918 33.172 1.00 89.88 376 ILE A O 1
ATOM 2913 N N . SER A 1 377 ? -3.337 7.276 34.078 1.00 90.44 377 SER A N 1
ATOM 2914 C CA . SER A 1 377 ? -4.290 8.209 34.679 1.00 90.44 377 SER A CA 1
ATOM 2915 C C . SER A 1 377 ? -4.368 9.501 33.873 1.00 90.44 377 SER A C 1
ATOM 2917 O O . SER A 1 377 ? -3.372 9.986 33.325 1.00 90.44 377 SER A O 1
ATOM 2919 N N . ILE A 1 378 ? -5.577 10.053 33.767 1.00 91.25 378 ILE A N 1
ATOM 2920 C CA . ILE A 1 378 ? -5.848 11.268 33.003 1.00 91.25 378 ILE A CA 1
ATOM 2921 C C . ILE A 1 378 ? -6.455 12.310 33.939 1.00 91.25 378 ILE A C 1
ATOM 2923 O O . ILE A 1 378 ? -7.427 12.052 34.642 1.00 91.25 378 ILE A O 1
ATOM 2927 N N . THR A 1 379 ? -5.901 13.518 33.933 1.00 88.25 379 THR A N 1
ATOM 2928 C CA . THR A 1 379 ? -6.413 14.665 34.689 1.00 88.25 379 THR A CA 1
ATOM 2929 C C . THR A 1 379 ? -7.004 15.681 33.725 1.00 88.25 379 THR A C 1
ATOM 2931 O O . THR A 1 379 ? -6.353 16.087 32.755 1.00 88.25 379 THR A O 1
ATOM 2934 N N . LEU A 1 380 ? -8.227 16.129 34.000 1.00 89.00 380 LEU A N 1
ATOM 2935 C CA . LEU A 1 380 ? -8.940 17.081 33.155 1.00 89.00 380 LEU A CA 1
ATOM 2936 C C . LEU A 1 380 ? -8.550 18.526 33.476 1.00 89.00 380 LEU A C 1
ATOM 2938 O O . LEU A 1 380 ? -8.073 18.870 34.565 1.00 89.00 380 LEU A O 1
ATOM 2942 N N . ARG A 1 381 ? -8.766 19.416 32.509 1.00 83.50 381 ARG A N 1
ATOM 2943 C CA . ARG A 1 381 ? -8.699 20.862 32.736 1.00 83.50 381 ARG A CA 1
ATOM 2944 C C . ARG A 1 381 ? -9.792 21.250 33.731 1.00 83.50 381 ARG A C 1
ATOM 2946 O O . ARG A 1 381 ? -10.910 20.763 33.643 1.00 83.50 381 ARG A O 1
ATOM 2953 N N . GLY A 1 382 ? -9.439 22.089 34.703 1.00 78.19 382 GLY A N 1
ATOM 2954 C CA . GLY A 1 382 ? -10.279 22.367 35.876 1.00 78.19 382 GLY A CA 1
ATOM 2955 C C . GLY A 1 382 ? -9.932 21.529 37.113 1.00 78.19 382 GLY A C 1
ATOM 2956 O O . GLY A 1 382 ? -10.481 21.783 38.174 1.00 78.19 382 GLY A O 1
ATOM 2957 N N . GLY A 1 383 ? -8.988 20.580 37.013 1.00 75.88 383 GLY A N 1
ATOM 2958 C CA . GLY A 1 383 ? -8.473 19.833 38.171 1.00 75.88 383 GLY A CA 1
ATOM 2959 C C . GLY A 1 383 ? -9.312 18.622 38.584 1.00 75.88 383 GLY A C 1
ATOM 2960 O O . GLY A 1 383 ? -8.954 17.950 39.544 1.00 75.88 383 GLY A O 1
ATOM 2961 N N . ALA A 1 384 ? -10.386 18.318 37.853 1.00 84.50 384 ALA A N 1
ATOM 2962 C CA . ALA A 1 384 ? -11.156 17.096 38.043 1.00 84.50 384 ALA A CA 1
ATOM 2963 C C . ALA A 1 384 ? -10.359 15.852 37.608 1.00 84.50 384 ALA A C 1
ATOM 2965 O O . ALA A 1 384 ? -9.589 15.888 36.638 1.00 84.50 384 ALA A O 1
ATOM 2966 N N . ASN A 1 385 ? -10.589 14.739 38.304 1.00 82.69 385 ASN A N 1
ATOM 2967 C CA . ASN A 1 385 ? -10.066 13.434 37.911 1.00 82.69 385 ASN A CA 1
ATOM 2968 C C . ASN A 1 385 ? -10.801 12.948 36.656 1.00 82.69 385 ASN A C 1
ATOM 2970 O O . ASN A 1 385 ? -12.030 12.921 36.624 1.00 82.69 385 ASN A O 1
ATOM 2974 N N . GLY A 1 386 ? -10.042 12.613 35.614 1.00 85.12 386 GLY A N 1
ATOM 2975 C CA . GLY A 1 386 ? -10.558 11.982 34.405 1.00 85.12 386 GLY A CA 1
ATOM 2976 C C . GLY A 1 386 ? -10.559 10.454 34.515 1.00 85.12 386 GLY A C 1
ATOM 2977 O O . GLY A 1 386 ? -10.173 9.905 35.551 1.00 85.12 386 GLY A O 1
ATOM 2978 N N . PRO A 1 387 ? -10.984 9.756 33.449 1.00 88.44 387 PRO A N 1
ATOM 2979 C CA . PRO A 1 387 ? -10.977 8.299 33.417 1.00 88.44 387 PRO A CA 1
ATOM 2980 C C . PRO A 1 387 ? -9.548 7.744 33.499 1.00 88.44 387 PRO A C 1
ATOM 2982 O O . PRO A 1 387 ? -8.604 8.322 32.952 1.00 88.44 387 PRO A O 1
ATOM 2985 N N . SER A 1 388 ? -9.396 6.604 34.172 1.00 87.38 388 SER A N 1
ATOM 2986 C CA . SER A 1 388 ? -8.157 5.826 34.201 1.00 87.38 388 SER A CA 1
ATOM 2987 C C . SER A 1 388 ? -8.264 4.608 33.285 1.00 87.38 388 SER A C 1
ATOM 2989 O O . SER A 1 388 ? -9.327 4.008 33.128 1.00 87.38 388 SER A O 1
ATOM 2991 N N . ILE A 1 389 ? -7.144 4.249 32.663 1.00 92.00 389 ILE A N 1
ATOM 2992 C CA . ILE A 1 389 ? -7.023 3.084 31.789 1.00 92.00 389 ILE A CA 1
ATOM 2993 C C . ILE A 1 389 ? -6.126 2.072 32.489 1.00 92.00 389 ILE A C 1
ATOM 2995 O O . ILE A 1 389 ? -4.920 2.292 32.610 1.00 92.00 389 ILE A O 1
ATOM 2999 N N . THR A 1 390 ? -6.700 0.958 32.929 1.00 90.31 390 THR A N 1
ATOM 3000 C CA . THR A 1 390 ? -5.950 -0.119 33.580 1.00 90.31 390 THR A CA 1
ATOM 3001 C C . THR A 1 390 ? -5.185 -0.943 32.550 1.00 90.31 390 THR A C 1
ATOM 3003 O O . THR A 1 390 ? -5.773 -1.484 31.617 1.00 90.31 390 THR A O 1
ATOM 3006 N N . VAL A 1 391 ? -3.868 -1.054 32.734 1.00 87.75 391 VAL A N 1
ATOM 3007 C CA . VAL A 1 391 ? -2.976 -1.862 31.893 1.00 87.75 391 VAL A CA 1
ATOM 3008 C C . VAL A 1 391 ? -1.939 -2.527 32.795 1.00 87.75 391 VAL A C 1
ATOM 3010 O O . VAL A 1 391 ? -0.976 -1.887 33.235 1.00 87.75 391 VAL A O 1
ATOM 3013 N N . GLU A 1 392 ? -2.166 -3.807 33.094 1.00 78.81 392 GLU A N 1
ATOM 3014 C CA . GLU A 1 392 ? -1.313 -4.611 33.980 1.00 78.81 392 GLU A CA 1
ATOM 3015 C C . GLU A 1 392 ? 0.085 -4.804 33.374 1.00 78.81 392 GLU A C 1
ATOM 3017 O O . GLU A 1 392 ? 1.096 -4.550 34.037 1.00 78.81 392 GLU A O 1
ATOM 3022 N N . ASP A 1 393 ? 0.143 -5.170 32.091 1.00 79.38 393 ASP A N 1
ATOM 3023 C CA . ASP A 1 393 ? 1.397 -5.443 31.399 1.00 79.38 393 ASP A CA 1
ATOM 3024 C C . ASP A 1 393 ? 2.231 -4.169 31.179 1.00 79.38 393 ASP A C 1
ATOM 3026 O O . ASP A 1 393 ? 1.764 -3.143 30.673 1.00 79.38 393 ASP A O 1
ATOM 3030 N N . GLY A 1 394 ? 3.505 -4.234 31.570 1.00 68.12 394 GLY A N 1
ATOM 3031 C CA . GLY A 1 394 ? 4.417 -3.095 31.498 1.00 68.12 394 GLY A CA 1
ATOM 3032 C C . GLY A 1 394 ? 4.743 -2.661 30.068 1.00 68.12 394 GLY A C 1
ATOM 3033 O O . GLY A 1 394 ? 4.896 -1.461 29.821 1.00 68.12 394 GLY A O 1
ATOM 3034 N N . ASN A 1 395 ? 4.809 -3.605 29.126 1.00 60.69 395 ASN A N 1
ATOM 3035 C CA . ASN A 1 395 ? 5.126 -3.319 27.729 1.00 60.69 395 ASN A CA 1
ATOM 3036 C C . ASN A 1 395 ? 3.932 -2.672 27.024 1.00 60.69 395 ASN A C 1
ATOM 3038 O O . ASN A 1 395 ? 4.088 -1.626 26.396 1.00 60.69 395 ASN A O 1
ATOM 3042 N N . GLN A 1 396 ? 2.729 -3.215 27.212 1.00 69.44 396 GLN A N 1
ATOM 3043 C CA . GLN A 1 396 ? 1.479 -2.633 26.722 1.00 69.44 396 GLN A CA 1
ATOM 3044 C C . GLN A 1 396 ? 1.250 -1.226 27.282 1.00 69.44 396 GLN A C 1
ATOM 3046 O O . GLN A 1 396 ? 0.877 -0.311 26.547 1.00 69.44 396 GLN A O 1
ATOM 3051 N N . ARG A 1 397 ? 1.542 -1.010 28.571 1.00 80.88 397 ARG A N 1
ATOM 3052 C CA . ARG A 1 397 ? 1.431 0.313 29.196 1.00 80.88 397 ARG A CA 1
ATOM 3053 C C . ARG A 1 397 ? 2.421 1.314 28.600 1.00 80.88 397 ARG A C 1
ATOM 3055 O O . ARG A 1 397 ? 2.067 2.473 28.396 1.00 80.88 397 ARG A O 1
ATOM 3062 N N . ASN A 1 398 ? 3.650 0.885 28.306 1.00 64.12 398 ASN A N 1
ATOM 3063 C CA . ASN A 1 398 ? 4.638 1.719 27.617 1.00 64.12 398 ASN A CA 1
ATOM 3064 C C . ASN A 1 398 ? 4.196 2.059 26.190 1.00 64.12 398 ASN A C 1
ATOM 3066 O O . ASN A 1 398 ? 4.287 3.219 25.796 1.00 64.12 398 ASN A O 1
ATOM 3070 N N . PHE A 1 399 ? 3.677 1.079 25.454 1.00 63.88 399 PHE A N 1
ATOM 3071 C CA . PHE A 1 399 ? 3.171 1.260 24.098 1.00 63.88 399 PHE A CA 1
ATOM 3072 C C . PHE A 1 399 ? 2.000 2.250 24.040 1.00 63.88 399 PHE A C 1
ATOM 3074 O O . PHE A 1 399 ? 2.064 3.237 23.309 1.00 63.88 399 PHE A O 1
ATOM 3081 N N . LEU A 1 400 ? 0.973 2.070 24.879 1.00 67.56 400 LEU A N 1
ATOM 3082 C CA . LEU A 1 400 ? -0.151 3.009 24.961 1.00 67.56 400 LEU A CA 1
ATOM 3083 C C . LEU A 1 400 ? 0.327 4.426 25.299 1.00 67.56 400 LEU A C 1
ATOM 3085 O O . LEU A 1 400 ? -0.124 5.403 24.704 1.00 67.56 400 LEU A O 1
ATOM 3089 N N . TYR A 1 401 ? 1.277 4.544 26.226 1.00 72.81 401 TYR A N 1
ATOM 3090 C CA . TYR A 1 401 ? 1.841 5.835 26.598 1.00 72.81 401 TYR A CA 1
ATOM 3091 C C . TYR A 1 401 ? 2.600 6.510 25.442 1.00 72.81 401 TYR A C 1
ATOM 3093 O O . TYR A 1 401 ? 2.509 7.727 25.290 1.00 72.81 401 TYR A O 1
ATOM 3101 N N . GLN A 1 402 ? 3.302 5.746 24.597 1.00 60.31 402 GLN A N 1
ATOM 3102 C CA . GLN A 1 402 ? 3.956 6.266 23.390 1.00 60.31 402 GLN A CA 1
ATOM 3103 C C . GLN A 1 402 ? 2.941 6.774 22.358 1.00 60.31 402 GLN A C 1
ATOM 3105 O O . GLN A 1 402 ? 3.114 7.869 21.826 1.00 60.31 402 GLN A O 1
ATOM 3110 N N . ILE A 1 403 ? 1.851 6.038 22.120 1.00 66.44 403 ILE A N 1
ATOM 3111 C CA . ILE A 1 403 ? 0.781 6.475 21.206 1.00 66.44 403 ILE A CA 1
ATOM 3112 C C . ILE A 1 403 ? 0.144 7.781 21.709 1.00 66.44 403 ILE A C 1
ATOM 3114 O O . ILE A 1 403 ? -0.024 8.739 20.951 1.00 66.44 403 ILE A O 1
ATOM 3118 N N . LEU A 1 404 ? -0.171 7.853 23.006 1.00 71.81 404 LEU A N 1
ATOM 3119 C CA . LEU A 1 404 ? -0.714 9.060 23.638 1.00 71.81 404 LEU A CA 1
ATOM 3120 C C . LEU A 1 404 ? 0.253 10.245 23.541 1.00 71.81 404 LEU A C 1
ATOM 3122 O O . LEU A 1 404 ? -0.175 11.380 23.335 1.00 71.81 404 LEU A O 1
ATOM 3126 N N . PHE A 1 405 ? 1.556 9.989 23.659 1.00 63.88 405 PHE A N 1
ATOM 3127 C CA . PHE A 1 405 ? 2.580 11.014 23.510 1.00 63.88 405 PHE A CA 1
ATOM 3128 C C . PHE A 1 405 ? 2.582 11.630 22.108 1.00 63.88 405 PHE A C 1
ATOM 3130 O O . PHE A 1 405 ? 2.629 12.856 21.993 1.00 63.88 405 PHE A O 1
ATOM 3137 N N . VAL A 1 406 ? 2.462 10.814 21.056 1.00 60.06 406 VAL A N 1
ATOM 3138 C CA . VAL A 1 406 ? 2.336 11.303 19.672 1.00 60.06 406 VAL A CA 1
ATOM 3139 C C . VAL A 1 406 ? 1.112 12.212 19.535 1.00 60.06 406 VAL A C 1
ATOM 3141 O O . VAL A 1 406 ? 1.230 13.336 19.046 1.00 60.06 406 VAL A O 1
ATOM 3144 N N . ALA A 1 407 ? -0.041 11.770 20.045 1.00 64.50 407 ALA A N 1
ATOM 3145 C CA . ALA A 1 407 ? -1.293 12.524 19.984 1.00 64.50 407 ALA A CA 1
ATOM 3146 C C . ALA A 1 407 ? -1.191 13.894 20.680 1.00 64.50 407 ALA A C 1
ATOM 3148 O O . ALA A 1 407 ? -1.565 14.924 20.118 1.00 64.50 407 ALA A O 1
ATOM 3149 N N . VAL A 1 408 ? -0.646 13.919 21.901 1.00 69.62 408 VAL A N 1
ATOM 3150 C CA . VAL A 1 408 ? -0.491 15.142 22.704 1.00 69.62 408 VAL A CA 1
ATOM 3151 C C . VAL A 1 408 ? 0.544 16.090 22.101 1.00 69.62 408 VAL A C 1
ATOM 3153 O O . VAL A 1 408 ? 0.341 17.305 22.120 1.00 69.62 408 VAL A O 1
ATOM 3156 N N . THR A 1 409 ? 1.646 15.559 21.571 1.00 60.44 409 THR A N 1
ATOM 3157 C CA . THR A 1 409 ? 2.700 16.363 20.937 1.00 60.44 409 THR A CA 1
ATOM 3158 C C . THR A 1 409 ? 2.147 17.099 19.724 1.00 60.44 409 THR A C 1
ATOM 3160 O O . THR A 1 409 ? 2.262 18.323 19.649 1.00 60.44 409 THR A O 1
ATOM 3163 N N . GLU A 1 410 ? 1.451 16.382 18.841 1.00 54.22 410 GLU A N 1
ATOM 3164 C CA . GLU A 1 410 ? 0.827 16.984 17.664 1.00 54.22 410 GLU A CA 1
ATOM 3165 C C . GLU A 1 410 ? -0.285 17.973 18.048 1.00 54.22 410 GLU A C 1
ATOM 3167 O O . GLU A 1 410 ? -0.374 19.066 17.491 1.00 54.22 410 GLU A O 1
ATOM 3172 N N . PHE A 1 411 ? -1.094 17.656 19.063 1.00 66.00 411 PHE A N 1
ATOM 3173 C CA . PHE A 1 411 ? -2.118 18.573 19.565 1.00 66.00 411 PHE A CA 1
ATOM 3174 C C . PHE A 1 411 ? -1.523 19.879 20.123 1.00 66.00 411 PHE A C 1
ATOM 3176 O O . PHE A 1 411 ? -2.045 20.965 19.866 1.00 66.00 411 PHE A O 1
ATOM 3183 N N . ASN A 1 412 ? -0.422 19.802 20.879 1.00 66.94 412 ASN A N 1
ATOM 3184 C CA . ASN A 1 412 ? 0.260 20.988 21.398 1.00 66.94 412 ASN A CA 1
ATOM 3185 C C . ASN A 1 412 ? 0.901 21.819 20.288 1.00 66.94 412 ASN A C 1
ATOM 3187 O O . ASN A 1 412 ? 0.841 23.043 20.375 1.00 66.94 412 ASN A O 1
ATOM 3191 N N . ARG A 1 413 ? 1.482 21.175 19.267 1.00 65.56 413 ARG A N 1
ATOM 3192 C CA . ARG A 1 413 ? 2.037 21.858 18.092 1.00 65.56 413 ARG A CA 1
ATOM 3193 C C . ARG A 1 413 ? 0.959 22.693 17.397 1.00 65.56 413 ARG A C 1
ATOM 3195 O O . ARG A 1 413 ? 1.110 23.903 17.266 1.00 65.56 413 ARG A O 1
ATOM 3202 N N . ARG A 1 414 ? -0.205 22.091 17.121 1.00 55.28 414 ARG A N 1
ATOM 3203 C CA . ARG A 1 414 ? -1.366 22.782 16.524 1.00 55.28 414 ARG A CA 1
ATOM 3204 C C . ARG A 1 414 ? -1.889 23.955 17.360 1.00 55.28 414 ARG A C 1
ATOM 3206 O O . ARG A 1 414 ? -2.396 24.918 16.800 1.00 55.28 414 ARG A O 1
ATOM 3213 N N . LEU A 1 415 ? -1.784 23.894 18.691 1.00 61.31 415 LEU A N 1
ATOM 3214 C CA . LEU A 1 415 ? -2.173 25.005 19.573 1.00 61.31 415 LEU A CA 1
ATOM 3215 C C . LEU A 1 415 ? -1.147 26.145 19.623 1.00 61.31 415 LEU A C 1
ATOM 3217 O O . LEU A 1 415 ? -1.512 27.245 20.034 1.00 61.31 415 LEU A O 1
ATOM 3221 N N . ARG A 1 416 ? 0.120 25.878 19.289 1.00 51.50 416 ARG A N 1
ATOM 3222 C CA . ARG A 1 416 ? 1.194 26.883 19.264 1.00 51.50 416 ARG A CA 1
ATOM 3223 C C . ARG A 1 416 ? 1.243 27.660 17.948 1.00 51.50 416 ARG A C 1
ATOM 3225 O O . ARG A 1 416 ? 1.756 28.768 17.955 1.00 51.50 416 ARG A O 1
ATOM 3232 N N . GLY A 1 417 ? 0.625 27.132 16.889 1.00 41.03 417 GLY A N 1
ATOM 3233 C CA . GLY A 1 417 ? 0.594 27.771 15.572 1.00 41.03 417 GLY A CA 1
ATOM 3234 C C . GLY A 1 417 ? 1.884 27.596 14.766 1.00 41.03 417 GLY A C 1
ATOM 3235 O O . GLY A 1 417 ? 2.083 28.364 13.831 1.00 41.03 417 GLY A O 1
ATOM 3236 N N . ASP A 1 418 ? 2.722 26.618 15.138 1.00 36.28 418 ASP A N 1
ATOM 3237 C CA . ASP A 1 418 ? 3.980 26.265 14.458 1.00 36.28 418 ASP A CA 1
ATOM 3238 C C . ASP A 1 418 ? 3.777 25.247 13.323 1.00 36.28 418 ASP A C 1
ATOM 3240 O O . ASP A 1 418 ? 3.162 24.169 13.567 1.00 36.28 418 ASP A O 1
#

Organism: Hypocrea virens (strain Gv29-8 / FGSC 10586) (NCBI:txid413071)

Radius of gyration: 23.51 Å; chains: 1; bounding box: 53×53×65 Å

InterPro domains:
  IPR007743 Immunity-related GTPases-like [PF05049] (95-223)
  IPR027417 P-loop containing nucleoside triphosphate hydrolase [G3DSA:3.40.50.300] (101-273)
  IPR027417 P-loop containing nucleoside triphosphate hydrolase [SSF52540] (92-224)
  IPR030385 IRG-type guanine nucleotide-binding (G) domain [PS51716] (99-290)
  IPR056748 Intermembrane lipid transfer protein VPS13-like, C-terminal [PF25037] (300-393)